Protein 1NH2 (pdb70)

Nearest PDB structures (foldseek):
  1cdw-assembly1_A  TM=1.001E+00  e=3.170E-33  Homo sapiens
  4b0a-assembly1_A  TM=9.892E-01  e=9.790E-33  Saccharomyces cerevisiae
  6e16-assembly1_A  TM=9.866E-01  e=7.721E-33  Saccharomyces cerevisiae S288C
  1vok-assembly5_A  TM=9.881E-01  e=1.794E-31  Arabidopsis thaliana
  1c9b-assembly1_B  TM=9.992E-01  e=1.927E-30  Homo sapiens

Solvent-accessible surface area: 19582 Å² total; per-residue (Å²): 77,84,48,100,6,79,16,62,46,0,31,0,42,2,33,0,57,24,171,11,77,12,101,46,0,8,80,80,2,68,11,0,24,40,40,83,202,183,90,72,1,0,41,1,29,4,87,110,4,136,7,29,0,42,0,52,33,49,0,106,2,35,0,37,31,2,110,32,53,118,49,0,89,95,0,0,108,29,0,2,115,8,0,74,147,32,66,44,74,2,128,48,58,117,45,109,26,57,40,0,27,0,28,16,34,8,167,11,54,1,103,4,112,20,0,17,157,66,40,48,129,77,20,53,59,106,74,184,144,86,86,1,0,50,15,149,20,108,177,24,175,2,36,0,41,0,43,61,65,0,108,1,43,0,38,41,0,103,98,72,85,50,0,61,118,0,0,79,51,1,55,84,23,0,52,117,18,134,88,237,95,90,33,4,71,138,0,21,72,29,1,2,57,37,0,4,89,83,0,70,125,39,4,120,122,59,65,39,76,89,109,7,1,57,27,0,40,82,39,0,51,123,61,36,122,139,129,95,48,125,156,31,21,0,1,0,24,20,79,125,25,63,97,102,175,26,114,7,94,3,30,3,55,5,0,6,0,29,2,49,210,86,28,29,3,0,45,100,0,73,3,56,2,71,14,136,116,107,67,105,17,4,47,112,8,47,3,0,76,7,0,44,72,0,1,70,47,0,60,94,92,60,88,3,116,66,69,5,7,118,122,0,24,77,22,0,4,78,4,2,29,65,6,2,100,99,70,12,85,5,93,2,29,0,109,18,74,2,41,21,5,17,12,13,85,46,43,16,41,1,11,0,79,110,2,103,0,44,25,88,106,205,51,88,43,73,3,119,107,0,78,0,11,0,7,20,32,157,69,149

Foldseek 3Di:
DPWFWFWWKWKKKWAFPFFDDQVLLQVQDPQWDDDVVVPQFIWHADVVVGWIKTAHRNRMIMIMGGRDPVRRVVVLVVVQVSRVVSPTSTDTPDIFTFKIKTKTAPQFFFPLVVLCVVVVVQWDDDCVVPQWIWGQDVVVGWIKTQHRRRMIMIMRDRDSVSVRVVCVVCVVSRVVGTDD/DVVVVVVVVVVLVVVLVVCVVVCVVVPHDNVVSVVVSVVVVVVVVD/DPDDPKDKDWAWPDWDDDPQWIKTKTAFIWIADPNDIDTGGIDIDIDGDD/DFDLVCCPPPVNVVLLVVVVVCVVVVNDPVVVSVVVSVVVRVVVVVCVVPPDQKDKDKDAAWPDWDDDDQKIKTKGAQIWMDIDVPDIDTDGIDIDIDGHPDDD

Radius of gyration: 28.6 Å; Cα contacts (8 Å, |Δi|>4): 848; chains: 4; bounding box: 46×77×73 Å

InterPro domains:
  IPR004855 Transcription factor IIA, alpha/beta subunit [PF03153] (9-158)
  IPR004855 Transcription factor IIA, alpha/beta subunit [PF03153] (172-285)
  IPR004855 Transcription factor IIA, alpha/beta subunit [PTHR12694] (1-285)
  IPR004855 Transcription factor IIA, alpha/beta subunit [SM01371] (8-285)
  IPR009088 Transcription factor IIA, beta-barrel [G3DSA:2.30.18.10] (228-286)
  IPR009088 Transcription factor IIA, beta-barrel [SSF50784] (232-285)

Sequence (380 aa):
SGIVPTLQNIVATVTLGCRLDLKTVALHARNAEYNPKRFAAVIMRIREPKTTALIFASGKMVVTGAKSEDDSKLLASRKKYARIIQKIGFAAKFTDFKIQNIVGSCDVKFPIRLEGLAFSHGTFSSSYEPELFPGLIYRMVKPKIVLLIFVSGKIVLTGAKQREEIYQAFEAIYPVLSEFRKMNAEASRVYEEIIVESVVNEVREDFENAGIDEQTLQDLKNIWQKKLTEDYLIENLMLCLYDKVTRTKARWKCSLKDGVVTINRNDYTFQKAQQVEEAEWVGYYELYRRSTIGNSLVDALDTLISDGRIEASLAMRVLETFDKVVAETLKDNTQSKLTVKGNLDTYGFCDDVWTFIIVKNCQVTVEDQSVISVDKLRIVACNSKKS

GO terms:
  GO:0003712 transcription coregulator activity (F, IDA)
  GO:0017025 TBP-class protein binding (F, IDA)
  GO:0005672 transcription factor TFIIA complex (C, IDA)
  GO:0051123 RNA polymerase II preinitiation complex assembly (P, IDA)
  GO:0006367 transcription initiation at RNA polymerase II promoter (P, IDA)
  GO:0003712 transcription coregulator activity (F, IGI)
  GO:0017025 TBP-class protein binding (F, IGI)
  GO:0051123 RNA polymerase II preinitiation complex assembly (P, IGI)
  GO:0005515 protein binding (F, IPI)
  GO:0005634 nucleus (C, IDA)
  GO:0045944 positive regulation of transcription by RNA polymerase II (P, IDA)
  GO:0060261 positive regulation of transcription initiation by RNA polymerase II (P, IDA)
  GO:0000979 RNA polymerase II core promoter sequence-specific DNA binding (F, IMP)
  GO:0005672 transcription factor TFIIA complex (C, IMP)
  GO:0051123 RNA polymerase II preinitiation complex assembly (P, IMP)
  GO:0017025 TBP-class protein binding (F, IPI)

Structure (mmCIF, N/CA/C/O backbone):
data_1NH2
#
_entry.id   1NH2
#
_cell.length_a   59.010
_cell.length_b   92.020
_cell.length_c   117.017
_cell.angle_alpha   90.00
_cell.angle_beta   90.00
_cell.angle_gamma   90.00
#
_symmetry.space_group_name_H-M   'P 21 21 21'
#
loop_
_entity.id
_entity.type
_entity.pdbx_description
1 polymer "5'-D(*TP*GP*TP*AP*(5IU)P*GP*TP*AP*TP*AP*(5IU)P*AP*AP*AP*AP*C)-3'"
2 polymer "5'-D(*GP*TP*TP*TP*TP*AP*TP*AP*TP*AP*CP*AP*TP*AP*CP*A)-3'"
3 polymer 'Transcription initiation factor TFIID'
4 polymer 'Transcription initiation factor IIA large chain'
5 polymer 'Transcription initiation factor IIA large chain'
6 polymer 'Transcription initiation factor IIA small chain'
7 water water
#
loop_
_atom_site.group_PDB
_atom_site.id
_atom_site.type_symbol
_atom_site.label_atom_id
_atom_site.label_alt_id
_atom_site.label_comp_id
_atom_site.label_asym_id
_atom_site.label_entity_id
_atom_site.label_seq_id
_atom_site.pdbx_PDB_ins_code
_atom_site.Cartn_x
_atom_site.Cartn_y
_atom_site.Cartn_z
_atom_site.occupancy
_atom_site.B_iso_or_equiv
_atom_site.auth_seq_id
_atom_site.auth_comp_id
_atom_site.auth_asym_id
_atom_site.auth_atom_id
_atom_site.pdbx_PDB_model_num
ATOM 651 N N . SER C 3 1 ? 26.043 32.296 21.699 1.00 50.80 61 SER A N 1
ATOM 652 C CA . SER C 3 1 ? 26.179 30.957 22.343 1.00 49.41 61 SER A CA 1
ATOM 653 C C . SER C 3 1 ? 27.224 30.090 21.638 1.00 47.80 61 SER A C 1
ATOM 654 O O . SER C 3 1 ? 27.806 30.493 20.628 1.00 49.54 61 SER A O 1
ATOM 657 N N . GLY C 3 2 ? 27.469 28.909 22.193 1.00 44.34 62 GLY A N 1
ATOM 658 C CA . GLY C 3 2 ? 28.423 27.981 21.615 1.00 41.29 62 GLY A CA 1
ATOM 659 C C . GLY C 3 2 ? 27.628 26.815 21.061 1.00 38.91 62 GLY A C 1
ATOM 660 O O . GLY C 3 2 ? 28.146 25.727 20.824 1.00 40.16 62 GLY A O 1
ATOM 661 N N . ILE C 3 3 ? 26.340 27.062 20.870 1.00 34.61 63 ILE A N 1
ATOM 662 C CA . ILE C 3 3 ? 25.429 26.064 20.340 1.00 31.44 63 ILE A CA 1
ATOM 663 C C . ILE C 3 3 ? 25.088 26.459 18.914 1.00 27.22 63 ILE A C 1
ATOM 664 O O . ILE C 3 3 ? 24.720 27.603 18.662 1.00 26.75 63 ILE A O 1
ATOM 669 N N . VAL C 3 4 ? 25.224 25.521 17.985 1.00 24.25 64 VAL A N 1
ATOM 670 C CA . VAL C 3 4 ? 24.895 25.798 16.594 1.00 22.88 64 VAL A CA 1
ATOM 671 C C . VAL C 3 4 ? 23.836 24.809 16.106 1.00 18.62 64 VAL A C 1
ATOM 672 O O . VAL C 3 4 ? 24.035 23.593 16.165 1.00 18.25 64 VAL A O 1
ATOM 676 N N . PRO C 3 5 ? 22.691 25.320 15.620 1.00 17.59 65 PRO A N 1
ATOM 677 C CA . PRO C 3 5 ? 21.638 24.416 15.131 1.00 16.40 65 PRO A CA 1
ATOM 678 C C . PRO C 3 5 ? 22.155 23.438 14.082 1.00 15.58 65 PRO A C 1
ATOM 679 O O . PRO C 3 5 ? 23.005 23.777 13.268 1.00 16.18 65 PRO A O 1
ATOM 683 N N . THR C 3 6 ? 21.621 22.219 14.114 1.00 16.77 66 THR A N 1
ATOM 684 C CA . THR C 3 6 ? 21.975 21.163 13.180 1.00 15.02 66 THR A CA 1
ATOM 685 C C . THR C 3 6 ? 20.961 21.222 12.038 1.00 14.93 66 THR A C 1
ATOM 686 O O . THR C 3 6 ? 19.766 21.262 12.305 1.00 14.03 66 THR A O 1
ATOM 690 N N . LEU C 3 7 ? 21.410 21.236 10.781 1.00 12.76 67 LEU A N 1
ATOM 691 C CA . LEU C 3 7 ? 20.449 21.270 9.673 1.00 13.07 67 LEU A CA 1
ATOM 692 C C . LEU C 3 7 ? 19.856 19.867 9.521 1.00 13.48 67 LEU A C 1
ATOM 693 O O . LEU C 3 7 ? 20.572 18.864 9.530 1.00 12.96 67 LEU A O 1
ATOM 698 N N . GLN C 3 8 ? 18.540 19.804 9.351 1.00 12.06 68 GLN A N 1
ATOM 699 C CA . GLN C 3 8 ? 17.841 18.526 9.281 1.00 11.37 68 GLN A CA 1
ATOM 700 C C . GLN C 3 8 ? 17.097 18.200 7.994 1.00 12.46 68 GLN A C 1
ATOM 701 O O . GLN C 3 8 ? 16.890 17.020 7.675 1.00 13.52 68 GLN A O 1
ATOM 707 N N . ASN C 3 9 ? 16.667 19.230 7.272 1.00 12.16 69 ASN A N 1
ATOM 708 C CA . ASN C 3 9 ? 15.881 19.025 6.064 1.00 12.51 69 ASN A CA 1
ATOM 709 C C . ASN C 3 9 ? 15.977 20.257 5.176 1.00 13.81 69 ASN A C 1
ATOM 710 O O . ASN C 3 9 ? 15.888 21.396 5.654 1.00 14.05 69 ASN A O 1
ATOM 715 N N . ILE C 3 10 ? 16.156 20.023 3.885 1.00 12.66 70 ILE A N 1
ATOM 716 C CA . ILE C 3 10 ? 16.243 21.098 2.907 1.00 11.73 70 ILE A CA 1
ATOM 717 C C . ILE C 3 10 ? 15.369 20.700 1.734 1.00 11.68 70 ILE A C 1
ATOM 718 O O . ILE C 3 10 ? 15.444 19.568 1.246 1.00 12.68 70 ILE A O 1
ATOM 723 N N . VAL C 3 11 ? 14.515 21.627 1.325 1.00 12.81 71 VAL A N 1
ATOM 724 C CA . VAL C 3 11 ? 13.588 21.424 0.219 1.00 13.54 71 VAL A CA 1
ATOM 725 C C . VAL C 3 11 ? 14.001 22.364 -0.893 1.00 11.62 71 VAL A C 1
ATOM 726 O O . VAL C 3 11 ? 14.240 23.548 -0.647 1.00 13.06 71 VAL A O 1
ATOM 730 N N . ALA C 3 12 ? 14.077 21.831 -2.109 1.00 11.30 72 ALA A N 1
ATOM 731 C CA . ALA C 3 12 ? 14.477 22.616 -3.264 1.00 14.73 72 ALA A CA 1
ATOM 732 C C . ALA C 3 12 ? 13.574 22.318 -4.455 1.00 14.73 72 ALA A C 1
ATOM 733 O O . ALA C 3 12 ? 12.948 21.257 -4.531 1.00 15.34 72 ALA A O 1
ATOM 735 N N . THR C 3 13 ? 13.516 23.262 -5.390 1.00 15.83 73 THR A N 1
ATOM 736 C CA . THR C 3 13 ? 12.742 23.068 -6.610 1.00 15.40 73 THR A CA 1
ATOM 737 C C . THR C 3 13 ? 13.714 23.151 -7.771 1.00 16.51 73 THR A C 1
ATOM 738 O O . THR C 3 13 ? 14.766 23.804 -7.681 1.00 15.46 73 THR A O 1
ATOM 742 N N . VAL C 3 14 ? 13.348 22.475 -8.855 1.00 17.08 74 VAL A N 1
ATOM 743 C CA . VAL C 3 14 ? 14.147 22.401 -10.075 1.00 19.42 74 VAL A CA 1
ATOM 744 C C . VAL C 3 14 ? 13.208 22.377 -11.280 1.00 20.16 74 VAL A C 1
ATOM 745 O O . VAL C 3 14 ? 12.139 21.780 -11.215 1.00 18.46 74 VAL A O 1
ATOM 749 N N . THR C 3 15 ? 13.599 23.030 -12.374 1.00 20.34 75 THR A N 1
ATOM 750 C CA . THR C 3 15 ? 12.786 23.002 -13.595 1.00 18.69 75 THR A CA 1
ATOM 751 C C . THR C 3 15 ? 13.544 22.143 -14.623 1.00 19.67 75 THR A C 1
ATOM 752 O O . THR C 3 15 ? 14.676 22.465 -15.009 1.00 23.01 75 THR A O 1
ATOM 756 N N . LEU C 3 16 ? 12.935 21.044 -15.061 1.00 19.45 76 LEU A N 1
ATOM 757 C CA . LEU C 3 16 ? 13.587 20.164 -16.027 1.00 19.41 76 LEU A CA 1
ATOM 758 C C . LEU C 3 16 ? 13.428 20.670 -17.471 1.00 19.83 76 LEU A C 1
ATOM 759 O O . LEU C 3 16 ? 14.195 20.294 -18.349 1.00 18.39 76 LEU A O 1
ATOM 764 N N . GLY C 3 17 ? 12.440 21.527 -17.703 1.00 21.46 77 GLY A N 1
ATOM 765 C CA . GLY C 3 17 ? 12.257 22.123 -19.020 1.00 24.69 77 GLY A CA 1
ATOM 766 C C . GLY C 3 17 ? 11.575 21.330 -20.122 1.00 28.10 77 GLY A C 1
ATOM 767 O O . GLY C 3 17 ? 11.623 21.726 -21.286 1.00 28.72 77 GLY A O 1
ATOM 768 N N . CYS C 3 18 ? 10.927 20.225 -19.777 1.00 27.35 78 CYS A N 1
ATOM 769 C CA . CYS C 3 18 ? 10.239 19.429 -20.786 1.00 28.16 78 CYS A CA 1
ATOM 770 C C . CYS C 3 18 ? 9.070 18.748 -20.104 1.00 27.71 78 CYS A C 1
ATOM 771 O O . CYS C 3 18 ? 9.093 18.549 -18.890 1.00 24.50 78 CYS A O 1
ATOM 774 N N . ARG C 3 19 ? 8.028 18.415 -20.856 1.00 27.24 79 ARG A N 1
ATOM 775 C CA . ARG C 3 19 ? 6.915 17.731 -20.225 1.00 26.55 79 ARG A CA 1
ATOM 776 C C . ARG C 3 19 ? 7.319 16.269 -20.087 1.00 23.88 79 ARG A C 1
ATOM 777 O O . ARG C 3 19 ? 8.167 15.771 -20.826 1.00 24.21 79 ARG A O 1
ATOM 785 N N . LEU C 3 20 ? 6.726 15.590 -19.117 1.00 23.06 80 LEU A N 1
ATOM 786 C CA . LEU C 3 20 ? 7.066 14.205 -18.857 1.00 21.88 80 LEU A CA 1
ATOM 787 C C . LEU C 3 20 ? 5.829 13.323 -18.860 1.00 21.57 80 LEU A C 1
ATOM 788 O O . LEU C 3 20 ? 4.747 13.754 -18.461 1.00 20.86 80 LEU A O 1
ATOM 793 N N . ASP C 3 21 ? 5.992 12.093 -19.328 1.00 21.93 81 ASP A N 1
ATOM 794 C CA . ASP C 3 21 ? 4.902 11.122 -19.294 1.00 20.86 81 ASP A CA 1
ATOM 795 C C . ASP C 3 21 ? 5.222 10.387 -17.989 1.00 18.23 81 ASP A C 1
ATOM 796 O O . ASP C 3 21 ? 6.185 9.638 -17.934 1.00 16.35 81 ASP A O 1
ATOM 801 N N . LEU C 3 22 ? 4.436 10.627 -16.944 1.00 18.59 82 LEU A N 1
ATOM 802 C CA . LEU C 3 22 ? 4.690 10.034 -15.630 1.00 18.00 82 LEU A CA 1
ATOM 803 C C . LEU C 3 22 ? 4.623 8.516 -15.565 1.00 17.94 82 LEU A C 1
ATOM 804 O O . LEU C 3 22 ? 5.357 7.898 -14.792 1.00 17.49 82 LEU A O 1
ATOM 809 N N . LYS C 3 23 ? 3.748 7.910 -16.361 1.00 16.51 83 LYS A N 1
ATOM 810 C CA . LYS C 3 23 ? 3.667 6.456 -16.364 1.00 19.97 83 LYS A CA 1
ATOM 811 C C . LYS C 3 23 ? 4.969 5.904 -16.938 1.00 17.97 83 LYS A C 1
ATOM 812 O O . LYS C 3 23 ? 5.496 4.918 -16.439 1.00 17.43 83 LYS A O 1
ATOM 818 N N . THR C 3 24 ? 5.494 6.533 -17.988 1.00 18.62 84 THR A N 1
ATOM 819 C CA . THR C 3 24 ? 6.751 6.059 -18.574 1.00 20.09 84 THR A CA 1
ATOM 820 C C . THR C 3 24 ? 7.893 6.161 -17.554 1.00 18.69 84 THR A C 1
ATOM 821 O O . THR C 3 24 ? 8.731 5.250 -17.425 1.00 18.13 84 THR A O 1
ATOM 825 N N . VAL C 3 25 ? 7.924 7.269 -16.817 1.00 16.76 85 VAL A N 1
ATOM 826 C CA . VAL C 3 25 ? 8.958 7.460 -15.814 1.00 16.40 85 VAL A CA 1
ATOM 827 C C . VAL C 3 25 ? 8.862 6.355 -14.771 1.00 15.22 85 VAL A C 1
ATOM 828 O O . VAL C 3 25 ? 9.867 5.740 -14.411 1.00 16.83 85 VAL A O 1
ATOM 832 N N . ALA C 3 26 ? 7.650 6.093 -14.290 1.00 18.14 86 ALA A N 1
ATOM 833 C CA . ALA C 3 26 ? 7.469 5.066 -13.250 1.00 18.01 86 ALA A CA 1
ATOM 834 C C . ALA C 3 26 ? 7.825 3.664 -13.722 1.00 20.07 86 ALA A C 1
ATOM 835 O O . ALA C 3 26 ? 8.304 2.830 -12.942 1.00 17.40 86 ALA A O 1
ATOM 837 N N . LEU C 3 27 ? 7.578 3.393 -14.994 1.00 19.86 87 LEU A N 1
ATOM 838 C CA . LEU C 3 27 ? 7.871 2.070 -15.525 1.00 20.73 87 LEU A CA 1
ATOM 839 C C . LEU C 3 27 ? 9.339 1.843 -15.851 1.00 22.42 87 LEU A C 1
ATOM 840 O O . LEU C 3 27 ? 9.749 0.706 -16.094 1.00 24.20 87 LEU A O 1
ATOM 845 N N . HIS C 3 28 ? 10.138 2.907 -15.853 1.00 21.39 88 HIS A N 1
ATOM 846 C CA . HIS C 3 28 ? 11.558 2.760 -16.173 1.00 22.35 88 HIS A CA 1
ATOM 847 C C . HIS C 3 28 ? 12.538 3.120 -15.065 1.00 22.81 88 HIS A C 1
ATOM 848 O O . HIS C 3 28 ? 13.717 2.773 -15.135 1.00 24.93 88 HIS A O 1
ATOM 855 N N . ALA C 3 29 ? 12.066 3.821 -14.046 1.00 19.93 89 ALA A N 1
ATOM 856 C CA . ALA C 3 29 ? 12.947 4.197 -12.947 1.00 19.33 89 ALA A CA 1
ATOM 857 C C . ALA C 3 29 ? 12.681 3.289 -11.751 1.00 18.25 89 ALA A C 1
ATOM 858 O O . ALA C 3 29 ? 11.531 2.966 -11.466 1.00 17.65 89 ALA A O 1
ATOM 860 N N . ARG C 3 30 ? 13.740 2.857 -11.069 1.00 15.97 90 ARG A N 1
ATOM 861 C CA . ARG C 3 30 ? 13.575 2.033 -9.879 1.00 14.97 90 ARG A CA 1
ATOM 862 C C . ARG C 3 30 ? 13.155 2.953 -8.722 1.00 14.45 90 ARG A C 1
ATOM 863 O O . ARG C 3 30 ? 13.380 4.166 -8.774 1.00 13.24 90 ARG A O 1
ATOM 871 N N . ASN C 3 31 ? 12.541 2.374 -7.692 1.00 12.11 91 ASN A N 1
ATOM 872 C CA . ASN C 3 31 ? 12.100 3.120 -6.504 1.00 13.03 91 ASN A CA 1
ATOM 873 C C . ASN C 3 31 ? 11.210 4.303 -6.803 1.00 13.57 91 ASN A C 1
ATOM 874 O O . ASN C 3 31 ? 11.376 5.395 -6.239 1.00 12.42 91 ASN A O 1
ATOM 879 N N . ALA C 3 32 ? 10.239 4.055 -7.673 1.00 11.92 92 ALA A N 1
ATOM 880 C CA . ALA C 3 32 ? 9.313 5.091 -8.088 1.00 12.25 92 ALA A CA 1
ATOM 881 C C . ALA C 3 32 ? 7.865 4.679 -7.901 1.00 12.54 92 ALA A C 1
ATOM 882 O O . ALA C 3 32 ? 7.483 3.532 -8.166 1.00 13.47 92 ALA A O 1
ATOM 884 N N . GLU C 3 33 ? 7.044 5.630 -7.469 1.00 12.69 93 GLU A N 1
ATOM 885 C CA . GLU C 3 33 ? 5.628 5.360 -7.286 1.00 12.57 93 GLU A CA 1
ATOM 886 C C . GLU C 3 33 ? 4.835 6.335 -8.130 1.00 15.39 93 GLU A C 1
ATOM 887 O O . GLU C 3 33 ? 5.125 7.543 -8.131 1.00 14.09 93 GLU A O 1
ATOM 893 N N . TYR C 3 34 ? 3.855 5.816 -8.860 1.00 12.65 94 TYR A N 1
ATOM 894 C CA . TYR C 3 34 ? 2.966 6.697 -9.608 1.00 12.18 94 TYR A CA 1
ATOM 895 C C . TYR C 3 34 ? 1.541 6.203 -9.363 1.00 13.20 94 TYR A C 1
ATOM 896 O O . TYR C 3 34 ? 1.137 5.149 -9.870 1.00 13.26 94 TYR A O 1
ATOM 905 N N . ASN C 3 35 ? 0.799 6.950 -8.547 1.00 11.65 95 ASN A N 1
ATOM 906 C CA . ASN C 3 35 ? -0.586 6.624 -8.236 1.00 13.16 95 ASN A CA 1
ATOM 907 C C . ASN C 3 35 ? -1.362 7.933 -8.392 1.00 12.72 95 ASN A C 1
ATOM 908 O O . ASN C 3 35 ? -1.531 8.684 -7.424 1.00 12.44 95 ASN A O 1
ATOM 913 N N . PRO C 3 36 ? -1.854 8.204 -9.607 1.00 14.16 96 PRO A N 1
ATOM 914 C CA . PRO C 3 36 ? -2.604 9.433 -9.899 1.00 15.38 96 PRO A CA 1
ATOM 915 C C . PRO C 3 36 ? -3.880 9.666 -9.108 1.00 17.01 96 PRO A C 1
ATOM 916 O O . PRO C 3 36 ? -4.383 10.790 -9.052 1.00 16.14 96 PRO A O 1
ATOM 920 N N . LYS C 3 37 ? -4.404 8.604 -8.506 1.00 16.93 97 LYS A N 1
ATOM 921 C CA . LYS C 3 37 ? -5.594 8.710 -7.673 1.00 17.97 97 LYS A CA 1
ATOM 922 C C . LYS C 3 37 ? -5.171 9.353 -6.346 1.00 19.27 97 LYS A C 1
ATOM 923 O O . LYS C 3 37 ? -5.984 9.968 -5.648 1.00 20.11 97 LYS A O 1
ATOM 929 N N . ARG C 3 38 ? -3.889 9.231 -6.010 1.00 16.46 98 ARG A N 1
ATOM 930 C CA . ARG C 3 38 ? -3.376 9.796 -4.762 1.00 17.83 98 ARG A CA 1
ATOM 931 C C . ARG C 3 38 ? -2.708 11.152 -4.892 1.00 17.30 98 ARG A C 1
ATOM 932 O O . ARG C 3 38 ? -2.902 12.033 -4.046 1.00 17.60 98 ARG A O 1
ATOM 940 N N . PHE C 3 39 ? -1.906 11.313 -5.936 1.00 15.08 99 PHE A N 1
ATOM 941 C CA . PHE C 3 39 ? -1.155 12.548 -6.127 1.00 14.97 99 PHE A CA 1
ATOM 942 C C . PHE C 3 39 ? -0.641 12.543 -7.566 1.00 15.94 99 PHE A C 1
ATOM 943 O O . PHE C 3 39 ? -0.085 11.537 -8.018 1.00 14.30 99 PHE A O 1
ATOM 951 N N . ALA C 3 40 ? -0.819 13.654 -8.286 1.00 15.21 100 ALA A N 1
ATOM 952 C CA . ALA C 3 40 ? -0.388 13.736 -9.688 1.00 15.73 100 ALA A CA 1
ATOM 953 C C . ALA C 3 40 ? 1.097 13.968 -9.844 1.00 17.08 100 ALA A C 1
ATOM 954 O O . ALA C 3 40 ? 1.533 15.039 -10.263 1.00 17.19 100 ALA A O 1
ATOM 956 N N . ALA C 3 41 ? 1.883 12.956 -9.494 1.00 15.49 101 ALA A N 1
ATOM 957 C CA . ALA C 3 41 ? 3.318 13.074 -9.621 1.00 14.44 101 ALA A CA 1
ATOM 958 C C . ALA C 3 41 ? 3.976 11.725 -9.396 1.00 13.11 101 ALA A C 1
ATOM 959 O O . ALA C 3 41 ? 3.375 10.808 -8.830 1.00 15.01 101 ALA A O 1
ATOM 96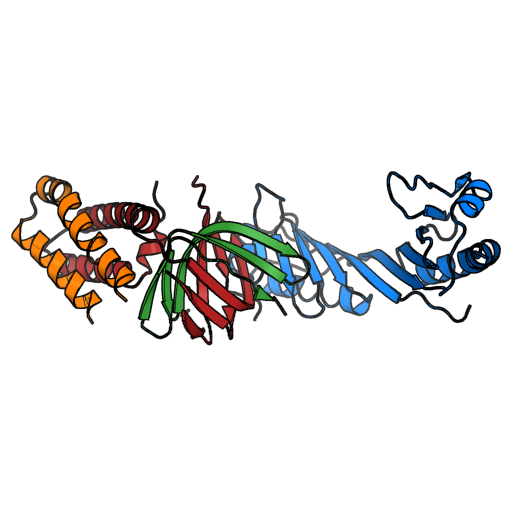1 N N . VAL C 3 42 ? 5.205 11.602 -9.868 1.00 11.97 102 VAL A N 1
ATOM 962 C CA . VAL C 3 42 ? 5.968 10.394 -9.598 1.00 12.16 102 VAL A CA 1
ATOM 963 C C . VAL C 3 42 ? 6.748 10.713 -8.315 1.00 13.97 102 VAL A C 1
ATOM 964 O O . VAL C 3 42 ? 7.351 11.786 -8.205 1.00 13.66 102 VAL A O 1
ATOM 968 N N . ILE C 3 43 ? 6.718 9.802 -7.343 1.00 11.26 103 ILE A N 1
ATOM 969 C CA . ILE C 3 43 ? 7.461 9.978 -6.107 1.00 11.01 103 ILE A CA 1
ATOM 970 C C . ILE C 3 43 ? 8.634 9.015 -6.299 1.00 12.17 103 ILE A C 1
ATOM 971 O O . ILE C 3 43 ? 8.419 7.827 -6.548 1.00 14.21 103 ILE A O 1
ATOM 976 N N . MET C 3 44 ? 9.856 9.533 -6.226 1.00 11.49 104 MET A N 1
ATOM 977 C CA . MET C 3 44 ? 11.047 8.709 -6.434 1.00 11.90 104 MET A CA 1
ATOM 978 C C . MET C 3 44 ? 12.063 8.923 -5.314 1.00 12.15 104 MET A C 1
ATOM 979 O O . MET C 3 44 ? 12.176 10.019 -4.781 1.00 12.00 104 MET A O 1
ATOM 984 N N . ARG C 3 45 ? 12.808 7.882 -4.952 1.00 12.50 105 ARG A N 1
ATOM 985 C CA . ARG C 3 45 ? 13.816 8.037 -3.909 1.00 12.31 105 ARG A CA 1
ATOM 986 C C . ARG C 3 45 ? 15.157 7.470 -4.335 1.00 12.77 105 ARG A C 1
ATOM 987 O O . ARG C 3 45 ? 15.217 6.518 -5.129 1.00 14.62 105 ARG A O 1
ATOM 995 N N . ILE C 3 46 ? 16.218 8.054 -3.790 1.00 13.51 106 ILE A N 1
ATOM 996 C CA . ILE C 3 46 ? 17.573 7.559 -4.020 1.00 14.24 106 ILE A CA 1
ATOM 997 C C . ILE C 3 46 ? 18.213 7.447 -2.642 1.00 15.00 106 ILE A C 1
ATOM 998 O O . ILE C 3 46 ? 17.833 8.143 -1.690 1.00 11.98 106 ILE A O 1
ATOM 1003 N N . ARG C 3 47 ? 19.189 6.558 -2.523 1.00 14.82 107 ARG A N 1
ATOM 1004 C CA . ARG C 3 47 ? 19.834 6.344 -1.241 1.00 16.75 107 ARG A CA 1
ATOM 1005 C C . ARG C 3 47 ? 20.906 7.353 -0.903 1.00 17.43 107 ARG A C 1
ATOM 1006 O O . ARG C 3 47 ? 21.184 7.591 0.274 1.00 19.04 107 ARG A O 1
ATOM 1014 N N . GLU C 3 48 ? 21.504 7.947 -1.929 1.00 16.34 108 GLU A N 1
ATOM 1015 C CA . GLU C 3 48 ? 22.618 8.864 -1.702 1.00 20.35 108 GLU A CA 1
ATOM 1016 C C . GLU C 3 48 ? 22.726 10.000 -2.702 1.00 17.74 108 GLU A C 1
ATOM 1017 O O . GLU C 3 48 ? 22.983 9.767 -3.879 1.00 19.63 108 GLU A O 1
ATOM 1023 N N . PRO C 3 49 ? 22.505 11.251 -2.258 1.00 17.46 109 PRO A N 1
ATOM 1024 C CA . PRO C 3 49 ? 22.160 11.665 -0.890 1.00 15.97 109 PRO A CA 1
ATOM 1025 C C . PRO C 3 49 ? 20.738 11.160 -0.639 1.00 14.95 109 PRO A C 1
ATOM 1026 O O . PRO C 3 49 ? 19.910 11.202 -1.555 1.00 15.00 109 PRO A O 1
ATOM 1030 N N . LYS C 3 50 ? 20.463 10.703 0.583 1.00 14.20 110 LYS A N 1
ATOM 1031 C CA . LYS C 3 50 ? 19.152 10.155 0.946 1.00 14.08 110 LYS A CA 1
ATOM 1032 C C . LYS C 3 50 ? 18.076 11.231 0.845 1.00 11.01 110 LYS A C 1
ATOM 1033 O O . LYS C 3 50 ? 17.999 12.106 1.697 1.00 11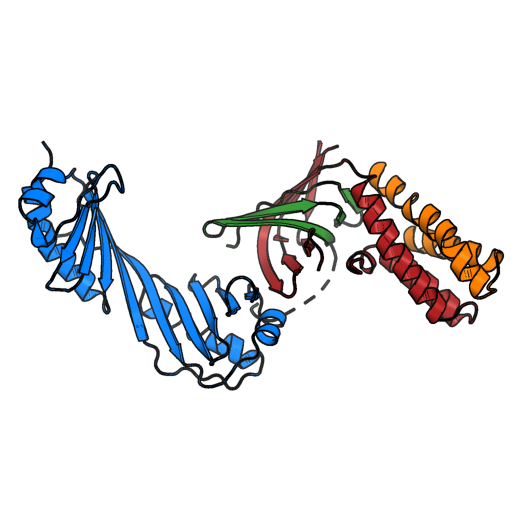.51 110 LYS A O 1
ATOM 1039 N N . THR C 3 51 ? 17.239 11.129 -0.179 1.00 12.19 111 THR A N 1
ATOM 1040 C CA . THR C 3 51 ? 16.213 12.129 -0.467 1.00 12.17 111 THR A CA 1
ATOM 1041 C C . THR C 3 51 ? 14.990 11.519 -1.151 1.00 10.51 111 THR A C 1
ATOM 1042 O O . THR C 3 51 ? 14.990 10.355 -1.540 1.00 11.68 111 THR A O 1
ATOM 1046 N N . THR C 3 52 ? 13.952 12.337 -1.306 1.00 11.67 112 THR A N 1
ATOM 1047 C CA . THR C 3 52 ? 12.733 11.934 -1.997 1.00 10.75 112 THR A CA 1
ATOM 1048 C C . THR C 3 52 ? 12.387 13.066 -2.962 1.00 11.13 112 THR A C 1
ATOM 1049 O O . THR C 3 52 ? 12.394 14.242 -2.588 1.00 11.81 112 THR A O 1
ATOM 1053 N N . ALA C 3 53 ? 12.087 12.709 -4.204 1.00 10.72 113 ALA A N 1
ATOM 1054 C CA . ALA C 3 53 ? 11.717 13.700 -5.205 1.00 11.15 113 ALA A CA 1
ATOM 1055 C C . ALA C 3 53 ? 10.262 13.543 -5.603 1.00 12.22 113 ALA A C 1
ATOM 1056 O O . ALA C 3 53 ? 9.745 12.418 -5.634 1.00 11.98 113 ALA A O 1
ATOM 1058 N N . LEU C 3 54 ? 9.617 14.671 -5.909 1.00 12.14 114 LEU A N 1
ATOM 1059 C CA . LEU C 3 54 ? 8.242 14.696 -6.423 1.00 11.70 114 LEU A CA 1
ATOM 1060 C C . LEU C 3 54 ? 8.459 15.209 -7.858 1.00 12.67 114 LEU A C 1
ATOM 1061 O O . LEU C 3 54 ? 8.959 16.318 -8.052 1.00 13.27 114 LEU A O 1
ATOM 1066 N N . ILE C 3 55 ? 8.097 14.403 -8.854 1.00 12.24 115 ILE A N 1
ATOM 1067 C CA . ILE C 3 55 ? 8.328 14.742 -10.262 1.00 14.53 115 ILE A CA 1
ATOM 1068 C C . ILE C 3 55 ? 7.003 14.915 -10.990 1.00 12.44 115 ILE A C 1
ATOM 1069 O O . ILE C 3 55 ? 6.189 13.998 -11.041 1.00 12.03 115 ILE A O 1
ATOM 1074 N N . PHE C 3 56 ? 6.807 16.092 -11.572 1.00 13.90 116 PHE A N 1
ATOM 1075 C CA . PHE C 3 56 ? 5.532 16.406 -12.199 1.00 14.71 116 PHE A CA 1
ATOM 1076 C C . PHE C 3 56 ? 5.526 16.365 -13.720 1.00 16.26 116 PHE A C 1
ATOM 1077 O O . PHE C 3 56 ? 6.575 16.450 -14.360 1.00 17.50 116 PHE A O 1
ATOM 1085 N N . ALA C 3 57 ? 4.332 16.208 -14.286 1.00 15.76 117 ALA A N 1
ATOM 1086 C CA . ALA C 3 57 ? 4.162 16.111 -15.736 1.00 18.29 117 ALA A CA 1
ATOM 1087 C C . ALA C 3 57 ? 4.690 17.337 -16.474 1.00 19.25 117 ALA A C 1
ATOM 1088 O O . ALA C 3 57 ? 5.119 17.251 -17.632 1.00 19.33 117 ALA A O 1
ATOM 1090 N N . SER C 3 58 ? 4.668 18.472 -15.786 1.00 19.82 118 SER A N 1
ATOM 1091 C CA . SER C 3 58 ? 5.141 19.737 -16.331 1.00 19.10 118 SER A CA 1
ATOM 1092 C C . SER C 3 58 ? 6.664 19.804 -16.399 1.00 21.63 118 SER A C 1
ATOM 1093 O O . SER C 3 58 ? 7.220 20.730 -16.987 1.00 20.77 118 SER A O 1
ATOM 1096 N N . GLY C 3 59 ? 7.338 18.829 -15.794 1.00 18.51 119 GLY A N 1
ATOM 1097 C CA . GLY C 3 59 ? 8.787 18.840 -15.789 1.00 17.54 119 GLY A CA 1
ATOM 1098 C C . GLY C 3 59 ? 9.341 19.527 -14.548 1.00 16.83 119 GLY A C 1
ATOM 1099 O O . GLY C 3 59 ? 10.550 19.561 -14.351 1.00 19.56 119 GLY A O 1
ATOM 1100 N N . LYS C 3 60 ? 8.461 20.086 -13.720 1.00 16.60 120 LYS A N 1
ATOM 1101 C CA . LYS C 3 60 ? 8.880 20.733 -12.476 1.00 14.70 120 LYS A CA 1
ATOM 1102 C C . LYS C 3 60 ? 9.165 19.614 -11.473 1.00 14.19 120 LYS A C 1
ATOM 1103 O O . LYS C 3 60 ? 8.554 18.547 -11.537 1.00 14.74 120 LYS A O 1
ATOM 1109 N N . MET C 3 61 ? 10.095 19.855 -10.561 1.00 14.32 121 MET A N 1
ATOM 1110 C CA . MET C 3 61 ? 10.442 18.848 -9.567 1.00 15.73 121 MET A CA 1
ATOM 1111 C C . MET C 3 61 ? 10.716 19.479 -8.204 1.00 15.73 121 MET A C 1
ATOM 1112 O O . MET C 3 61 ? 11.165 20.626 -8.117 1.00 15.31 121 MET A O 1
ATOM 1117 N N . VAL C 3 62 ? 10.404 18.732 -7.147 1.00 13.61 122 VAL A N 1
ATOM 1118 C CA . VAL C 3 62 ? 10.654 19.159 -5.779 1.00 13.85 122 VAL A CA 1
ATOM 1119 C C . VAL C 3 62 ? 11.521 18.039 -5.188 1.00 13.92 122 VAL A C 1
ATOM 1120 O O . VAL C 3 62 ? 11.208 16.859 -5.364 1.00 13.54 122 VAL A O 1
ATOM 1124 N N . VAL C 3 63 ? 12.609 18.401 -4.512 1.00 11.19 123 VAL A N 1
ATOM 1125 C CA . VAL C 3 63 ? 13.509 17.410 -3.904 1.00 10.35 123 VAL A CA 1
ATOM 1126 C C . VAL C 3 63 ? 13.549 17.716 -2.406 1.00 12.67 123 VAL A C 1
ATOM 1127 O O . VAL C 3 63 ? 13.810 18.853 -2.001 1.00 13.61 123 VAL A O 1
ATOM 1131 N N . THR C 3 64 ? 13.280 16.704 -1.590 1.00 11.42 124 THR A N 1
ATOM 1132 C CA . THR C 3 64 ? 13.217 16.882 -0.143 1.00 11.06 124 THR A CA 1
ATOM 1133 C C . THR C 3 64 ? 14.134 15.956 0.648 1.00 10.03 124 THR A C 1
ATOM 1134 O O . THR C 3 64 ? 14.634 14.961 0.119 1.00 9.54 124 THR A O 1
ATOM 1138 N N . GLY C 3 65 ? 14.350 16.301 1.914 1.00 11.04 125 GLY A N 1
ATOM 1139 C CA . GLY C 3 65 ? 15.144 15.452 2.788 1.00 13.10 125 GLY A CA 1
ATOM 1140 C C . GLY C 3 65 ? 16.649 15.612 2.865 1.00 13.47 125 GLY A C 1
ATOM 1141 O O . GLY C 3 65 ? 17.290 14.909 3.656 1.00 13.33 125 GLY A O 1
ATOM 1142 N N . ALA C 3 66 ? 17.221 16.517 2.073 1.00 12.56 126 ALA A N 1
ATOM 1143 C CA . ALA C 3 66 ? 18.674 16.719 2.093 1.00 14.44 126 ALA A CA 1
ATOM 1144 C C . ALA C 3 66 ? 19.064 17.444 3.375 1.00 13.80 126 ALA A C 1
ATOM 1145 O O . ALA C 3 66 ? 18.262 18.189 3.928 1.00 13.24 126 ALA A O 1
ATOM 1147 N N . LYS C 3 67 ? 20.289 17.237 3.852 1.00 14.08 127 LYS A N 1
ATOM 1148 C CA . LYS C 3 67 ? 20.728 17.908 5.079 1.00 14.97 127 LYS A CA 1
ATOM 1149 C C . LYS C 3 67 ? 21.761 19.017 4.837 1.00 15.49 127 LYS A C 1
ATOM 1150 O O . LYS C 3 67 ? 22.183 19.701 5.774 1.00 15.70 127 LYS A O 1
ATOM 1156 N N . SER C 3 68 ? 22.177 19.190 3.591 1.00 14.25 128 SER A N 1
ATOM 1157 C CA . SER C 3 68 ? 23.115 20.269 3.256 1.00 15.65 128 SER A CA 1
ATOM 1158 C C . SER C 3 68 ? 22.774 20.829 1.885 1.00 15.73 128 SER A C 1
ATOM 1159 O O . SER C 3 68 ? 22.094 20.161 1.079 1.00 13.56 128 SER A O 1
ATOM 1162 N N . GLU C 3 69 ? 23.222 22.053 1.609 1.00 13.49 129 GLU A N 1
ATOM 1163 C CA . GLU C 3 69 ? 22.937 22.655 0.308 1.00 14.82 129 GLU A CA 1
ATOM 1164 C C . GLU C 3 69 ? 23.580 21.827 -0.798 1.00 14.93 129 GLU A C 1
ATOM 1165 O O . GLU C 3 69 ? 22.991 21.625 -1.865 1.00 15.81 129 GLU A O 1
ATOM 1171 N N . ASP C 3 70 ? 24.793 21.348 -0.537 1.00 15.20 130 ASP A N 1
ATOM 1172 C CA . ASP C 3 70 ? 25.518 20.553 -1.522 1.00 16.68 130 ASP A CA 1
ATOM 1173 C C . ASP C 3 70 ? 24.757 19.273 -1.857 1.00 15.70 130 ASP A C 1
ATOM 1174 O O . ASP C 3 70 ? 24.603 18.928 -3.027 1.00 15.96 130 ASP A O 1
ATOM 1179 N N . ASP C 3 71 ? 24.291 18.575 -0.826 1.00 14.75 131 ASP A N 1
ATOM 1180 C CA . ASP C 3 71 ? 23.539 17.335 -1.019 1.00 15.41 131 ASP A CA 1
ATOM 1181 C C . ASP C 3 71 ? 22.219 17.596 -1.740 1.00 13.50 131 ASP A C 1
ATOM 1182 O O . ASP C 3 71 ? 21.794 16.789 -2.558 1.00 14.67 131 ASP A O 1
ATOM 1187 N N . SER C 3 72 ? 21.576 18.721 -1.435 1.00 13.93 132 SER A N 1
ATOM 1188 C CA . SER C 3 72 ? 20.316 19.071 -2.083 1.00 14.11 132 SER A CA 1
ATOM 1189 C C . SER C 3 72 ? 20.542 19.199 -3.596 1.00 16.32 132 SER A C 1
ATOM 1190 O O . SER C 3 72 ? 19.795 18.656 -4.408 1.00 14.05 132 SER A O 1
ATOM 1193 N N . LYS C 3 73 ? 21.593 19.909 -3.977 1.00 16.02 133 LYS A N 1
ATOM 1194 C CA . LYS C 3 73 ? 21.849 20.079 -5.397 1.00 15.02 133 LYS A CA 1
ATOM 1195 C C . LYS C 3 73 ? 22.327 18.795 -6.069 1.00 14.16 133 LYS A C 1
ATOM 1196 O O . LYS C 3 73 ? 21.929 18.501 -7.196 1.00 15.14 133 LYS A O 1
ATOM 1202 N N A LEU C 3 74 ? 23.178 18.038 -5.389 0.50 14.29 134 LEU A N 1
ATOM 1203 N N B LEU C 3 74 ? 23.184 18.036 -5.383 0.50 14.82 134 LEU A N 1
ATOM 1204 C CA A LEU C 3 74 ? 23.678 16.803 -5.971 0.50 15.48 134 LEU A CA 1
ATOM 1205 C CA B LEU C 3 74 ? 23.714 16.779 -5.931 0.50 16.99 134 LEU A CA 1
ATOM 1206 C C A LEU C 3 74 ? 22.523 15.839 -6.215 0.50 14.44 134 LEU A C 1
ATOM 1207 C C B LEU C 3 74 ? 22.619 15.735 -6.134 0.50 16.95 134 LEU A C 1
ATOM 1208 O O A LEU C 3 74 ? 22.406 15.245 -7.293 0.50 9.99 134 LEU A O 1
ATOM 1209 O O B LEU C 3 74 ? 22.655 14.961 -7.094 0.50 18.22 134 LEU A O 1
ATOM 1218 N N . ALA C 3 75 ? 21.663 15.693 -5.210 1.00 14.13 135 ALA A N 1
ATOM 1219 C CA . ALA C 3 75 ? 20.533 14.772 -5.322 1.00 14.91 135 ALA A CA 1
ATOM 1220 C C . ALA C 3 75 ? 19.662 15.207 -6.490 1.00 14.40 135 ALA A C 1
ATOM 1221 O O . ALA C 3 75 ? 19.233 14.381 -7.301 1.00 14.26 135 ALA A O 1
ATOM 1223 N N . SER C 3 76 ? 19.382 16.512 -6.565 1.00 13.79 136 SER A N 1
ATOM 1224 C CA . SER C 3 76 ? 18.562 17.052 -7.639 1.00 15.37 136 SER A CA 1
ATOM 1225 C C . SER C 3 76 ? 19.171 16.744 -9.014 1.00 17.58 136 SER A C 1
ATOM 1226 O O . SER C 3 76 ? 18.459 16.373 -9.944 1.00 16.59 136 SER A O 1
ATOM 1229 N N . ARG C 3 77 ? 20.485 16.890 -9.145 1.00 15.83 137 ARG A N 1
ATOM 1230 C CA . ARG C 3 77 ? 21.137 16.588 -10.422 1.00 16.99 137 ARG A CA 1
ATOM 1231 C C . ARG C 3 77 ? 20.988 15.094 -10.751 1.00 18.22 137 ARG A C 1
ATOM 1232 O O . ARG C 3 77 ? 20.795 14.727 -11.913 1.00 17.08 137 ARG A O 1
ATOM 1240 N N A LYS C 3 78 ? 21.059 14.251 -9.722 0.50 17.38 138 LYS A N 1
ATOM 1241 N N B LYS C 3 78 ? 21.077 14.231 -9.739 0.50 17.63 138 LYS A N 1
ATOM 1242 C CA A LYS C 3 78 ? 20.948 12.807 -9.906 0.50 16.81 138 LYS A CA 1
ATOM 1243 C CA B LYS C 3 78 ? 20.945 12.799 -9.994 0.50 17.46 138 LYS A CA 1
ATOM 1244 C C A LYS C 3 78 ? 19.567 12.407 -10.431 0.50 15.77 138 LYS A C 1
ATOM 1245 C C B LYS C 3 78 ? 19.551 12.470 -10.524 0.50 16.71 138 LYS A C 1
ATOM 1246 O O A LYS C 3 78 ? 19.461 11.550 -11.311 0.50 14.12 138 LYS A O 1
ATOM 1247 O O B LYS C 3 78 ? 19.414 11.734 -11.505 0.50 17.27 138 LYS A O 1
ATOM 1258 N N . TYR C 3 79 ? 18.515 13.030 -9.899 1.00 15.29 139 TYR A N 1
ATOM 1259 C CA . TYR C 3 79 ? 17.139 12.760 -10.355 1.00 15.69 139 TYR A CA 1
ATOM 1260 C C . TYR C 3 79 ? 17.012 13.235 -11.808 1.00 16.03 139 TYR A C 1
ATOM 1261 O O . TYR C 3 79 ? 16.400 12.567 -12.648 1.00 15.87 139 TYR A O 1
ATOM 1270 N N . ALA C 3 80 ? 17.574 14.404 -12.101 1.00 16.78 140 ALA A N 1
ATOM 1271 C CA . ALA C 3 80 ? 17.528 14.926 -13.465 1.00 18.38 140 ALA A CA 1
ATOM 1272 C C . ALA C 3 80 ? 18.188 13.941 -14.447 1.00 19.34 140 ALA A C 1
ATOM 1273 O O . ALA C 3 80 ? 17.657 13.698 -15.533 1.00 20.57 140 ALA A O 1
ATOM 1275 N N . ARG C 3 81 ? 19.337 13.381 -14.067 1.00 22.14 141 ARG A N 1
ATOM 1276 C CA . ARG C 3 81 ? 20.059 12.435 -14.930 1.00 23.18 141 ARG A CA 1
ATOM 1277 C C . ARG C 3 81 ? 19.264 11.158 -15.171 1.00 22.74 141 ARG A C 1
ATOM 1278 O O . ARG C 3 81 ? 19.283 10.599 -16.270 1.00 19.34 141 ARG A O 1
ATOM 1286 N N . ILE C 3 82 ? 18.583 10.685 -14.133 1.00 21.61 142 ILE A N 1
ATOM 1287 C CA . ILE C 3 82 ? 17.757 9.488 -14.245 1.00 21.52 142 ILE A CA 1
ATOM 1288 C C . ILE C 3 82 ? 16.657 9.725 -15.280 1.00 21.18 142 ILE A C 1
ATOM 1289 O O . ILE C 3 82 ? 16.411 8.878 -16.146 1.00 22.15 142 ILE A O 1
ATOM 1294 N N . ILE C 3 83 ? 16.015 10.887 -15.198 1.00 20.38 143 ILE A N 1
ATOM 1295 C CA . ILE C 3 83 ? 14.937 11.239 -16.120 1.00 20.93 143 ILE A CA 1
ATOM 1296 C C . ILE C 3 83 ? 15.497 11.374 -17.533 1.00 22.94 143 ILE A C 1
ATOM 1297 O O . ILE C 3 83 ? 14.890 10.898 -18.495 1.00 21.19 143 ILE A O 1
ATOM 1302 N N . GLN C 3 84 ? 16.661 12.015 -17.641 1.00 21.75 144 GLN A N 1
ATOM 1303 C CA . GLN C 3 84 ? 17.328 12.187 -18.928 1.00 26.05 144 GLN A CA 1
ATOM 1304 C C . GLN C 3 84 ? 17.611 10.828 -19.553 1.00 26.87 144 GLN A C 1
ATOM 1305 O O . GLN C 3 84 ? 17.340 10.613 -20.733 1.00 27.00 144 GLN A O 1
ATOM 1311 N N . LYS C 3 85 ? 18.155 9.914 -18.755 1.00 27.25 145 LYS A N 1
ATOM 1312 C CA . LYS C 3 85 ? 18.493 8.582 -19.234 1.00 29.91 145 LYS A CA 1
ATOM 1313 C C . LYS C 3 85 ? 17.301 7.760 -19.699 1.00 29.05 145 LYS A C 1
ATOM 1314 O O . LYS C 3 85 ? 17.450 6.852 -20.520 1.00 29.13 145 LYS A O 1
ATOM 1320 N N . ILE C 3 86 ? 16.120 8.070 -19.177 1.00 26.22 146 ILE A N 1
ATOM 1321 C CA . ILE C 3 86 ? 14.920 7.362 -19.582 1.00 25.51 146 ILE A CA 1
ATOM 1322 C C . ILE C 3 86 ? 14.549 7.818 -20.991 1.00 27.03 146 ILE A C 1
ATOM 1323 O O . ILE C 3 86 ? 13.805 7.136 -21.697 1.00 26.59 146 ILE A O 1
ATOM 1328 N N . GLY C 3 87 ? 15.080 8.968 -21.404 1.00 26.95 147 GLY A N 1
ATOM 1329 C CA . GLY C 3 87 ? 14.808 9.459 -22.747 1.00 26.77 147 GLY A CA 1
ATOM 1330 C C . GLY C 3 87 ? 14.176 10.834 -22.883 1.00 27.41 147 GLY A C 1
ATOM 1331 O O . GLY C 3 87 ? 13.885 11.278 -23.991 1.00 27.96 147 GLY A O 1
ATOM 1332 N N . PHE C 3 88 ? 13.968 11.529 -21.772 1.00 25.66 148 PHE A N 1
ATOM 1333 C CA . PHE C 3 88 ? 13.353 12.847 -21.828 1.00 24.60 148 PHE A CA 1
ATOM 1334 C C . PHE C 3 88 ? 14.387 13.957 -21.987 1.00 26.00 148 PHE A C 1
ATOM 1335 O O . PHE C 3 88 ? 15.514 13.832 -21.524 1.00 26.51 148 PHE A O 1
ATOM 1343 N N . ALA C 3 89 ? 13.995 15.038 -22.657 1.00 28.54 149 ALA A N 1
ATOM 1344 C CA . ALA C 3 89 ? 14.889 16.177 -22.885 1.00 29.96 149 ALA A CA 1
ATOM 1345 C C . ALA C 3 89 ? 14.960 17.048 -21.631 1.00 29.93 149 ALA A C 1
ATOM 1346 O O . ALA C 3 89 ? 14.688 18.246 -21.673 1.00 29.61 149 ALA A O 1
ATOM 1348 N N . ALA C 3 90 ? 15.338 16.429 -20.519 1.00 30.74 150 ALA A N 1
ATOM 1349 C CA . ALA C 3 90 ? 15.425 17.122 -19.243 1.00 29.99 150 ALA A CA 1
ATOM 1350 C C . ALA C 3 90 ? 16.726 17.894 -19.071 1.00 30.39 150 ALA A C 1
ATOM 1351 O O . ALA C 3 90 ? 17.809 17.405 -19.395 1.00 31.77 150 ALA A O 1
ATOM 1353 N N . LYS C 3 91 ? 16.607 19.112 -18.564 1.00 28.80 151 LYS A N 1
ATOM 1354 C CA . LYS C 3 91 ? 17.767 19.960 -18.306 1.00 30.70 151 LYS A CA 1
ATOM 1355 C C . LYS C 3 91 ? 17.760 20.261 -16.807 1.00 29.96 151 LYS A C 1
ATOM 1356 O O . LYS C 3 91 ? 16.838 19.862 -16.103 1.00 30.80 151 LYS A O 1
ATOM 1362 N N . PHE C 3 92 ? 18.779 20.955 -16.316 1.00 30.36 152 PHE A N 1
ATOM 1363 C CA . PHE C 3 92 ? 18.845 21.280 -14.895 1.00 27.42 152 PHE A CA 1
ATOM 1364 C C . PHE C 3 92 ? 18.835 22.792 -14.737 1.00 27.13 152 PHE A C 1
ATOM 1365 O O . PHE C 3 92 ? 19.890 23.426 -14.648 1.00 27.55 152 PHE A O 1
ATOM 1373 N N . THR C 3 93 ? 17.647 23.380 -14.680 1.00 25.04 153 THR A N 1
ATOM 1374 C CA . THR C 3 93 ? 17.557 24.827 -14.590 1.00 25.32 153 THR A CA 1
ATOM 1375 C C . THR C 3 93 ? 16.788 25.377 -13.398 1.00 24.66 153 THR A C 1
ATOM 1376 O O . THR C 3 93 ? 15.898 24.727 -12.855 1.00 23.62 153 THR A O 1
ATOM 1380 N N . ASP C 3 94 ? 17.155 26.592 -13.007 1.00 23.15 154 ASP A N 1
ATOM 1381 C CA . ASP C 3 94 ? 16.537 27.282 -11.894 1.00 21.86 154 ASP A CA 1
ATOM 1382 C C . ASP C 3 94 ? 16.511 26.494 -10.590 1.00 19.68 154 ASP A C 1
ATOM 1383 O O . ASP C 3 94 ? 15.502 26.484 -9.901 1.00 20.47 154 ASP A O 1
ATOM 1388 N N . PHE C 3 95 ? 17.607 25.826 -10.256 1.00 18.39 155 PHE A N 1
ATOM 1389 C CA . PHE C 3 95 ? 17.663 25.106 -8.984 1.00 17.84 155 PHE A CA 1
ATOM 1390 C C . PHE C 3 95 ? 17.532 26.163 -7.895 1.00 17.92 155 PHE A C 1
ATOM 1391 O O . PHE C 3 95 ? 18.243 27.179 -7.916 1.00 15.42 155 PHE A O 1
ATOM 1399 N N . LYS C 3 96 ? 16.650 25.925 -6.930 1.00 16.45 156 LYS A N 1
ATOM 1400 C CA . LYS C 3 96 ? 16.457 26.885 -5.859 1.00 15.56 156 LYS A CA 1
ATOM 1401 C C . LYS C 3 96 ? 16.055 26.255 -4.536 1.00 16.93 156 LYS A C 1
ATOM 1402 O O . LYS C 3 96 ? 15.069 25.516 -4.460 1.00 13.96 156 LYS A O 1
ATOM 1408 N N . ILE C 3 97 ? 16.808 26.560 -3.488 1.00 15.38 157 ILE A N 1
ATOM 1409 C CA . ILE C 3 97 ? 16.451 26.044 -2.171 1.00 15.18 157 ILE A CA 1
ATOM 1410 C C . ILE C 3 97 ? 15.282 26.887 -1.672 1.00 16.47 157 ILE A C 1
ATOM 1411 O O . ILE C 3 97 ? 15.345 28.118 -1.676 1.00 16.47 157 ILE A O 1
ATOM 1416 N N . GLN C 3 98 ? 14.203 26.217 -1.263 1.00 13.36 158 GLN A N 1
ATOM 1417 C CA . GLN C 3 98 ? 12.985 26.889 -0.833 1.00 13.17 158 GLN A CA 1
ATOM 1418 C C . GLN C 3 98 ? 12.766 26.899 0.671 1.00 14.00 158 GLN A C 1
ATOM 1419 O O . GLN C 3 98 ? 12.051 27.761 1.188 1.00 13.46 158 GLN A O 1
ATOM 1425 N N . ASN C 3 99 ? 13.348 25.935 1.375 1.00 11.65 159 ASN A N 1
ATOM 1426 C CA . ASN C 3 99 ? 13.146 25.870 2.816 1.00 13.07 159 ASN A CA 1
ATOM 1427 C C . ASN C 3 99 ? 14.243 25.045 3.479 1.00 13.35 159 ASN A C 1
ATOM 1428 O O . ASN C 3 99 ? 14.666 24.022 2.947 1.00 13.04 159 ASN A O 1
ATOM 1433 N N . ILE C 3 100 ? 14.691 25.505 4.639 1.00 11.79 160 ILE A N 1
ATOM 1434 C CA . ILE C 3 100 ? 15.717 24.813 5.408 1.00 11.75 160 ILE A CA 1
ATOM 1435 C C . ILE C 3 100 ? 15.210 24.712 6.841 1.00 11.87 160 ILE A C 1
ATOM 1436 O O . ILE C 3 100 ? 14.737 25.701 7.413 1.00 12.41 160 ILE A O 1
ATOM 1441 N N . VAL C 3 101 ? 15.321 23.517 7.411 1.00 12.09 161 VAL A N 1
ATOM 1442 C CA . VAL C 3 101 ? 14.888 23.226 8.776 1.00 11.41 161 VAL A CA 1
ATOM 1443 C C . VAL C 3 101 ? 16.098 22.862 9.641 1.00 13.19 161 VAL A C 1
ATOM 1444 O O . VAL C 3 101 ? 16.965 22.080 9.217 1.00 13.04 161 VAL A O 1
ATOM 1448 N N . GLY C 3 102 ? 16.162 23.436 10.842 1.00 14.70 162 GLY A N 1
ATOM 1449 C CA . GLY C 3 102 ? 17.252 23.125 11.750 1.00 14.62 162 GLY A CA 1
ATOM 1450 C C . GLY C 3 102 ? 16.707 22.770 13.128 1.00 16.62 162 GLY A C 1
ATOM 1451 O O . GLY C 3 102 ? 15.527 22.995 13.407 1.00 16.29 162 GLY A O 1
ATOM 1452 N N . SER C 3 103 ? 17.538 22.188 13.981 1.00 15.07 163 SER A N 1
ATOM 1453 C CA . SER C 3 103 ? 17.113 21.875 15.341 1.00 17.71 163 SER A CA 1
ATOM 1454 C C . SER C 3 103 ? 18.307 21.936 16.277 1.00 17.98 163 SER A C 1
ATOM 1455 O O . SER C 3 103 ? 19.460 21.814 15.855 1.00 15.05 163 SER A O 1
ATOM 1458 N N . CYS C 3 104 ? 18.033 22.154 17.557 1.00 19.26 164 CYS A N 1
ATOM 1459 C CA . CYS C 3 104 ? 19.098 22.166 18.537 1.00 21.05 164 CYS A CA 1
ATOM 1460 C C . CYS C 3 104 ? 18.538 21.945 19.931 1.00 21.68 164 CYS A C 1
ATOM 1461 O O . CYS C 3 104 ? 17.324 21.857 20.124 1.00 19.99 164 CYS A O 1
ATOM 1464 N N . ASP C 3 105 ? 19.440 21.853 20.896 1.00 21.89 165 ASP A N 1
ATOM 1465 C CA . ASP C 3 105 ? 19.075 21.564 22.278 1.00 24.51 165 ASP A CA 1
ATOM 1466 C C . ASP C 3 105 ? 19.858 22.479 23.206 1.00 26.46 165 ASP A C 1
ATOM 1467 O O . ASP C 3 105 ? 21.084 22.425 23.219 1.00 27.14 165 ASP A O 1
ATOM 1472 N N . VAL C 3 106 ? 19.163 23.315 23.976 1.00 26.22 166 VAL A N 1
ATOM 1473 C CA . VAL C 3 106 ? 19.841 24.222 24.905 1.00 28.93 166 VAL A CA 1
ATOM 1474 C C . VAL C 3 106 ? 20.135 23.528 26.240 1.00 30.88 166 VAL A C 1
ATOM 1475 O O . VAL C 3 106 ? 20.750 24.106 27.134 1.00 31.88 166 VAL A O 1
ATOM 1479 N N . LYS C 3 107 ? 19.674 22.285 26.349 1.00 32.24 167 LYS A N 1
ATOM 1480 C CA . LYS C 3 107 ? 19.882 21.431 27.520 1.00 34.51 167 LYS A CA 1
ATOM 1481 C C . LYS C 3 107 ? 19.408 21.896 28.898 1.00 33.93 167 LYS A C 1
ATOM 1482 O O . LYS C 3 107 ? 20.028 21.583 29.917 1.00 32.92 167 LYS A O 1
ATOM 1488 N N . PHE C 3 108 ? 18.321 22.656 28.918 1.00 31.96 168 PHE A N 1
ATOM 1489 C CA . PHE C 3 108 ? 17.695 23.094 30.161 1.00 31.25 168 PHE A CA 1
ATOM 1490 C C . PHE C 3 108 ? 16.218 23.310 29.853 1.00 31.17 168 PHE A C 1
ATOM 1491 O O . PHE C 3 108 ? 15.862 23.739 28.751 1.00 31.10 168 PHE A O 1
ATOM 1499 N N . PRO C 3 109 ? 15.337 22.977 30.811 1.00 30.82 169 PRO A N 1
ATOM 1500 C CA . PRO C 3 109 ? 13.892 23.129 30.623 1.00 29.31 169 PRO A CA 1
ATOM 1501 C C . PRO C 3 109 ? 13.400 24.563 30.496 1.00 27.78 169 PRO A C 1
ATOM 1502 O O . PRO C 3 109 ? 13.993 25.493 31.040 1.00 28.68 169 PRO A O 1
ATOM 1506 N N . ILE C 3 110 ? 12.306 24.731 29.758 1.00 27.22 170 ILE A N 1
ATOM 1507 C CA . ILE C 3 110 ? 11.749 26.050 29.500 1.00 27.85 170 ILE A CA 1
ATOM 1508 C C . ILE C 3 110 ? 10.350 26.298 30.069 1.00 28.69 170 ILE A C 1
ATOM 1509 O O . ILE C 3 110 ? 9.465 25.436 29.985 1.00 28.87 170 ILE A O 1
ATOM 1514 N N . ARG C 3 111 ? 10.159 27.486 30.640 1.00 29.29 171 ARG A N 1
ATOM 1515 C CA . ARG C 3 111 ? 8.863 27.882 31.175 1.00 30.47 171 ARG A CA 1
ATOM 1516 C C . ARG C 3 111 ? 8.106 28.481 29.994 1.00 29.53 171 ARG A C 1
ATOM 1517 O O . ARG C 3 111 ? 8.092 29.691 29.802 1.00 31.15 171 ARG A O 1
ATOM 1525 N N . LEU C 3 112 ? 7.490 27.609 29.198 1.00 29.94 172 LEU A N 1
ATOM 1526 C CA . LEU C 3 112 ? 6.766 28.027 28.003 1.00 29.28 172 LEU A CA 1
ATOM 1527 C C . LEU C 3 112 ? 5.615 29.001 28.241 1.00 30.44 172 LEU A C 1
ATOM 1528 O O . LEU C 3 112 ? 5.425 29.938 27.467 1.00 30.33 172 LEU A O 1
ATOM 1533 N N . GLU C 3 113 ? 4.844 28.793 29.303 1.00 30.32 173 GLU A N 1
ATOM 1534 C CA . GLU C 3 113 ? 3.719 29.686 29.570 1.00 32.93 173 GLU A CA 1
ATOM 1535 C C . GLU C 3 113 ? 4.176 31.122 29.811 1.00 31.53 173 GLU A C 1
ATOM 1536 O O . GLU C 3 113 ? 3.608 32.062 29.263 1.00 31.29 173 GLU A O 1
ATOM 1542 N N . GLY C 3 114 ? 5.206 31.284 30.632 1.00 32.02 174 GLY A N 1
ATOM 1543 C CA . GLY C 3 114 ? 5.721 32.611 30.919 1.00 32.27 174 GLY A CA 1
ATOM 1544 C C . GLY C 3 114 ? 6.337 33.264 29.695 1.00 32.87 174 GLY A C 1
ATOM 1545 O O . GLY C 3 114 ? 6.311 34.491 29.549 1.00 32.06 174 GLY A O 1
ATOM 1546 N N . LEU C 3 115 ? 6.900 32.446 28.809 1.00 31.64 175 LEU A N 1
ATOM 1547 C CA . LEU C 3 115 ? 7.521 32.964 27.598 1.00 32.04 175 LEU A CA 1
ATOM 1548 C C . LEU C 3 115 ? 6.420 33.475 26.663 1.00 32.26 175 LEU A C 1
ATOM 1549 O O . LEU C 3 115 ? 6.531 34.563 26.085 1.00 32.79 175 LEU A O 1
ATOM 1554 N N . ALA C 3 116 ? 5.344 32.700 26.545 1.00 33.79 176 ALA A N 1
ATOM 1555 C CA . ALA C 3 116 ? 4.222 33.057 25.675 1.00 34.73 176 ALA A CA 1
ATOM 1556 C C . ALA C 3 116 ? 3.534 34.350 26.112 1.00 36.91 176 ALA A C 1
ATOM 1557 O O . ALA C 3 116 ? 3.164 35.179 25.277 1.00 37.76 176 ALA A O 1
ATOM 1559 N N . PHE C 3 117 ? 3.352 34.515 27.417 1.00 38.42 177 PHE A N 1
ATOM 1560 C CA . PHE C 3 117 ? 2.713 35.720 27.934 1.00 40.65 177 PHE A CA 1
ATOM 1561 C C . PHE C 3 117 ? 3.547 36.966 27.651 1.00 40.49 177 PHE A C 1
ATOM 1562 O O . PHE C 3 117 ? 3.011 37.987 27.213 1.00 41.91 177 PHE A O 1
ATOM 1570 N N . SER C 3 118 ? 4.855 36.881 27.887 1.00 39.92 178 SER A N 1
ATOM 1571 C CA . SER C 3 118 ? 5.736 38.021 27.665 1.00 40.30 178 SER A CA 1
ATOM 1572 C C . SER C 3 118 ? 5.942 38.377 26.194 1.00 39.74 178 SER A C 1
ATOM 1573 O O . SER C 3 118 ? 6.185 39.535 25.866 1.00 39.83 178 SER A O 1
ATOM 1576 N N . HIS C 3 119 ? 5.853 37.391 25.306 1.00 39.16 179 HIS A N 1
ATOM 1577 C CA . HIS C 3 119 ? 6.019 37.654 23.878 1.00 37.35 179 HIS A CA 1
ATOM 1578 C C . HIS C 3 119 ? 4.751 37.241 23.141 1.00 37.28 179 HIS A C 1
ATOM 1579 O O . HIS C 3 119 ? 4.787 36.449 22.198 1.00 37.74 179 HIS A O 1
ATOM 1586 N N . GLY C 3 120 ? 3.630 37.807 23.582 1.00 36.06 180 GLY A N 1
ATOM 1587 C CA . GLY C 3 120 ? 2.327 37.494 23.022 1.00 34.52 180 GLY A CA 1
ATOM 1588 C C . GLY C 3 120 ? 2.068 37.685 21.541 1.00 34.02 180 GLY A C 1
ATOM 1589 O O . GLY C 3 120 ? 1.321 36.907 20.944 1.00 35.62 180 GLY A O 1
ATOM 1590 N N . THR C 3 121 ? 2.659 38.706 20.933 1.00 34.26 181 THR A N 1
ATOM 1591 C CA . THR C 3 121 ? 2.424 38.933 19.514 1.00 35.20 181 THR A CA 1
ATOM 1592 C C . THR C 3 121 ? 3.192 37.975 18.607 1.00 34.01 181 THR A C 1
ATOM 1593 O O . THR C 3 121 ? 2.856 37.841 17.432 1.00 33.25 181 THR A O 1
ATOM 1597 N N . PHE C 3 122 ? 4.204 37.306 19.154 1.00 33.59 182 PHE A N 1
ATOM 1598 C CA . PHE C 3 122 ? 5.009 36.364 18.370 1.00 33.20 182 PHE A CA 1
ATOM 1599 C C . PHE C 3 122 ? 4.737 34.912 18.752 1.00 32.58 182 PHE A C 1
ATOM 1600 O O . PHE C 3 122 ? 5.113 33.988 18.019 1.00 30.41 182 PHE A O 1
ATOM 1608 N N . SER C 3 123 ? 4.081 34.713 19.890 1.00 30.39 183 SER A N 1
ATOM 1609 C CA . SER C 3 123 ? 3.837 33.374 20.395 1.00 29.47 183 SER A CA 1
ATOM 1610 C C . SER C 3 123 ? 2.437 32.788 20.350 1.00 30.27 183 SER A C 1
ATOM 1611 O O . SER C 3 123 ? 1.432 33.488 20.485 1.00 30.93 183 SER A O 1
ATOM 1614 N N A SER C 3 124 ? 2.377 31.474 20.155 0.50 29.48 184 SER A N 1
ATOM 1615 N N B SER C 3 124 ? 2.407 31.477 20.167 0.50 29.46 184 SER A N 1
ATOM 1616 C CA A SER C 3 124 ? 1.118 30.731 20.125 0.50 29.69 184 SER A CA 1
ATOM 1617 C CA B SER C 3 124 ? 1.178 30.711 20.140 0.50 29.68 184 SER A CA 1
ATOM 1618 C C A SER C 3 124 ? 1.360 29.449 20.924 0.50 29.55 184 SER A C 1
ATOM 1619 C C B SER C 3 124 ? 1.464 29.491 21.001 0.50 29.54 184 SER A C 1
ATOM 1620 O O A SER C 3 124 ? 2.130 28.586 20.501 0.50 27.62 184 SER A O 1
ATOM 1621 O O B SER C 3 124 ? 2.387 28.727 20.719 0.50 27.81 184 SER A O 1
ATOM 1626 N N . TYR C 3 125 ? 0.699 29.325 22.071 1.00 28.64 185 TYR A N 1
ATOM 1627 C CA . TYR C 3 125 ? 0.887 28.173 22.933 1.00 29.53 185 TYR A CA 1
ATOM 1628 C C . TYR C 3 125 ? -0.434 27.637 23.463 1.00 31.70 185 TYR A C 1
ATOM 1629 O O . TYR C 3 125 ? -1.078 28.259 24.310 1.00 31.03 185 TYR A O 1
ATOM 1638 N N . GLU C 3 126 ? -0.827 26.483 22.933 1.00 31.41 186 GLU A N 1
ATOM 1639 C CA . GLU C 3 126 ? -2.051 25.787 23.313 1.00 33.18 186 GLU A CA 1
ATOM 1640 C C . GLU C 3 126 ? -1.603 24.356 23.553 1.00 31.05 186 GLU A C 1
ATOM 1641 O O . GLU C 3 126 ? -1.782 23.480 22.704 1.00 29.53 186 GLU A O 1
ATOM 1647 N N . PRO C 3 127 ? -1.015 24.099 24.727 1.00 30.81 187 PRO A N 1
ATOM 1648 C CA . PRO C 3 127 ? -0.524 22.766 25.076 1.00 30.01 187 PRO A CA 1
ATOM 1649 C C . PRO C 3 127 ? -1.468 21.583 24.884 1.00 29.77 187 PRO A C 1
ATOM 1650 O O . PRO C 3 127 ? -1.008 20.466 24.669 1.00 28.55 187 PRO A O 1
ATOM 1654 N N . GLU C 3 128 ? -2.776 21.816 24.965 1.00 30.11 188 GLU A N 1
ATOM 1655 C CA . GLU C 3 128 ? -3.741 20.732 24.787 1.00 31.85 188 GLU A CA 1
ATOM 1656 C C . GLU C 3 128 ? -3.855 20.352 23.313 1.00 29.63 188 GLU A C 1
ATOM 1657 O O . GLU C 3 128 ? -4.319 19.269 22.971 1.00 26.50 188 GLU A O 1
ATOM 1663 N N . LEU C 3 129 ? -3.418 21.255 22.445 1.00 27.97 189 LEU A N 1
ATOM 1664 C CA . LEU C 3 129 ? -3.469 21.022 21.008 1.00 28.29 189 LEU A CA 1
ATOM 1665 C C . LEU C 3 129 ? -2.136 20.457 20.504 1.00 26.73 189 LEU A C 1
ATOM 1666 O O . LEU C 3 129 ? -2.102 19.437 19.819 1.00 27.91 189 LEU A O 1
ATOM 1671 N N . PHE C 3 130 ? -1.051 21.143 20.854 1.00 25.38 190 PHE A N 1
ATOM 1672 C CA . PHE C 3 130 ? 0.310 20.763 20.473 1.00 24.21 190 PHE A CA 1
ATOM 1673 C C . PHE C 3 130 ? 1.201 21.203 21.642 1.00 22.14 190 PHE A C 1
ATOM 1674 O O . PHE C 3 130 ? 1.117 22.335 22.096 1.00 23.86 190 PHE A O 1
ATOM 1682 N N . PRO C 3 131 ? 2.094 20.325 22.118 1.00 22.21 191 PRO A N 1
ATOM 1683 C CA . PRO C 3 131 ? 2.943 20.708 23.253 1.00 22.38 191 PRO A CA 1
ATOM 1684 C C . PRO C 3 131 ? 4.042 21.751 23.069 1.00 21.91 191 PRO A C 1
ATOM 1685 O O . PRO C 3 131 ? 4.619 22.226 24.056 1.00 20.45 191 PRO A O 1
ATOM 1689 N N . GLY C 3 132 ? 4.330 22.124 21.830 1.00 20.45 192 GLY A N 1
ATOM 1690 C CA . GLY C 3 132 ? 5.363 23.116 21.617 1.00 22.09 192 GLY A CA 1
ATOM 1691 C C . GLY C 3 132 ? 4.821 24.519 21.424 1.00 21.51 192 GLY A C 1
ATOM 1692 O O . GLY C 3 132 ? 3.704 24.706 20.927 1.00 24.56 192 GLY A O 1
ATOM 1693 N N . LEU C 3 133 ? 5.614 25.509 21.820 1.00 21.91 193 LEU A N 1
ATOM 1694 C CA . LEU C 3 133 ? 5.234 26.904 21.650 1.00 22.49 193 LEU A CA 1
ATOM 1695 C C . LEU C 3 133 ? 5.675 27.292 20.234 1.00 23.32 193 LEU A C 1
ATOM 1696 O O . LEU C 3 133 ? 6.808 27.035 19.842 1.00 21.73 193 LEU A O 1
ATOM 1701 N N . ILE C 3 134 ? 4.764 27.881 19.465 1.00 20.93 194 ILE A N 1
ATOM 1702 C CA . ILE C 3 134 ? 5.054 28.294 18.098 1.00 23.53 194 ILE A CA 1
ATOM 1703 C C . ILE C 3 134 ? 5.417 29.774 18.121 1.00 24.71 194 ILE A C 1
ATOM 1704 O O . ILE C 3 134 ? 4.571 30.633 18.404 1.00 24.97 194 ILE A O 1
ATOM 1709 N N . TYR C 3 135 ? 6.685 30.060 17.836 1.00 22.21 195 TYR A N 1
ATOM 1710 C CA . TYR C 3 135 ? 7.199 31.424 17.864 1.00 22.83 195 TYR A CA 1
ATOM 1711 C C . TYR C 3 135 ? 7.475 31.937 16.452 1.00 23.86 195 TYR A C 1
ATOM 1712 O O . TYR C 3 135 ? 8.312 31.380 15.736 1.00 22.23 195 TYR A O 1
ATOM 1721 N N . ARG C 3 136 ? 6.772 32.988 16.044 1.00 22.09 196 ARG A N 1
ATOM 1722 C CA . ARG C 3 136 ? 6.983 33.542 14.711 1.00 23.35 196 ARG A CA 1
ATOM 1723 C C . ARG C 3 136 ? 7.879 34.768 14.761 1.00 23.72 196 ARG A C 1
ATOM 1724 O O . ARG C 3 136 ? 7.423 35.883 15.009 1.00 26.43 196 ARG A O 1
ATOM 1732 N N . MET C 3 137 ? 9.165 34.542 14.516 1.00 23.66 197 MET A N 1
ATOM 1733 C CA . MET C 3 137 ? 10.165 35.599 14.550 1.00 24.05 197 MET A CA 1
ATOM 1734 C C . MET C 3 137 ? 10.116 36.477 13.309 1.00 24.59 197 MET A C 1
ATOM 1735 O O . MET C 3 137 ? 9.927 36.002 12.185 1.00 23.65 197 MET A O 1
ATOM 1740 N N . VAL C 3 138 ? 10.281 37.776 13.534 1.00 26.60 198 VAL A N 1
ATOM 1741 C CA . VAL C 3 138 ? 10.241 38.756 12.462 1.00 28.14 198 VAL A CA 1
ATOM 1742 C C . VAL C 3 138 ? 11.572 38.904 11.728 1.00 28.14 198 VAL A C 1
ATOM 1743 O O . VAL C 3 138 ? 11.614 38.868 10.506 1.00 28.39 198 VAL A O 1
ATOM 1747 N N . LYS C 3 139 ? 12.654 39.063 12.479 1.00 29.29 199 LYS A N 1
ATOM 1748 C CA . LYS C 3 139 ? 13.973 39.243 11.879 1.00 29.80 199 LYS A CA 1
ATOM 1749 C C . LYS C 3 139 ? 15.020 38.374 12.552 1.00 29.20 199 LYS A C 1
ATOM 1750 O O . LYS C 3 139 ? 15.377 38.609 13.705 1.00 29.52 199 LYS A O 1
ATOM 1756 N N . PRO C 3 140 ? 15.516 37.341 11.850 1.00 28.08 200 PRO A N 1
ATOM 1757 C CA . PRO C 3 140 ? 15.141 36.957 10.482 1.00 26.82 200 PRO A CA 1
ATOM 1758 C C . PRO C 3 140 ? 13.716 36.394 10.499 1.00 25.57 200 PRO A C 1
ATOM 1759 O O . PRO C 3 140 ? 13.178 36.129 11.572 1.00 25.57 200 PRO A O 1
ATOM 1763 N N . LYS C 3 141 ? 13.100 36.211 9.334 1.00 24.33 201 LYS A N 1
ATOM 1764 C CA . LYS C 3 141 ? 11.740 35.675 9.309 1.00 24.54 201 LYS A CA 1
ATOM 1765 C C . LYS C 3 141 ? 11.789 34.153 9.423 1.00 21.97 201 LYS A C 1
ATOM 1766 O O . LYS C 3 141 ? 11.877 33.436 8.421 1.00 22.25 201 LYS A O 1
ATOM 1772 N N . ILE C 3 142 ? 11.717 33.674 10.660 1.00 20.59 202 ILE A N 1
ATOM 1773 C CA . ILE C 3 142 ? 11.813 32.254 10.946 1.00 17.98 202 ILE A CA 1
ATOM 1774 C C . ILE C 3 142 ? 10.765 31.812 11.965 1.00 18.00 202 ILE A C 1
ATOM 1775 O O . ILE C 3 142 ? 10.413 32.568 12.862 1.00 17.91 202 ILE A O 1
ATOM 1780 N N . VAL C 3 143 ? 10.249 30.597 11.811 1.00 17.77 203 VAL A N 1
ATOM 1781 C CA . VAL C 3 143 ? 9.297 30.083 12.785 1.00 17.48 203 VAL A CA 1
ATOM 1782 C C . VAL C 3 143 ? 10.005 29.042 13.650 1.00 17.69 203 VAL A C 1
ATOM 1783 O O . VAL C 3 143 ? 10.653 28.118 13.140 1.00 16.54 203 VAL A O 1
ATOM 1787 N N . LEU C 3 144 ? 9.921 29.213 14.964 1.00 16.66 204 LEU A N 1
ATOM 1788 C CA . LEU C 3 144 ? 10.543 28.270 15.878 1.00 17.55 204 LEU A CA 1
ATOM 1789 C C . LEU C 3 144 ? 9.486 27.519 16.673 1.00 18.27 204 LEU A C 1
ATOM 1790 O O . LEU C 3 144 ? 8.430 28.071 16.987 1.00 20.95 204 LEU A O 1
ATOM 1795 N N . LEU C 3 145 ? 9.776 26.256 16.969 1.00 18.49 205 LEU A N 1
ATOM 1796 C CA . LEU C 3 145 ? 8.910 25.427 17.803 1.00 17.96 205 LEU A CA 1
ATOM 1797 C C . LEU C 3 145 ? 9.767 25.210 19.045 1.00 19.19 205 LEU A C 1
ATOM 1798 O O . LEU C 3 145 ? 10.819 24.566 18.983 1.00 18.77 205 LEU A O 1
ATOM 1803 N N . ILE C 3 146 ? 9.325 25.778 20.163 1.00 20.30 206 ILE A N 1
ATOM 1804 C CA . ILE C 3 146 ? 10.060 25.688 21.423 1.00 20.17 206 ILE A CA 1
ATOM 1805 C C . ILE C 3 146 ? 9.358 24.734 22.385 1.00 20.58 206 ILE A C 1
ATOM 1806 O O . ILE C 3 146 ? 8.179 24.893 22.684 1.00 23.37 206 ILE A O 1
ATOM 1811 N N . PHE C 3 147 ? 10.092 23.746 22.880 1.00 21.60 207 PHE A N 1
ATOM 1812 C CA . PHE C 3 147 ? 9.519 22.754 23.780 1.00 21.28 207 PHE A CA 1
ATOM 1813 C C . PHE C 3 147 ? 10.014 22.865 25.216 1.00 22.30 207 PHE A C 1
ATOM 1814 O O . PHE C 3 147 ? 11.060 23.449 25.489 1.00 20.13 207 PHE A O 1
ATOM 1822 N N . VAL C 3 148 ? 9.241 22.310 26.142 1.00 23.17 208 VAL A N 1
ATOM 1823 C CA . VAL C 3 148 ? 9.593 22.359 27.554 1.00 23.01 208 VAL A CA 1
ATOM 1824 C C . VAL C 3 148 ? 10.979 21.782 27.813 1.00 24.19 208 VAL A C 1
ATOM 1825 O O . VAL C 3 148 ? 11.731 22.299 28.639 1.00 24.23 208 VAL A O 1
ATOM 1829 N N . SER C 3 149 ? 11.308 20.719 27.085 1.00 24.41 209 SER A N 1
ATOM 1830 C CA . SER C 3 149 ? 12.583 20.022 27.204 1.00 24.85 209 SER A CA 1
ATOM 1831 C C . SER C 3 149 ? 13.821 20.854 26.878 1.00 24.84 209 SER A C 1
ATOM 1832 O O . SER C 3 149 ? 14.937 20.475 27.247 1.00 24.24 209 SER A O 1
ATOM 1835 N N . GLY C 3 150 ? 13.630 21.969 26.181 1.00 21.91 210 GLY A N 1
ATOM 1836 C CA . GLY C 3 150 ? 14.763 22.785 25.783 1.00 22.27 210 GLY A CA 1
ATOM 1837 C C . GLY C 3 150 ? 15.159 22.460 24.339 1.00 21.61 210 GLY A C 1
ATOM 1838 O O . GLY C 3 150 ? 16.111 23.028 23.809 1.00 20.61 210 GLY A O 1
ATOM 1839 N N . LYS C 3 151 ? 14.450 21.524 23.710 1.00 21.84 211 LYS A N 1
ATOM 1840 C CA . LYS C 3 151 ? 14.726 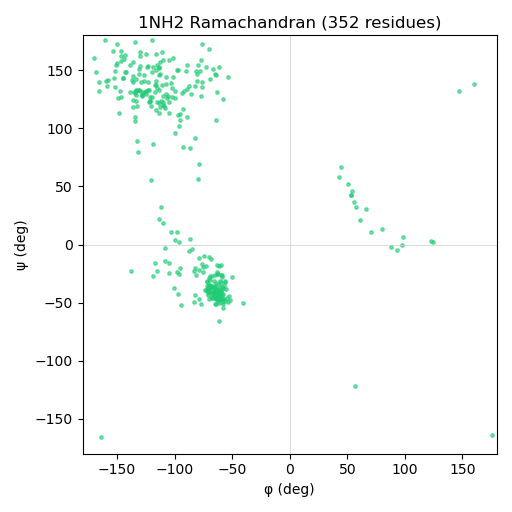21.170 22.309 1.00 22.12 211 LYS A CA 1
ATOM 1841 C C . LYS C 3 151 ? 14.049 22.245 21.469 1.00 20.93 211 LYS A C 1
ATOM 1842 O O . LYS C 3 151 ? 12.942 22.669 21.792 1.00 19.24 211 LYS A O 1
ATOM 1848 N N . ILE C 3 152 ? 14.698 22.665 20.385 1.00 18.19 212 ILE A N 1
ATOM 1849 C CA . ILE C 3 152 ? 14.164 23.719 19.521 1.00 16.06 212 ILE A CA 1
ATOM 1850 C C . ILE C 3 152 ? 14.151 23.308 18.040 1.00 15.97 212 ILE A C 1
ATOM 1851 O O . ILE C 3 152 ? 15.081 22.661 17.581 1.00 16.43 212 ILE A O 1
ATOM 1856 N N . VAL C 3 153 ? 13.092 23.664 17.315 1.00 15.32 213 VAL A N 1
ATOM 1857 C CA . VAL C 3 153 ? 13.017 23.411 15.881 1.00 14.84 213 VAL A CA 1
ATOM 1858 C C . VAL C 3 153 ? 12.942 24.790 15.231 1.00 15.28 213 VAL A C 1
ATOM 1859 O O . VAL C 3 153 ? 12.217 25.670 15.715 1.00 16.98 213 VAL A O 1
ATOM 1863 N N . LEU C 3 154 ? 13.687 24.990 14.144 1.00 14.47 214 LEU A N 1
ATOM 1864 C CA . LEU C 3 154 ? 13.667 26.267 13.439 1.00 14.27 214 LEU A CA 1
ATOM 1865 C C . LEU C 3 154 ? 13.387 25.984 11.959 1.00 14.77 214 LEU A C 1
ATOM 1866 O O . LEU C 3 154 ? 14.035 25.126 11.359 1.00 14.68 214 LEU A O 1
ATOM 1871 N N . THR C 3 155 ? 12.438 26.703 11.364 1.00 14.12 215 THR A N 1
ATOM 1872 C CA . THR C 3 155 ? 12.097 26.458 9.971 1.00 13.84 215 THR A CA 1
ATOM 1873 C C . THR C 3 155 ? 11.687 27.719 9.218 1.00 15.03 215 THR A C 1
ATOM 1874 O O . THR C 3 155 ? 11.443 28.768 9.828 1.00 15.59 215 THR A O 1
ATOM 1878 N N . GLY C 3 156 ? 11.636 27.600 7.892 1.00 13.87 216 GLY A N 1
ATOM 1879 C CA . GLY C 3 156 ? 11.253 28.702 7.031 1.00 14.45 216 GLY A CA 1
ATOM 1880 C C . GLY C 3 156 ? 12.409 29.463 6.409 1.00 15.67 216 GLY A C 1
ATOM 1881 O O . GLY C 3 156 ? 12.201 30.479 5.754 1.00 16.19 216 GLY A O 1
ATOM 1882 N N . ALA C 3 157 ? 13.630 28.975 6.590 1.00 14.20 217 ALA A N 1
ATOM 1883 C CA . ALA C 3 157 ? 14.802 29.655 6.045 1.00 15.21 217 ALA A CA 1
ATOM 1884 C C . ALA C 3 157 ? 15.069 29.390 4.567 1.00 15.49 217 ALA A C 1
ATOM 1885 O O . ALA C 3 157 ? 14.801 28.298 4.066 1.00 15.07 217 ALA A O 1
ATOM 1887 N N . LYS C 3 158 ? 15.599 30.408 3.890 1.00 13.41 218 LYS A N 1
ATOM 1888 C CA . LYS C 3 158 ? 16.002 30.325 2.487 1.00 15.76 218 LYS A CA 1
ATOM 1889 C C . LYS C 3 158 ? 17.521 30.064 2.463 1.00 16.50 218 LYS A C 1
ATOM 1890 O O . LYS C 3 158 ? 18.052 29.560 1.482 1.00 15.84 218 LYS A O 1
ATOM 1896 N N . GLN C 3 159 ? 18.220 30.436 3.536 1.00 14.91 219 GLN A N 1
ATOM 1897 C CA . GLN C 3 159 ? 19.665 30.160 3.632 1.00 15.02 219 GLN A CA 1
ATOM 1898 C C . GLN C 3 159 ? 19.989 29.814 5.084 1.00 13.85 219 GLN A C 1
ATOM 1899 O O . GLN C 3 159 ? 19.350 30.318 6.012 1.00 12.87 219 GLN A O 1
ATOM 1905 N N . ARG C 3 160 ? 20.982 28.953 5.289 1.00 12.21 220 ARG A N 1
ATOM 1906 C CA . ARG C 3 160 ? 21.300 28.498 6.633 1.00 13.46 220 ARG A CA 1
ATOM 1907 C C . ARG C 3 160 ? 21.619 29.584 7.660 1.00 13.94 220 ARG A C 1
ATOM 1908 O O . ARG C 3 160 ? 21.319 29.427 8.844 1.00 12.57 220 ARG A O 1
ATOM 1916 N N . GLU C 3 161 ? 22.213 30.685 7.219 1.00 13.22 221 GLU A N 1
ATOM 1917 C CA . GLU C 3 161 ? 22.541 31.757 8.149 1.00 13.88 221 GLU A CA 1
ATOM 1918 C C . GLU C 3 161 ? 21.298 32.292 8.870 1.00 14.37 221 GLU A C 1
ATOM 1919 O O . GLU C 3 161 ? 21.396 32.811 9.980 1.00 15.93 221 GLU A O 1
ATOM 1925 N N . GLU C 3 162 ? 20.130 32.168 8.243 1.00 14.58 222 GLU A N 1
ATOM 1926 C CA . GLU C 3 162 ? 18.897 32.626 8.877 1.00 15.46 222 GLU A CA 1
ATOM 1927 C C . GLU C 3 162 ? 18.553 31.731 10.068 1.00 15.01 222 GLU A C 1
ATOM 1928 O O . GLU C 3 162 ? 18.051 32.205 11.091 1.00 15.89 222 GLU A O 1
ATOM 1934 N N . ILE C 3 163 ? 18.815 30.436 9.928 1.00 15.55 223 ILE A N 1
ATOM 1935 C CA . ILE C 3 163 ? 18.585 29.503 11.027 1.00 14.75 223 ILE A CA 1
ATOM 1936 C C . ILE C 3 163 ? 19.525 29.896 12.176 1.00 15.50 223 ILE A C 1
ATOM 1937 O O . ILE C 3 163 ? 19.115 29.991 13.332 1.00 14.21 223 ILE A O 1
ATOM 1942 N N . TYR C 3 164 ? 20.794 30.135 11.854 1.00 15.60 224 TYR A N 1
ATOM 1943 C CA . TYR C 3 164 ? 21.763 30.484 12.894 1.00 16.51 224 TYR A CA 1
ATOM 1944 C C . TYR C 3 164 ? 21.429 31.787 13.602 1.00 16.27 224 TYR A C 1
ATOM 1945 O O . TYR C 3 164 ? 21.470 31.856 14.832 1.00 17.52 224 TYR A O 1
ATOM 1954 N N . GLN C 3 165 ? 21.099 32.823 12.838 1.00 17.20 225 GLN A N 1
ATOM 1955 C CA . GLN C 3 165 ? 20.764 34.105 13.449 1.00 18.65 225 GLN A CA 1
ATOM 1956 C C . GLN C 3 165 ? 19.485 34.046 14.289 1.00 18.56 225 GLN A C 1
ATOM 1957 O O . GLN C 3 165 ? 19.391 34.703 15.336 1.00 18.11 225 GLN A O 1
ATOM 1963 N N . ALA C 3 166 ? 18.506 33.263 13.845 1.00 17.42 226 ALA A N 1
ATOM 1964 C CA . ALA C 3 166 ? 17.261 33.111 14.603 1.00 17.24 226 ALA A CA 1
ATOM 1965 C C . ALA C 3 166 ? 17.546 32.467 15.961 1.00 19.90 226 ALA A C 1
ATOM 1966 O O . ALA C 3 166 ? 16.982 32.877 16.981 1.00 20.66 226 ALA A O 1
ATOM 1968 N N . PHE C 3 167 ? 18.413 31.455 15.992 1.00 18.15 227 PHE A N 1
ATOM 1969 C CA . PHE C 3 167 ? 18.726 30.822 17.267 1.00 20.16 227 PHE A CA 1
ATOM 1970 C C . PHE C 3 167 ? 19.473 31.793 18.189 1.00 21.04 227 PHE A C 1
ATOM 1971 O O . PHE C 3 167 ? 19.224 31.852 19.402 1.00 20.72 227 PHE A O 1
ATOM 1979 N N . GLU C 3 168 ? 20.405 32.543 17.617 1.00 20.67 228 GLU A N 1
ATOM 1980 C CA . GLU C 3 168 ? 21.160 33.503 18.409 1.00 22.79 228 GLU A CA 1
ATOM 1981 C C . GLU C 3 168 ? 20.222 34.523 19.038 1.00 24.43 228 GLU A C 1
ATOM 1982 O O . GLU C 3 168 ? 20.398 34.904 20.199 1.00 24.40 228 GLU A O 1
ATOM 1988 N N . ALA C 3 169 ? 19.229 34.960 18.270 1.00 25.08 229 ALA A N 1
ATOM 1989 C CA . ALA C 3 169 ? 18.258 35.934 18.750 1.00 26.00 229 ALA A CA 1
ATOM 1990 C C . ALA C 3 169 ? 17.355 35.350 19.836 1.00 26.87 229 ALA A C 1
ATOM 1991 O O . ALA C 3 169 ? 16.985 36.052 20.774 1.00 25.96 229 ALA A O 1
ATOM 1993 N N . ILE C 3 170 ? 17.004 34.071 19.720 1.00 24.70 230 ILE A N 1
ATOM 1994 C CA . ILE C 3 170 ? 16.126 33.451 20.712 1.00 24.43 230 ILE A CA 1
ATOM 1995 C C . ILE C 3 170 ? 16.815 32.948 21.982 1.00 24.76 230 ILE A C 1
ATOM 1996 O O . ILE C 3 170 ? 16.168 32.818 23.023 1.00 24.03 230 ILE A O 1
ATOM 2001 N N . TYR C 3 171 ? 18.116 32.680 21.914 1.00 23.81 231 TYR A N 1
ATOM 2002 C CA . TYR C 3 171 ? 18.805 32.125 23.071 1.00 27.98 231 TYR A CA 1
ATOM 2003 C C . TYR C 3 171 ? 18.649 32.911 24.378 1.00 29.10 231 TYR A C 1
ATOM 2004 O O . TYR C 3 171 ? 18.331 32.330 25.420 1.00 28.50 231 TYR A O 1
ATOM 2013 N N . PRO C 3 172 ? 18.879 34.233 24.344 1.00 29.98 232 PRO A N 1
ATOM 2014 C CA . PRO C 3 172 ? 18.737 35.030 25.569 1.00 30.15 232 PRO A CA 1
ATOM 2015 C C . PRO C 3 172 ? 17.335 34.891 26.159 1.00 30.95 232 PRO A C 1
ATOM 2016 O O . PRO C 3 172 ? 17.167 34.850 27.377 1.00 28.91 232 PRO A O 1
ATOM 2020 N N . VAL C 3 173 ? 16.332 34.813 25.288 1.00 30.88 233 VAL A N 1
ATOM 2021 C CA . VAL C 3 173 ? 14.948 34.666 25.722 1.00 31.86 233 VAL A CA 1
ATOM 2022 C C . VAL C 3 173 ? 14.723 33.315 26.405 1.00 32.50 233 VAL A C 1
ATOM 2023 O O . VAL C 3 173 ? 14.027 33.230 27.413 1.00 31.97 233 VAL A O 1
ATOM 2027 N N . LEU C 3 174 ? 15.309 32.258 25.853 1.00 31.78 234 LEU A N 1
ATOM 2028 C CA . LEU C 3 174 ? 15.165 30.929 26.437 1.00 32.61 234 LEU A CA 1
ATOM 2029 C C . LEU C 3 174 ? 15.775 30.905 27.837 1.00 34.20 234 LEU A C 1
ATOM 2030 O O . LEU C 3 174 ? 15.190 30.351 28.772 1.00 32.65 234 LEU A O 1
ATOM 2035 N N . SER C 3 175 ? 16.958 31.499 27.967 1.00 35.45 235 SER A N 1
ATOM 2036 C CA . SER C 3 175 ? 17.655 31.557 29.247 1.00 38.30 235 SER A CA 1
ATOM 2037 C C . SER C 3 175 ? 16.828 32.359 30.237 1.00 38.17 235 SER A C 1
ATOM 2038 O O . SER C 3 175 ? 16.762 32.021 31.415 1.00 39.05 235 SER A O 1
ATOM 2041 N N . GLU C 3 176 ? 16.198 33.422 29.749 1.00 38.57 236 GLU A N 1
ATOM 2042 C CA . GLU C 3 176 ? 15.365 34.276 30.585 1.00 38.83 236 GLU A CA 1
ATOM 2043 C C . GLU C 3 176 ? 14.217 33.479 31.195 1.00 38.63 236 GLU A C 1
ATOM 2044 O O . GLU C 3 176 ? 13.774 33.758 32.315 1.00 37.56 236 GLU A O 1
ATOM 2050 N N . PHE C 3 177 ? 13.740 32.478 30.464 1.00 36.24 237 PHE A N 1
ATOM 2051 C CA . PHE C 3 177 ? 12.638 31.666 30.948 1.00 35.54 237 PHE A CA 1
ATOM 2052 C C . PHE C 3 177 ? 13.015 30.232 31.290 1.00 35.04 237 PHE A C 1
ATOM 2053 O O . PHE C 3 177 ? 12.210 29.315 31.154 1.00 35.12 237 PHE A O 1
ATOM 2061 N N . ARG C 3 178 ? 14.247 30.045 31.747 1.00 35.60 238 ARG A N 1
ATOM 2062 C CA . ARG C 3 178 ? 14.710 28.720 32.137 1.00 37.38 238 ARG A CA 1
ATOM 2063 C C . ARG C 3 178 ? 13.880 28.268 33.345 1.00 39.44 238 ARG A C 1
ATOM 2064 O O . ARG C 3 178 ? 13.481 29.091 34.172 1.00 38.12 238 ARG A O 1
ATOM 2072 N N . LYS C 3 179 ? 13.616 26.968 33.441 1.00 41.83 239 LYS A N 1
ATOM 2073 C CA . LYS C 3 179 ? 12.814 26.429 34.540 1.00 46.47 239 LYS A CA 1
ATOM 2074 C C . LYS C 3 179 ? 13.610 26.060 35.796 1.00 48.58 239 LYS A C 1
ATOM 2075 O O . LYS C 3 179 ? 14.674 25.446 35.711 1.00 49.83 239 LYS A O 1
ATOM 2081 N N . MET C 3 180 ? 13.062 26.424 36.956 1.00 50.28 240 MET A N 1
ATOM 2082 C CA . MET C 3 180 ? 13.674 26.161 38.262 1.00 52.48 240 MET A CA 1
ATOM 2083 C C . MET C 3 180 ? 15.149 26.547 38.268 1.00 53.02 240 MET A C 1
ATOM 2084 O O . MET C 3 180 ? 15.441 27.713 37.931 1.00 52.23 240 MET A O 1
ATOM 2090 N N . ASN D 4 2 ? 5.511 -29.208 -0.050 1.00 48.49 3 ASN B N 1
ATOM 2091 C CA . ASN D 4 2 ? 4.738 -29.473 1.195 1.00 48.74 3 ASN B CA 1
ATOM 2092 C C . ASN D 4 2 ? 3.268 -29.776 0.903 1.00 47.75 3 ASN B C 1
ATOM 2093 O O . ASN D 4 2 ? 2.725 -29.380 -0.129 1.00 48.18 3 ASN B O 1
ATOM 2098 N N . ALA D 4 3 ? 2.637 -30.488 1.829 1.00 47.23 4 ALA B N 1
ATOM 2099 C CA . ALA D 4 3 ? 1.241 -30.895 1.713 1.00 45.44 4 ALA B CA 1
ATOM 2100 C C . ALA D 4 3 ? 0.283 -29.847 1.145 1.00 43.78 4 ALA B C 1
ATOM 2101 O O . ALA D 4 3 ? -0.473 -30.136 0.222 1.00 43.75 4 ALA B O 1
ATOM 2103 N N . GLU D 4 4 ? 0.306 -28.636 1.691 1.00 42.01 5 GLU B N 1
ATOM 2104 C CA . GLU D 4 4 ? -0.602 -27.599 1.222 1.00 39.80 5 GLU B CA 1
ATOM 2105 C C . GLU D 4 4 ? -0.393 -27.229 -0.249 1.00 37.06 5 GLU B C 1
ATOM 2106 O O . GLU D 4 4 ? -1.355 -27.174 -1.013 1.00 36.01 5 GLU B O 1
ATOM 2112 N N . ALA D 4 5 ? 0.856 -26.989 -0.642 1.00 34.85 6 ALA B N 1
ATOM 2113 C CA . ALA D 4 5 ? 1.176 -26.604 -2.017 1.00 33.09 6 ALA B CA 1
ATOM 2114 C C . ALA D 4 5 ? 0.880 -27.707 -3.031 1.00 32.79 6 ALA B C 1
ATOM 2115 O O . ALA D 4 5 ? 0.296 -27.449 -4.084 1.00 29.28 6 ALA B O 1
ATOM 2117 N N . SER D 4 6 ? 1.293 -28.934 -2.724 1.00 31.31 7 SER B N 1
ATOM 2118 C CA . SER D 4 6 ? 1.035 -30.048 -3.630 1.00 31.36 7 SER B CA 1
ATOM 2119 C C . SER D 4 6 ? -0.467 -30.153 -3.798 1.00 28.05 7 SER B C 1
ATOM 2120 O O . SER D 4 6 ? -0.978 -30.330 -4.898 1.00 29.27 7 SER B O 1
ATOM 2123 N N . ARG D 4 7 ? -1.167 -30.034 -2.681 1.00 28.36 8 ARG B N 1
ATOM 2124 C CA . ARG D 4 7 ? -2.618 -30.111 -2.653 1.00 27.76 8 ARG B CA 1
ATOM 2125 C C . ARG D 4 7 ? -3.280 -28.996 -3.477 1.00 25.24 8 ARG B C 1
ATOM 2126 O O . ARG D 4 7 ? -4.230 -29.239 -4.227 1.00 21.64 8 ARG B O 1
ATOM 2134 N N . VAL D 4 8 ? -2.788 -27.768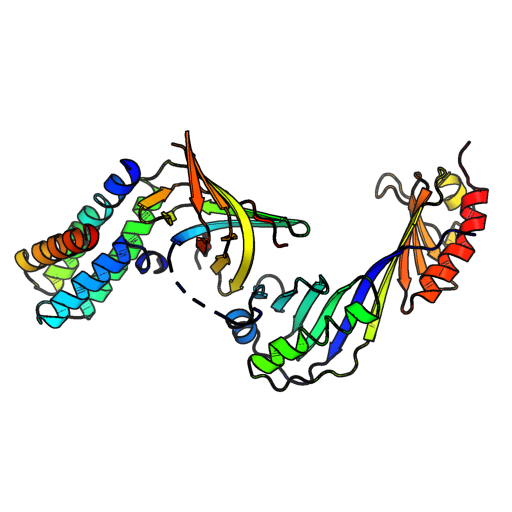 -3.334 1.00 22.31 9 VAL B N 1
ATOM 2135 C CA . VAL D 4 8 ? -3.353 -26.652 -4.082 1.00 20.74 9 VAL B CA 1
ATOM 2136 C C . VAL D 4 8 ? -3.157 -26.885 -5.584 1.00 19.87 9 VAL B C 1
ATOM 2137 O O . VAL D 4 8 ? -4.066 -26.646 -6.371 1.00 18.19 9 VAL B O 1
ATOM 2141 N N . TYR D 4 9 ? -1.976 -27.352 -5.977 1.00 20.03 10 TYR B N 1
ATOM 2142 C CA . TYR D 4 9 ? -1.711 -27.602 -7.391 1.00 22.30 10 TYR B CA 1
ATOM 2143 C C . TYR D 4 9 ? -2.634 -28.681 -7.950 1.00 23.59 10 TYR B C 1
ATOM 2144 O O . TYR D 4 9 ? -3.089 -28.587 -9.085 1.00 22.04 10 TYR B O 1
ATOM 2153 N N A GLU D 4 10 ? -2.901 -29.713 -7.159 0.50 23.53 11 GLU B N 1
ATOM 2154 N N B GLU D 4 10 ? -2.901 -29.705 -7.147 0.50 23.57 11 GLU B N 1
ATOM 2155 C CA A GLU D 4 10 ? -3.776 -30.786 -7.617 0.50 24.13 11 GLU B CA 1
ATOM 2156 C CA B GLU D 4 10 ? -3.778 -30.787 -7.578 0.50 24.21 11 GLU B CA 1
ATOM 2157 C C A GLU D 4 10 ? -5.192 -30.238 -7.788 0.50 22.22 11 GLU B C 1
ATOM 2158 C C B GLU D 4 10 ? -5.184 -30.237 -7.782 0.50 22.31 11 GLU B C 1
ATOM 2159 O O A GLU D 4 10 ? -5.888 -30.586 -8.740 0.50 21.06 11 GLU B O 1
ATOM 2160 O O B GLU D 4 10 ? -5.864 -30.578 -8.748 0.50 21.22 11 GLU B O 1
ATOM 2171 N N . ILE D 4 11 ? -5.618 -29.373 -6.870 1.00 20.21 12 ILE B N 1
ATOM 2172 C CA . ILE D 4 11 ? -6.943 -28.774 -6.958 1.00 20.08 12 ILE B CA 1
ATOM 2173 C C . ILE D 4 11 ? -7.039 -27.922 -8.230 1.00 19.66 12 ILE B C 1
ATOM 2174 O O . ILE D 4 11 ? -8.015 -28.005 -8.983 1.00 18.45 12 ILE B O 1
ATOM 2179 N N . ILE D 4 12 ? -6.025 -27.095 -8.464 1.00 18.15 13 ILE B N 1
ATOM 2180 C CA . ILE D 4 12 ? -6.027 -26.233 -9.646 1.00 17.87 13 ILE B CA 1
ATOM 2181 C C . ILE D 4 12 ? -6.117 -27.034 -10.947 1.00 18.83 13 ILE B C 1
ATOM 2182 O O . ILE D 4 12 ? -6.940 -26.733 -11.816 1.00 22.39 13 ILE B O 1
ATOM 2187 N N . VAL D 4 13 ? -5.274 -28.048 -11.080 1.00 20.64 14 VAL B N 1
ATOM 2188 C CA . VAL D 4 13 ? -5.274 -28.870 -12.290 1.00 23.34 14 VAL B CA 1
ATOM 2189 C C . VAL D 4 13 ? -6.621 -29.572 -12.482 1.00 25.30 14 VAL B C 1
ATOM 2190 O O . VAL D 4 13 ? -7.218 -29.490 -13.550 1.00 24.50 14 VAL B O 1
ATOM 2194 N N . GLU D 4 14 ? -7.112 -30.245 -11.445 1.00 24.57 15 GLU B N 1
ATOM 2195 C CA . GLU D 4 14 ? -8.396 -30.926 -11.559 1.00 25.56 15 GLU B CA 1
ATOM 2196 C C . GLU D 4 14 ? -9.551 -29.957 -11.853 1.00 25.77 15 GLU B C 1
ATOM 2197 O O . GLU D 4 14 ? -10.438 -30.272 -12.651 1.00 25.94 15 GLU B O 1
ATOM 2203 N N . SER D 4 15 ? -9.552 -28.783 -11.222 1.00 24.22 16 SER B N 1
ATOM 2204 C CA . SER D 4 15 ? -10.623 -27.811 -11.450 1.00 23.93 16 SER B CA 1
ATOM 2205 C C . SER D 4 15 ? -10.567 -27.178 -12.845 1.00 24.26 16 SER B C 1
ATOM 2206 O O . SER D 4 15 ? -11.602 -26.935 -13.465 1.00 23.51 16 SER B O 1
ATOM 2209 N N . VAL D 4 16 ? -9.363 -26.892 -13.325 1.00 22.03 17 VAL B N 1
ATOM 2210 C CA . VAL D 4 16 ? -9.221 -26.291 -14.648 1.00 21.79 17 VAL B CA 1
ATOM 2211 C C . VAL D 4 16 ? -9.697 -27.279 -15.706 1.00 24.02 17 VAL B C 1
ATOM 2212 O O . VAL D 4 16 ? -10.523 -26.936 -16.551 1.00 26.50 17 VAL B O 1
ATOM 2216 N N . VAL D 4 17 ? -9.184 -28.503 -15.642 1.00 26.09 18 VAL B N 1
ATOM 2217 C CA . VAL D 4 17 ? -9.564 -29.546 -16.589 1.00 30.89 18 VAL B CA 1
ATOM 2218 C C . VAL D 4 17 ? -11.079 -29.752 -16.648 1.00 32.89 18 VAL B C 1
ATOM 2219 O O . VAL D 4 17 ? -11.660 -29.831 -17.734 1.00 32.33 18 VAL B O 1
ATOM 2223 N N . ASN D 4 18 ? -11.728 -29.830 -15.489 1.00 34.28 19 ASN B N 1
ATOM 2224 C CA . ASN D 4 18 ? -13.170 -30.039 -15.475 1.00 36.18 19 ASN B CA 1
ATOM 2225 C C . ASN D 4 18 ? -13.964 -28.817 -15.929 1.00 37.38 19 ASN B C 1
ATOM 2226 O O . ASN D 4 18 ? -15.037 -28.955 -16.517 1.00 37.95 19 ASN B O 1
ATOM 2231 N N . GLU D 4 19 ? -13.447 -27.623 -15.671 1.00 37.00 20 GLU B N 1
ATOM 2232 C CA . GLU D 4 19 ? -14.156 -26.413 -16.066 1.00 37.02 20 GLU B CA 1
ATOM 2233 C C . GLU D 4 19 ? -14.017 -26.044 -17.541 1.00 36.87 20 GLU B C 1
ATOM 2234 O O . GLU D 4 19 ? -14.863 -25.327 -18.075 1.00 38.72 20 GLU B O 1
ATOM 2240 N N . VAL D 4 20 ? -12.972 -26.526 -18.208 1.00 34.40 21 VAL B N 1
ATOM 2241 C CA . VAL D 4 20 ? -12.794 -26.200 -19.623 1.00 33.91 21 VAL B CA 1
ATOM 2242 C C . VAL D 4 20 ? -13.308 -27.307 -20.539 1.00 36.16 21 VAL B C 1
ATOM 2243 O O . VAL D 4 20 ? -13.060 -27.294 -21.746 1.00 35.54 21 VAL B O 1
ATOM 2247 N N . ARG D 4 21 ? -14.029 -28.272 -19.974 1.00 37.83 22 ARG B N 1
ATOM 2248 C CA . ARG D 4 21 ? -14.551 -29.349 -20.803 1.00 39.15 22 ARG B CA 1
ATOM 2249 C C . ARG D 4 21 ? -15.676 -28.784 -21.662 1.00 39.55 22 ARG B C 1
ATOM 2250 O O . ARG D 4 21 ? -15.858 -29.210 -22.798 1.00 40.58 22 ARG B O 1
ATOM 2258 N N . GLU D 4 22 ? -16.398 -27.798 -21.128 1.00 41.17 23 GLU B N 1
ATOM 2259 C CA . GLU D 4 22 ? -17.505 -27.164 -21.843 1.00 43.00 23 GLU B CA 1
ATOM 2260 C C . GLU D 4 22 ? -17.000 -26.295 -22.999 1.00 42.79 23 GLU B C 1
ATOM 2261 O O . GLU D 4 22 ? -17.623 -26.242 -24.067 1.00 42.16 23 GLU B O 1
ATOM 2267 N N . ASP D 4 23 ? -15.885 -25.601 -22.779 1.00 40.80 24 ASP B N 1
ATOM 2268 C CA . ASP D 4 23 ? -15.308 -24.764 -23.826 1.00 40.43 24 ASP B CA 1
ATOM 2269 C C . ASP D 4 23 ? -14.694 -25.667 -24.894 1.00 38.59 24 ASP B C 1
ATOM 2270 O O . ASP D 4 23 ? -14.741 -25.355 -26.086 1.00 38.52 24 ASP B O 1
ATOM 2275 N N . PHE D 4 24 ? -14.127 -26.790 -24.454 1.00 36.90 25 PHE B N 1
ATOM 2276 C CA . PHE D 4 24 ? -13.510 -27.773 -25.347 1.00 37.58 25 PHE B CA 1
ATOM 2277 C C . PHE D 4 24 ? -14.580 -28.380 -26.258 1.00 40.72 25 PHE B C 1
ATOM 2278 O O . PHE D 4 24 ? -14.382 -28.535 -27.468 1.00 40.17 25 PHE B O 1
ATOM 2286 N N . GLU D 4 25 ? -15.710 -28.750 -25.661 1.00 42.28 26 GLU B N 1
ATOM 2287 C CA . GLU D 4 25 ? -16.788 -29.354 -26.424 1.00 44.90 26 GLU B CA 1
ATOM 2288 C C . GLU D 4 25 ? -17.418 -28.326 -27.355 1.00 45.86 26 GLU B C 1
ATOM 2289 O O . GLU D 4 25 ? -17.806 -28.657 -28.472 1.00 46.10 26 GLU B O 1
ATOM 2295 N N . ASN D 4 26 ? -17.506 -27.075 -26.910 1.00 46.73 27 ASN B N 1
ATOM 2296 C CA . ASN D 4 26 ? -18.074 -26.036 -27.757 1.00 47.55 27 ASN B CA 1
ATOM 2297 C C . ASN D 4 26 ? -17.221 -25.866 -29.004 1.00 46.82 27 ASN B C 1
ATOM 2298 O O . ASN D 4 26 ? -17.713 -25.421 -30.042 1.00 47.58 27 ASN B O 1
ATOM 2303 N N . ALA D 4 27 ? -15.942 -26.219 -28.892 1.00 45.20 28 ALA B N 1
ATOM 2304 C CA . ALA D 4 27 ? -15.014 -26.135 -30.017 1.00 44.11 28 ALA B CA 1
ATOM 2305 C C . ALA D 4 27 ? -14.853 -27.519 -30.642 1.00 43.67 28 ALA B C 1
ATOM 2306 O O . ALA D 4 27 ? -14.055 -27.702 -31.563 1.00 44.00 28 ALA B O 1
ATOM 2308 N N . GLY D 4 28 ? -15.609 -28.487 -30.122 1.00 42.59 29 GLY B N 1
ATOM 2309 C CA . GLY D 4 28 ? -15.577 -29.861 -30.619 1.00 43.22 29 GLY B CA 1
ATOM 2310 C C . GLY D 4 28 ? -14.218 -30.542 -30.638 1.00 43.34 29 GLY B C 1
ATOM 2311 O O . GLY D 4 28 ? -13.933 -31.363 -31.510 1.00 43.67 29 GLY B O 1
ATOM 2312 N N . ILE D 4 29 ? -13.401 -30.248 -29.635 1.00 43.45 30 ILE B N 1
ATOM 2313 C CA . ILE D 4 29 ? -12.045 -30.770 -29.557 1.00 43.98 30 ILE B CA 1
ATOM 2314 C C . ILE D 4 29 ? -11.708 -32.257 -29.469 1.00 45.20 30 ILE B C 1
ATOM 2315 O O . ILE D 4 29 ? -11.078 -32.779 -30.390 1.00 45.81 30 ILE B O 1
ATOM 2320 N N . ASP D 4 30 ? -12.079 -32.918 -28.369 1.00 45.34 31 ASP B N 1
ATOM 2321 C CA . ASP D 4 30 ? -11.770 -34.340 -28.150 1.00 46.68 31 ASP B CA 1
ATOM 2322 C C . ASP D 4 30 ? -11.548 -34.550 -26.650 1.00 46.10 31 ASP B C 1
ATOM 2323 O O . ASP D 4 30 ? -10.816 -33.784 -26.032 1.00 45.89 31 ASP B O 1
ATOM 2328 N N . GLU D 4 31 ? -12.166 -35.572 -26.061 1.00 45.28 32 GLU B N 1
ATOM 2329 C CA . GLU D 4 31 ? -11.958 -35.836 -24.635 1.00 43.82 32 GLU B CA 1
ATOM 2330 C C . GLU D 4 31 ? -10.525 -36.315 -24.410 1.00 43.34 32 GLU B C 1
ATOM 2331 O O . GLU D 4 31 ? -9.903 -35.978 -23.404 1.00 42.18 32 GLU B O 1
ATOM 2337 N N . GLN D 4 32 ? -9.998 -37.096 -25.349 1.00 41.67 33 GLN B N 1
ATOM 2338 C CA . GLN D 4 32 ? -8.633 -37.595 -25.223 1.00 42.37 33 GLN B CA 1
ATOM 2339 C C . GLN D 4 32 ? -7.619 -36.456 -25.331 1.00 41.13 33 GLN B C 1
ATOM 2340 O O . GLN D 4 32 ? -6.516 -36.552 -24.800 1.00 40.87 33 GLN B O 1
ATOM 2346 N N . THR D 4 33 ? -7.986 -35.386 -26.029 1.00 38.86 34 THR B N 1
ATOM 2347 C CA . THR D 4 33 ? -7.077 -34.254 -26.168 1.00 38.20 34 THR B CA 1
ATOM 2348 C C . THR D 4 33 ? -7.025 -33.517 -24.827 1.00 37.90 34 THR B C 1
ATOM 2349 O O . THR D 4 33 ? -5.961 -33.066 -24.397 1.00 36.93 34 THR B O 1
ATOM 2353 N N . LEU D 4 34 ? -8.179 -33.416 -24.171 1.00 37.64 35 LEU B N 1
ATOM 2354 C CA . LEU D 4 34 ? -8.274 -32.758 -22.874 1.00 37.39 35 LEU B CA 1
ATOM 2355 C C . LEU D 4 34 ? -7.451 -33.523 -21.844 1.00 38.14 35 LEU B C 1
ATOM 2356 O O . LEU D 4 34 ? -6.799 -32.920 -20.993 1.00 37.53 35 LEU B O 1
ATOM 2361 N N . GLN D 4 35 ? -7.477 -34.852 -21.919 1.00 37.16 36 GLN B N 1
ATOM 2362 C CA . GLN D 4 35 ? -6.702 -35.668 -20.987 1.00 35.93 36 GLN B CA 1
ATOM 2363 C C . GLN D 4 35 ? -5.214 -35.517 -21.254 1.00 35.63 36 GLN B C 1
ATOM 2364 O O . GLN D 4 35 ? -4.392 -35.636 -20.339 1.00 36.02 36 GLN B O 1
ATOM 2370 N N . ASP D 4 36 ? -4.865 -35.267 -22.513 1.00 34.94 37 ASP B N 1
ATOM 2371 C CA . ASP D 4 36 ? -3.472 -35.074 -22.894 1.00 34.68 37 ASP B CA 1
ATOM 2372 C C . ASP D 4 36 ? -2.967 -33.749 -22.308 1.00 33.06 37 ASP B C 1
ATOM 2373 O O . ASP D 4 36 ? -1.837 -33.667 -21.831 1.00 31.20 37 ASP B O 1
ATOM 2378 N N . LEU D 4 37 ? -3.803 -32.715 -22.352 1.00 33.50 38 LEU B N 1
ATOM 2379 C CA . LEU D 4 37 ? -3.424 -31.420 -21.783 1.00 32.43 38 LEU B CA 1
ATOM 2380 C C . LEU D 4 37 ? -3.100 -31.641 -20.307 1.00 32.88 38 LEU B C 1
ATOM 2381 O O . LEU D 4 37 ? -2.044 -31.235 -19.814 1.00 33.44 38 LEU B O 1
ATOM 2386 N N . LYS D 4 38 ? -4.021 -32.291 -19.606 1.00 33.22 39 LYS B N 1
ATOM 2387 C CA . LYS D 4 38 ? -3.834 -32.583 -18.189 1.00 34.49 39 LYS B CA 1
ATOM 2388 C C . LYS D 4 38 ? -2.503 -33.283 -17.899 1.00 34.03 39 LYS B C 1
ATOM 2389 O O . LYS D 4 38 ? -1.767 -32.888 -17.000 1.00 33.39 39 LYS B O 1
ATOM 2395 N N . ASN D 4 39 ? -2.186 -34.319 -18.664 1.00 34.80 40 ASN B N 1
ATOM 2396 C CA . ASN D 4 39 ? -0.953 -35.063 -18.441 1.00 34.09 40 ASN B CA 1
ATOM 2397 C C . ASN D 4 39 ? 0.347 -34.349 -18.800 1.00 32.85 40 ASN B C 1
ATOM 2398 O O . ASN D 4 39 ? 1.357 -34.509 -18.109 1.00 30.63 40 ASN B O 1
ATOM 2403 N N . ILE D 4 40 ? 0.337 -33.568 -19.875 1.00 31.30 41 ILE B N 1
ATOM 2404 C CA . ILE D 4 40 ? 1.534 -32.838 -20.266 1.00 31.22 41 ILE B CA 1
ATOM 2405 C C . ILE D 4 40 ? 1.796 -31.764 -19.201 1.00 30.60 41 ILE B C 1
ATOM 2406 O O . ILE D 4 40 ? 2.930 -31.545 -18.782 1.00 30.04 41 ILE B O 1
ATOM 2411 N N . TRP D 4 41 ? 0.722 -31.116 -18.767 1.00 30.13 42 TRP B N 1
ATOM 2412 C CA . TRP D 4 41 ? 0.783 -30.077 -17.738 1.00 30.83 42 TRP B CA 1
ATOM 2413 C C . TRP D 4 41 ? 1.394 -30.647 -16.452 1.00 32.21 42 TRP B C 1
ATOM 2414 O O . TRP D 4 41 ? 2.373 -30.111 -15.941 1.00 32.36 42 TRP B O 1
ATOM 2425 N N . GLN D 4 42 ? 0.834 -31.740 -15.935 1.00 35.83 43 GLN B N 1
ATOM 2426 C CA . GLN D 4 42 ? 1.365 -32.340 -14.708 1.00 38.59 43 GLN B CA 1
ATOM 2427 C C . GLN D 4 42 ? 2.815 -32.792 -14.878 1.00 40.54 43 GLN B C 1
ATOM 2428 O O . GLN D 4 42 ? 3.614 -32.705 -13.943 1.00 40.16 43 GLN B O 1
ATOM 2434 N N . LYS D 4 43 ? 3.149 -33.272 -16.072 1.00 42.38 44 LYS B N 1
ATOM 2435 C CA . LYS D 4 43 ? 4.504 -33.722 -16.366 1.00 44.33 44 LYS B CA 1
ATOM 2436 C C . LYS D 4 43 ? 5.489 -32.558 -16.293 1.00 43.88 44 LYS B C 1
ATOM 2437 O O . LYS D 4 43 ? 6.520 -32.646 -15.629 1.00 42.90 44 LYS B O 1
ATOM 2443 N N . LYS D 4 44 ? 5.170 -31.470 -16.985 1.00 43.68 45 LYS B N 1
ATOM 2444 C CA . LYS D 4 44 ? 6.038 -30.302 -16.984 1.00 43.95 45 LYS B CA 1
ATOM 2445 C C . LYS D 4 44 ? 6.116 -29.691 -15.593 1.00 44.39 45 LYS B C 1
ATOM 2446 O O . LYS D 4 44 ? 7.110 -29.057 -15.244 1.00 44.21 45 LYS B O 1
ATOM 2452 N N . LEU D 4 45 ? 5.072 -29.894 -14.796 1.00 45.63 46 LEU B N 1
ATOM 2453 C CA . LEU D 4 45 ? 5.053 -29.377 -13.436 1.00 47.10 46 LEU B C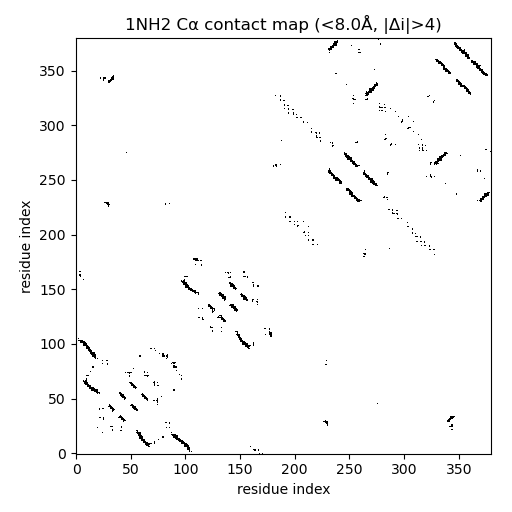A 1
ATOM 2454 C C . LEU D 4 45 ? 6.055 -30.211 -12.646 1.00 48.86 46 LEU B C 1
ATOM 2455 O O . LEU D 4 45 ? 6.832 -29.686 -11.851 1.00 49.12 46 LEU B O 1
ATOM 2460 N N . THR D 4 46 ? 6.035 -31.516 -12.892 1.00 50.08 47 THR B N 1
ATOM 2461 C CA . THR D 4 46 ? 6.939 -32.449 -12.230 1.00 52.10 47 THR B CA 1
ATOM 2462 C C . THR D 4 46 ? 8.391 -32.174 -12.605 1.00 52.68 47 THR B C 1
ATOM 2463 O O . THR D 4 46 ? 9.284 -32.271 -11.765 1.00 52.99 47 THR B O 1
ATOM 2467 N N . GLU D 4 47 ? 8.625 -31.841 -13.870 1.00 53.11 48 GLU B N 1
ATOM 2468 C CA . GLU D 4 47 ? 9.975 -31.542 -14.336 1.00 54.36 48 GLU B CA 1
ATOM 2469 C C . GLU D 4 47 ? 10.548 -30.345 -13.585 1.00 54.12 48 GLU B C 1
ATOM 2470 O O . GLU D 4 47 ? 9.760 -29.623 -12.936 1.00 52.32 48 GLU B O 1
ATOM 2476 N N . ASP E 5 21 ? 20.945 -0.628 -9.704 1.00 47.36 228 ASP C N 1
ATOM 2477 C CA . ASP E 5 21 ? 21.147 0.743 -10.250 1.00 45.62 228 ASP C CA 1
ATOM 2478 C C . ASP E 5 21 ? 19.870 1.573 -10.183 1.00 42.66 228 ASP C C 1
ATOM 2479 O O . ASP E 5 21 ? 19.016 1.334 -9.327 1.00 43.96 228 ASP C O 1
ATOM 2484 N N . TYR E 5 22 ? 19.731 2.537 -11.088 1.00 39.09 229 TYR C N 1
ATOM 2485 C CA . TYR E 5 22 ? 18.563 3.415 -11.070 1.00 35.68 229 TYR C CA 1
ATOM 2486 C C . TYR E 5 22 ? 17.494 3.165 -12.119 1.00 33.78 229 TYR C C 1
ATOM 2487 O O . TYR E 5 22 ? 16.373 3.662 -11.984 1.00 30.19 229 TYR C O 1
ATOM 2496 N N . LEU E 5 23 ? 17.834 2.413 -13.160 1.00 32.95 230 LEU C N 1
ATOM 2497 C CA . LEU E 5 23 ? 16.876 2.137 -14.221 1.00 34.55 230 LEU C CA 1
ATOM 2498 C C . LEU E 5 23 ? 16.519 0.668 -14.339 1.00 36.07 230 LEU C C 1
ATOM 2499 O O . LEU E 5 23 ? 17.321 -0.210 -14.034 1.00 35.90 230 LEU C O 1
ATOM 2504 N N . ILE E 5 24 ? 15.298 0.416 -14.790 1.00 37.02 231 ILE C N 1
ATOM 2505 C CA . ILE E 5 24 ? 14.803 -0.939 -14.972 1.00 39.38 231 ILE C CA 1
ATOM 2506 C C . ILE E 5 24 ? 15.151 -1.401 -16.384 1.00 40.61 231 ILE C C 1
ATOM 2507 O O . ILE E 5 24 ? 15.258 -0.581 -17.296 1.00 42.42 231 ILE C O 1
ATOM 2512 N N . GLU E 5 34 ? 14.813 -18.038 -10.564 1.00 37.13 241 GLU C N 1
ATOM 2513 C CA . GLU E 5 34 ? 14.354 -16.833 -9.881 1.00 33.96 241 GLU C CA 1
ATOM 2514 C C . GLU E 5 34 ? 13.374 -17.159 -8.753 1.00 30.37 241 GLU C C 1
ATOM 2515 O O . GLU E 5 34 ? 12.509 -18.025 -8.897 1.00 31.23 241 GLU C O 1
ATOM 2521 N N . ASN E 5 35 ? 13.527 -16.481 -7.620 1.00 25.56 242 ASN C N 1
ATOM 2522 C CA . ASN E 5 35 ? 12.611 -16.669 -6.504 1.00 19.19 242 ASN C CA 1
ATOM 2523 C C . ASN E 5 35 ? 11.572 -15.585 -6.724 1.00 17.52 242 ASN C C 1
ATOM 2524 O O . ASN E 5 35 ? 11.893 -14.395 -6.690 1.00 15.11 242 ASN C O 1
ATOM 2529 N N . LEU E 5 36 ? 10.341 -16.011 -6.965 1.00 14.99 243 LEU C N 1
ATOM 2530 C CA . LEU E 5 36 ? 9.257 -15.093 -7.277 1.00 15.60 243 LEU C CA 1
ATOM 2531 C C . LEU E 5 36 ? 7.972 -15.374 -6.513 1.00 15.86 243 LEU C C 1
ATOM 2532 O O . LEU E 5 36 ? 7.469 -16.502 -6.513 1.00 13.78 243 LEU C O 1
ATOM 2537 N N . MET E 5 37 ? 7.443 -14.333 -5.881 1.00 14.41 244 MET C N 1
ATOM 2538 C CA . MET E 5 37 ? 6.191 -14.412 -5.130 1.00 14.54 244 MET C CA 1
ATOM 2539 C C . MET E 5 37 ? 5.143 -13.617 -5.917 1.00 14.79 244 MET C C 1
ATOM 2540 O O . MET E 5 37 ? 5.382 -12.469 -6.278 1.00 14.10 244 MET C O 1
ATOM 2545 N N . LEU E 5 38 ? 3.994 -14.243 -6.185 1.00 15.09 245 LEU C N 1
ATOM 2546 C CA . LEU E 5 38 ? 2.901 -13.629 -6.948 1.00 14.70 245 LEU C CA 1
ATOM 2547 C C . LEU E 5 38 ? 1.684 -13.642 -6.025 1.00 14.80 245 LEU C C 1
ATOM 2548 O O . LEU E 5 38 ? 1.271 -14.698 -5.567 1.00 13.05 245 LEU C O 1
ATOM 2553 N N . CYS E 5 39 ? 1.087 -12.483 -5.768 1.00 12.81 246 CYS C N 1
ATOM 2554 C CA . CYS E 5 39 ? -0.016 -12.436 -4.808 1.00 13.34 246 CYS C CA 1
ATOM 2555 C C . CYS E 5 39 ? -0.817 -11.149 -4.933 1.00 14.61 246 CYS C C 1
ATOM 2556 O O . CYS E 5 39 ? -0.683 -10.425 -5.907 1.00 13.76 246 CYS C O 1
ATOM 2559 N N . LEU E 5 40 ? -1.643 -10.885 -3.925 1.00 14.34 247 LEU C N 1
ATOM 2560 C CA . LEU E 5 40 ? -2.449 -9.659 -3.872 1.00 15.45 247 LEU C CA 1
ATOM 2561 C C . LEU E 5 40 ? -1.958 -8.871 -2.665 1.00 16.13 247 LEU C C 1
ATOM 2562 O O . LEU E 5 40 ? -1.410 -9.461 -1.734 1.00 16.52 247 LEU C O 1
ATOM 2567 N N . TYR E 5 41 ? -2.136 -7.548 -2.673 1.00 16.01 248 TYR C N 1
ATOM 2568 C CA . TYR E 5 41 ? -1.770 -6.754 -1.506 1.00 14.95 248 TYR C CA 1
ATOM 2569 C C . TYR E 5 41 ? -3.041 -6.121 -0.949 1.00 17.54 248 TYR C C 1
ATOM 2570 O O . TYR E 5 41 ? -3.926 -5.710 -1.703 1.00 18.11 248 TYR C O 1
ATOM 2579 N N . ASP E 5 42 ? -3.123 -6.088 0.373 1.00 19.38 249 ASP C N 1
ATOM 2580 C CA . ASP E 5 42 ? -4.238 -5.476 1.077 1.00 21.81 249 ASP C CA 1
ATOM 2581 C C . ASP E 5 42 ? -3.774 -4.103 1.549 1.00 23.63 249 ASP C C 1
ATOM 2582 O O . ASP E 5 42 ? -4.538 -3.130 1.541 1.00 24.94 249 ASP C O 1
ATOM 2587 N N . LYS E 5 43 ? -2.513 -4.025 1.959 1.00 20.60 250 LYS C N 1
ATOM 2588 C CA . LYS E 5 43 ? -1.971 -2.773 2.475 1.00 22.54 250 LYS C CA 1
ATOM 2589 C C . LYS E 5 43 ? -0.447 -2.702 2.397 1.00 19.17 250 LYS C C 1
ATOM 2590 O O . LYS E 5 43 ? 0.244 -3.698 2.624 1.00 18.42 250 LYS C O 1
ATOM 2596 N N . VAL E 5 44 ? 0.059 -1.517 2.075 1.00 17.06 251 VAL C N 1
ATOM 2597 C CA . VAL E 5 44 ? 1.498 -1.263 2.003 1.00 18.28 251 VAL C CA 1
ATOM 2598 C C . VAL E 5 44 ? 1.735 0.056 2.747 1.00 18.41 251 VAL C C 1
ATOM 2599 O O . VAL E 5 44 ? 1.117 1.073 2.419 1.00 17.96 251 VAL C O 1
ATOM 2603 N N . THR E 5 45 ? 2.601 0.033 3.752 1.00 17.05 252 THR C N 1
ATOM 2604 C CA . THR E 5 45 ? 2.891 1.235 4.533 1.00 18.42 252 THR C CA 1
ATOM 2605 C C . THR E 5 45 ? 4.391 1.452 4.650 1.00 18.10 252 THR C C 1
ATOM 2606 O O . THR E 5 45 ? 5.180 0.526 4.440 1.00 17.53 252 THR C O 1
ATOM 2610 N N . ARG E 5 46 ? 4.786 2.673 5.002 1.00 16.59 253 ARG C N 1
ATOM 2611 C CA . ARG E 5 46 ? 6.199 3.003 5.138 1.00 16.41 253 ARG C CA 1
ATOM 2612 C C . ARG E 5 46 ? 6.389 4.128 6.157 1.00 18.78 253 ARG C C 1
ATOM 2613 O O . ARG E 5 46 ? 5.636 5.094 6.150 1.00 18.63 253 ARG C O 1
ATOM 2621 N N . THR E 5 47 ? 7.377 3.979 7.035 1.00 18.64 254 THR C N 1
ATOM 2622 C CA . THR E 5 47 ? 7.753 5.014 8.006 1.00 20.73 254 THR C CA 1
ATOM 2623 C C . THR E 5 47 ? 9.269 5.084 7.870 1.00 20.70 254 THR C C 1
ATOM 2624 O O . THR E 5 47 ? 9.966 4.091 8.114 1.00 19.98 254 THR C O 1
ATOM 2628 N N . LYS E 5 48 ? 9.768 6.259 7.483 1.00 19.61 255 LYS C N 1
ATOM 2629 C CA . LYS E 5 48 ? 11.189 6.465 7.220 1.00 19.12 255 LYS C CA 1
ATOM 2630 C C . LYS E 5 48 ? 11.567 5.432 6.161 1.00 19.17 255 LYS C C 1
ATOM 2631 O O . LYS E 5 48 ? 10.972 5.436 5.086 1.00 20.21 255 LYS C O 1
ATOM 2637 N N . ALA E 5 49 ? 12.528 4.552 6.427 1.00 18.03 256 ALA C N 1
ATOM 2638 C CA . ALA E 5 49 ? 12.895 3.558 5.414 1.00 19.63 256 ALA C CA 1
ATOM 2639 C C . ALA E 5 49 ? 12.330 2.169 5.718 1.00 19.37 256 ALA C C 1
ATOM 2640 O O . ALA E 5 49 ? 12.683 1.186 5.056 1.00 17.19 256 ALA C O 1
ATOM 2642 N N . ARG E 5 50 ? 11.432 2.098 6.692 1.00 18.56 257 ARG C N 1
ATOM 2643 C CA . ARG E 5 50 ? 10.850 0.823 7.097 1.00 21.54 257 ARG C CA 1
ATOM 2644 C C . ARG E 5 50 ? 9.519 0.539 6.406 1.00 17.53 257 ARG C C 1
ATOM 2645 O O . ARG E 5 50 ? 8.524 1.213 6.656 1.00 17.78 257 ARG C O 1
ATOM 2653 N N . TRP E 5 51 ? 9.507 -0.467 5.536 1.00 16.35 258 TRP C N 1
ATOM 2654 C CA . TRP E 5 51 ? 8.295 -0.828 4.797 1.00 16.17 258 TRP C CA 1
ATOM 2655 C C . TRP E 5 51 ? 7.596 -2.055 5.392 1.00 17.26 258 TRP C C 1
ATOM 2656 O O . TRP E 5 51 ? 8.260 -2.976 5.881 1.00 16.55 258 TRP C O 1
ATOM 2667 N N . LYS E 5 52 ? 6.262 -2.057 5.351 1.00 17.88 259 LYS C N 1
ATOM 2668 C CA . LYS E 5 52 ? 5.458 -3.188 5.820 1.00 19.15 259 LYS C CA 1
ATOM 2669 C C . LYS E 5 52 ? 4.373 -3.447 4.775 1.00 18.35 259 LYS C C 1
ATOM 2670 O O . LYS E 5 52 ? 3.699 -2.526 4.321 1.00 19.58 259 LYS C O 1
ATOM 2676 N N . CYS E 5 53 ? 4.214 -4.704 4.380 1.00 17.09 260 CYS C N 1
ATOM 2677 C CA . CYS E 5 53 ? 3.217 -5.055 3.387 1.00 18.57 260 CYS C CA 1
ATOM 2678 C C . CYS E 5 53 ? 2.387 -6.228 3.891 1.00 20.44 260 CYS C C 1
ATOM 2679 O O . CYS E 5 53 ? 2.945 -7.216 4.368 1.00 20.50 260 CYS C O 1
ATOM 2682 N N . SER E 5 54 ? 1.062 -6.105 3.790 1.00 18.49 261 SER C N 1
ATOM 2683 C CA . SER E 5 54 ? 0.133 -7.158 4.182 1.00 19.28 261 SER C CA 1
ATOM 2684 C C . SER E 5 54 ? -0.341 -7.742 2.854 1.00 18.85 261 SER C C 1
ATOM 2685 O O . SER E 5 54 ? -1.025 -7.073 2.082 1.00 19.81 261 SER C O 1
ATOM 2688 N N . LEU E 5 55 ? 0.034 -8.990 2.596 1.00 18.92 262 LEU C N 1
ATOM 2689 C CA . LEU E 5 55 ? -0.295 -9.643 1.337 1.00 16.52 262 LEU C CA 1
ATOM 2690 C C . LEU E 5 55 ? -1.205 -10.837 1.580 1.00 16.09 262 LEU C C 1
ATOM 2691 O O . LEU E 5 55 ? -1.323 -11.310 2.701 1.00 18.09 262 LEU C O 1
ATOM 2696 N N . LYS E 5 56 ? -1.840 -11.323 0.521 1.00 17.12 263 LYS C N 1
ATOM 2697 C CA . LYS E 5 56 ? -2.742 -12.468 0.638 1.00 19.12 263 LYS C CA 1
ATOM 2698 C C . LYS E 5 56 ? -2.853 -13.249 -0.667 1.00 17.82 263 LYS C C 1
ATOM 2699 O O . LYS E 5 56 ? -2.424 -12.779 -1.729 1.00 17.90 263 LYS C O 1
ATOM 2705 N N . ASP E 5 57 ? -3.432 -14.446 -0.566 1.00 16.14 264 ASP C N 1
ATOM 2706 C CA . ASP E 5 57 ? -3.689 -15.308 -1.718 1.00 16.53 264 ASP C CA 1
ATOM 2707 C C . ASP E 5 57 ? -2.520 -15.397 -2.699 1.00 15.65 264 ASP C C 1
ATOM 2708 O O . ASP E 5 57 ? -2.635 -14.960 -3.845 1.00 16.61 264 ASP C O 1
ATOM 2713 N N . GLY E 5 58 ? -1.416 -15.993 -2.272 1.00 16.63 265 GLY C N 1
ATOM 2714 C CA . GLY E 5 58 ? -0.281 -16.056 -3.165 1.00 15.29 265 GLY C CA 1
ATOM 2715 C C . GLY E 5 58 ? 0.426 -17.384 -3.284 1.00 16.20 265 GLY C C 1
ATOM 2716 O O . GLY E 5 58 ? 0.117 -18.370 -2.598 1.00 16.16 265 GLY C O 1
ATOM 2717 N N . VAL E 5 59 ? 1.378 -17.397 -4.206 1.00 14.04 266 VAL C N 1
ATOM 2718 C CA . VAL E 5 59 ? 2.203 -18.560 -4.436 1.00 14.54 266 VAL C CA 1
ATOM 2719 C C . VAL E 5 59 ? 3.623 -18.036 -4.609 1.00 15.44 266 VAL C C 1
ATOM 2720 O O . VAL E 5 59 ? 3.842 -16.965 -5.180 1.00 13.93 266 VAL C O 1
ATOM 2724 N N . VAL E 5 60 ? 4.587 -18.771 -4.075 1.00 16.38 267 VAL C N 1
ATOM 2725 C CA . VAL E 5 60 ? 5.963 -18.343 -4.189 1.00 15.31 267 VAL C CA 1
ATOM 2726 C C . VAL E 5 60 ? 6.892 -19.535 -4.340 1.00 17.85 267 VAL C C 1
ATOM 2727 O O . VAL E 5 60 ? 6.652 -20.602 -3.766 1.00 18.34 267 VAL C O 1
ATOM 2731 N N . THR E 5 61 ? 7.918 -19.347 -5.161 1.00 18.17 268 THR C N 1
ATOM 2732 C CA . THR E 5 61 ? 8.941 -20.357 -5.375 1.00 22.19 268 THR C CA 1
ATOM 2733 C C . THR E 5 61 ? 10.188 -19.751 -4.746 1.00 23.38 268 THR C C 1
ATOM 2734 O O . THR E 5 61 ? 10.585 -18.638 -5.085 1.00 22.94 268 THR C O 1
ATOM 2738 N N . ILE E 5 62 ? 10.770 -20.476 -3.801 1.00 24.49 269 ILE C N 1
ATOM 2739 C CA . ILE E 5 62 ? 11.969 -20.044 -3.106 1.00 27.51 269 ILE C CA 1
ATOM 2740 C C . ILE E 5 62 ? 12.919 -21.231 -3.020 1.00 28.91 269 ILE C C 1
ATOM 2741 O O . ILE E 5 62 ? 12.547 -22.293 -2.512 1.00 27.39 269 ILE C O 1
ATOM 2746 N N . ASN E 5 63 ? 14.138 -21.039 -3.515 1.00 29.10 270 ASN C N 1
ATOM 2747 C CA . ASN E 5 63 ? 15.151 -22.091 -3.495 1.00 30.64 270 ASN C CA 1
ATOM 2748 C C . ASN E 5 63 ? 14.614 -23.372 -4.117 1.00 31.86 270 ASN C C 1
ATOM 2749 O O . ASN E 5 63 ? 14.810 -24.460 -3.580 1.00 31.19 270 ASN C O 1
ATOM 2754 N N . ARG E 5 64 ? 13.907 -23.218 -5.235 1.00 33.05 271 ARG C N 1
ATOM 2755 C CA . ARG E 5 64 ? 13.349 -24.340 -5.991 1.00 33.89 271 ARG C CA 1
ATOM 2756 C C . ARG E 5 64 ? 12.179 -25.122 -5.378 1.00 32.88 271 ARG C C 1
ATOM 2757 O O . ARG E 5 64 ? 11.820 -26.191 -5.881 1.00 33.08 271 ARG C O 1
ATOM 2765 N N . ASN E 5 65 ? 11.592 -24.602 -4.301 1.00 30.85 272 ASN C N 1
ATOM 2766 C CA . ASN E 5 65 ? 10.432 -25.239 -3.663 1.00 30.02 272 ASN C CA 1
ATOM 2767 C C . ASN E 5 65 ? 9.270 -24.249 -3.711 1.00 28.06 272 ASN C C 1
ATOM 2768 O O . ASN E 5 65 ? 9.498 -23.040 -3.639 1.00 25.13 272 ASN C O 1
ATOM 2773 N N . ASP E 5 66 ? 8.040 -24.753 -3.813 1.00 26.82 273 ASP C N 1
ATOM 2774 C CA . ASP E 5 66 ? 6.863 -23.882 -3.895 1.00 27.52 273 ASP C CA 1
ATOM 2775 C C . ASP E 5 66 ? 6.003 -23.851 -2.640 1.00 26.78 273 ASP C C 1
ATOM 2776 O O . ASP E 5 66 ? 5.828 -24.867 -1.957 1.00 27.05 273 ASP C O 1
ATOM 2781 N N . TYR E 5 67 ? 5.452 -22.676 -2.353 1.00 22.69 274 TYR C N 1
ATOM 2782 C CA . TYR E 5 67 ? 4.598 -22.478 -1.190 1.00 22.88 274 TYR C CA 1
ATOM 2783 C C . TYR E 5 67 ? 3.388 -21.664 -1.594 1.00 23.82 274 TYR C C 1
ATOM 2784 O O . TYR E 5 67 ? 3.493 -20.738 -2.397 1.00 22.96 274 TYR C O 1
ATOM 2793 N N . THR E 5 68 ? 2.230 -22.028 -1.068 1.00 21.77 275 THR C N 1
ATOM 2794 C CA . THR E 5 68 ? 1.026 -21.271 -1.362 1.00 22.63 275 THR C CA 1
ATOM 2795 C C . THR E 5 68 ? 0.682 -20.665 -0.016 1.00 25.95 275 THR C C 1
ATOM 2796 O O . THR E 5 68 ? 1.073 -21.214 1.015 1.00 31.32 275 THR C O 1
ATOM 2800 N N . PHE E 5 69 ? 0.011 -19.521 0.009 1.00 21.95 276 PHE C N 1
ATOM 2801 C CA . PHE E 5 69 ? -0.307 -18.924 1.294 1.00 20.83 276 PHE C CA 1
ATOM 2802 C C . PHE E 5 69 ? -1.553 -18.075 1.301 1.00 19.25 276 PHE C C 1
ATOM 2803 O O . PHE E 5 69 ? -1.914 -17.464 0.301 1.00 17.97 276 PHE C O 1
ATOM 2811 N N . GLN E 5 70 ? -2.211 -18.054 2.454 1.00 18.67 277 GLN C N 1
ATOM 2812 C CA . GLN E 5 70 ? -3.426 -17.282 2.651 1.00 18.86 277 GLN C CA 1
ATOM 2813 C C . GLN E 5 70 ? -3.009 -15.844 2.963 1.00 19.87 277 GLN C C 1
ATOM 2814 O O . GLN E 5 70 ? -3.585 -14.895 2.439 1.00 19.92 277 GLN C O 1
ATOM 2820 N N . LYS E 5 71 ? -2.000 -15.697 3.818 1.00 20.44 278 LYS C N 1
ATOM 2821 C CA . LYS E 5 71 ? -1.507 -14.372 4.206 1.00 22.37 278 LYS C CA 1
ATOM 2822 C C . LYS E 5 71 ? -0.001 -14.332 4.267 1.00 21.16 278 LYS C C 1
ATOM 2823 O O . LYS E 5 71 ? 0.653 -15.342 4.517 1.00 20.40 278 LYS C O 1
ATOM 2829 N N . ALA E 5 72 ? 0.548 -13.137 4.078 1.00 20.56 279 ALA C N 1
ATOM 2830 C CA . ALA E 5 72 ? 1.984 -12.951 4.194 1.00 20.85 279 ALA C CA 1
ATOM 2831 C C . ALA E 5 72 ? 2.232 -11.530 4.681 1.00 20.40 279 ALA C C 1
ATOM 2832 O O . ALA E 5 72 ? 1.562 -10.598 4.252 1.00 20.98 279 ALA C O 1
ATOM 2834 N N A GLN E 5 73 ? 3.181 -11.380 5.600 0.50 19.51 280 GLN C N 1
ATOM 2835 N N B GLN E 5 73 ? 3.174 -11.371 5.604 0.50 19.48 280 GLN C N 1
ATOM 2836 C CA A GLN E 5 73 ? 3.533 -10.068 6.123 0.50 20.16 280 GLN C CA 1
ATOM 2837 C CA B GLN E 5 73 ? 3.518 -10.046 6.102 0.50 20.03 280 GLN C CA 1
ATOM 2838 C C A GLN E 5 73 ? 4.995 -9.795 5.781 0.50 18.99 280 GLN C C 1
ATOM 2839 C C B GLN E 5 73 ? 4.983 -9.793 5.776 0.50 18.96 280 GLN C C 1
ATOM 2840 O O A GLN E 5 73 ? 5.872 -10.600 6.089 0.50 19.50 280 GLN C O 1
ATOM 2841 O O B GLN E 5 73 ? 5.849 -10.610 6.085 0.50 19.48 280 GLN C O 1
ATOM 2852 N N . VAL E 5 74 ? 5.256 -8.667 5.133 1.00 17.04 281 VAL C N 1
ATOM 2853 C CA . VAL E 5 74 ? 6.621 -8.320 4.779 1.00 17.11 281 VAL C CA 1
ATOM 2854 C C . VAL E 5 74 ? 7.087 -7.139 5.623 1.00 18.46 281 VAL C C 1
ATOM 2855 O O . VAL E 5 74 ? 6.345 -6.175 5.802 1.00 17.31 281 VAL C O 1
ATOM 2859 N N A GLU E 5 75 ? 8.296 -7.242 6.167 0.60 16.72 282 GLU C N 1
ATOM 2860 N N B GLU E 5 75 ? 8.301 -7.236 6.157 0.40 17.65 282 GLU C N 1
ATOM 2861 C CA A GLU E 5 75 ? 8.912 -6.163 6.943 0.60 18.26 282 GLU C CA 1
ATOM 2862 C CA B GLU E 5 75 ? 8.897 -6.146 6.925 0.40 19.05 282 GLU C CA 1
ATOM 2863 C C A GLU E 5 75 ? 10.319 -6.002 6.363 0.60 17.74 282 GLU C C 1
ATOM 2864 C C B GLU E 5 75 ? 10.305 -6.004 6.352 0.40 18.27 282 GLU C C 1
ATOM 2865 O O A GLU E 5 75 ? 11.182 -6.854 6.561 0.60 17.54 282 GLU C O 1
ATOM 2866 O O B GLU E 5 75 ? 11.155 -6.871 6.544 0.40 18.05 282 GLU C O 1
ATOM 2877 N N . ALA E 5 76 ? 10.544 -4.920 5.623 1.00 19.19 283 ALA C N 1
ATOM 2878 C CA . ALA E 5 76 ? 11.848 -4.697 5.002 1.00 18.11 283 ALA C CA 1
ATOM 2879 C C . ALA E 5 76 ? 12.346 -3.267 5.101 1.00 19.60 283 ALA C C 1
ATOM 2880 O O . ALA E 5 76 ? 11.575 -2.321 4.978 1.00 17.76 283 ALA C O 1
ATOM 2882 N N . GLU E 5 77 ? 13.647 -3.132 5.312 1.00 20.37 284 GLU C N 1
ATOM 2883 C CA . GLU E 5 77 ? 14.305 -1.830 5.423 1.00 22.00 284 GLU C CA 1
ATOM 2884 C C . GLU E 5 77 ? 14.987 -1.455 4.099 1.00 19.36 284 GLU C C 1
ATOM 2885 O O . GLU E 5 77 ? 15.789 -2.224 3.562 1.00 18.20 284 GLU C O 1
ATOM 2891 N N . TRP E 5 78 ? 14.668 -0.272 3.582 1.00 19.60 285 TRP C N 1
ATOM 2892 C CA . TRP E 5 78 ? 15.235 0.222 2.325 1.00 21.17 285 TRP C CA 1
ATOM 2893 C C . TRP E 5 78 ? 16.483 1.053 2.685 1.00 25.98 285 TRP C C 1
ATOM 2894 O O . TRP E 5 78 ? 16.417 2.277 2.822 1.00 27.89 285 TRP C O 1
ATOM 2905 N N . VAL E 5 79 ? 17.615 0.385 2.864 1.00 31.64 286 VAL C N 1
ATOM 2906 C CA . VAL E 5 79 ? 18.841 1.088 3.235 1.00 35.56 286 VAL C CA 1
ATOM 2907 C C . VAL E 5 79 ? 20.061 0.499 2.524 1.00 38.55 286 VAL C C 1
ATOM 2908 O O . VAL E 5 79 ? 19.871 -0.333 1.608 1.00 38.35 286 VAL C O 1
ATOM 2913 N N . GLY F 6 4 ? -12.609 -10.640 -15.433 1.00 40.53 5 GLY D N 1
ATOM 2914 C CA . GLY F 6 4 ? -12.118 -9.699 -14.385 1.00 37.67 5 GLY D CA 1
ATOM 2915 C C . GLY F 6 4 ? -11.143 -10.332 -13.406 1.00 36.46 5 GLY D C 1
ATOM 2916 O O . GLY F 6 4 ? -11.217 -10.077 -12.202 1.00 37.77 5 GLY D O 1
ATOM 2917 N N . TYR F 6 5 ? -10.233 -11.164 -13.906 1.00 34.50 6 TYR D N 1
ATOM 2918 C CA . TYR F 6 5 ? -9.238 -11.797 -13.037 1.00 32.89 6 TYR D CA 1
ATOM 2919 C C . TYR F 6 5 ? -7.824 -11.470 -13.507 1.00 29.25 6 TYR D C 1
ATOM 2920 O O . TYR F 6 5 ? -7.558 -11.440 -14.698 1.00 31.06 6 TYR D O 1
ATOM 2929 N N . TYR F 6 6 ? -6.923 -11.221 -12.563 1.00 28.01 7 TYR D N 1
ATOM 2930 C CA . TYR F 6 6 ? -5.534 -10.908 -12.892 1.00 25.85 7 TYR D CA 1
ATOM 2931 C C . TYR F 6 6 ? -4.856 -12.081 -13.573 1.00 25.23 7 TYR D C 1
ATOM 2932 O O . TYR F 6 6 ? -5.129 -13.236 -13.246 1.00 24.30 7 TYR D O 1
ATOM 2941 N N . GLU F 6 7 ? -3.953 -11.782 -14.503 1.00 22.74 8 GLU D N 1
ATOM 2942 C CA . GLU F 6 7 ? -3.220 -12.818 -15.223 1.00 22.42 8 GLU D CA 1
ATOM 2943 C C . GLU F 6 7 ? -1.850 -13.099 -14.598 1.00 20.03 8 GLU D C 1
ATOM 2944 O O . GLU F 6 7 ? -1.109 -13.939 -15.101 1.00 18.84 8 GLU D O 1
ATOM 2950 N N . LEU F 6 8 ? -1.521 -12.422 -13.498 1.00 19.12 9 LEU D N 1
ATOM 2951 C CA . LEU F 6 8 ? -0.199 -12.582 -12.889 1.00 19.53 9 LEU D CA 1
ATOM 2952 C C . LEU F 6 8 ? 0.233 -13.989 -12.501 1.00 19.54 9 LEU D C 1
ATOM 2953 O O . LEU F 6 8 ? 1.423 -14.295 -12.545 1.00 17.35 9 LEU D O 1
ATOM 2958 N N . TYR F 6 9 ? -0.711 -14.848 -12.118 1.00 16.85 10 TYR D N 1
ATOM 2959 C CA . TYR F 6 9 ? -0.349 -16.202 -11.726 1.00 16.51 10 TYR D CA 1
ATOM 2960 C C . TYR F 6 9 ? 0.156 -17.075 -12.870 1.00 15.99 10 TYR D C 1
ATOM 2961 O O . TYR F 6 9 ? 0.692 -18.153 -12.626 1.00 17.13 10 TYR D O 1
ATOM 2970 N N . ARG F 6 10 ? -0.015 -16.625 -14.110 1.00 17.44 11 ARG D N 1
ATOM 2971 C CA . ARG F 6 10 ? 0.482 -17.381 -15.254 1.00 17.79 11 ARG D CA 1
ATOM 2972 C C . ARG F 6 10 ? 2.006 -17.472 -15.191 1.00 19.10 11 ARG D C 1
ATOM 2973 O O . ARG F 6 10 ? 2.611 -18.339 -15.831 1.00 18.63 11 ARG D O 1
ATOM 2981 N N . ARG F 6 11 ? 2.617 -16.600 -14.387 1.00 19.25 12 ARG D N 1
ATOM 2982 C CA . ARG F 6 11 ? 4.072 -16.575 -14.220 1.00 18.08 12 ARG D CA 1
ATOM 2983 C C . ARG F 6 11 ? 4.577 -17.520 -13.132 1.00 19.33 12 ARG D C 1
ATOM 2984 O O . ARG F 6 11 ? 5.789 -17.648 -12.942 1.00 19.27 12 ARG D O 1
ATOM 2992 N N . SER F 6 12 ? 3.661 -18.159 -12.405 1.00 17.66 13 SER D N 1
ATOM 2993 C CA . SER F 6 12 ? 4.048 -19.104 -11.358 1.00 18.35 13 SER D CA 1
ATOM 2994 C C . SER F 6 12 ? 4.497 -20.391 -12.032 1.00 20.33 13 SER D C 1
ATOM 2995 O O . SER F 6 12 ? 4.344 -20.553 -13.242 1.00 20.21 13 SER D O 1
ATOM 2998 N N . THR F 6 13 ? 5.038 -21.310 -11.243 1.00 19.54 14 THR D N 1
ATOM 2999 C CA . THR F 6 13 ? 5.477 -22.587 -11.783 1.00 22.49 14 THR D CA 1
ATOM 3000 C C . THR F 6 13 ? 4.297 -23.333 -12.411 1.00 21.94 14 THR D C 1
ATOM 3001 O O . THR F 6 13 ? 4.421 -23.885 -13.501 1.00 22.76 14 THR D O 1
ATOM 3005 N N . ILE F 6 14 ? 3.147 -23.342 -11.742 1.00 20.03 15 ILE D N 1
ATOM 3006 C CA . ILE F 6 14 ? 2.012 -24.065 -12.303 1.00 20.39 15 ILE D CA 1
ATOM 3007 C C . ILE F 6 14 ? 1.463 -23.368 -13.537 1.00 21.66 15 ILE D C 1
ATOM 3008 O O . ILE F 6 14 ? 1.032 -24.024 -14.492 1.00 20.00 15 ILE D O 1
ATOM 3013 N N . GLY F 6 15 ? 1.509 -22.039 -13.529 1.00 20.17 16 GLY D N 1
ATOM 3014 C CA . GLY F 6 15 ? 1.038 -21.281 -14.671 1.00 20.55 16 GLY D CA 1
ATOM 3015 C C . GLY F 6 15 ? 1.946 -21.476 -15.878 1.00 21.71 16 GLY D C 1
ATOM 3016 O O . GLY F 6 15 ? 1.458 -21.690 -16.995 1.00 19.45 16 GLY D O 1
ATOM 3017 N N . ASN F 6 16 ? 3.261 -21.406 -15.663 1.00 20.67 17 ASN D N 1
ATOM 3018 C CA . ASN F 6 16 ? 4.220 -21.575 -16.760 1.00 24.80 17 ASN D CA 1
ATOM 3019 C C . ASN F 6 16 ? 4.081 -22.949 -17.407 1.00 24.29 17 ASN D C 1
ATOM 3020 O O . ASN F 6 16 ? 4.194 -23.090 -18.630 1.00 23.04 17 ASN D O 1
ATOM 3025 N N . SER F 6 17 ? 3.854 -23.958 -16.573 1.00 24.21 18 SER D N 1
ATOM 3026 C CA . SER F 6 17 ? 3.692 -25.333 -17.042 1.00 24.71 18 SER D CA 1
ATOM 3027 C C . SER F 6 17 ? 2.452 -25.486 -17.918 1.00 24.47 18 SER D C 1
ATOM 3028 O O . SER F 6 17 ? 2.472 -26.217 -18.914 1.00 25.72 18 SER D O 1
ATOM 3031 N N . LEU F 6 18 ? 1.375 -24.804 -17.547 1.00 22.94 19 LEU D N 1
ATOM 3032 C CA . LEU F 6 18 ? 0.142 -24.849 -18.320 1.00 22.86 19 LEU D CA 1
ATOM 3033 C C . LEU F 6 18 ? 0.355 -24.157 -19.674 1.00 24.01 19 LEU D C 1
ATOM 3034 O O . LEU F 6 18 ? -0.034 -24.685 -20.715 1.00 23.32 19 LEU D O 1
ATOM 3039 N N . VAL F 6 19 ? 0.984 -22.987 -19.661 1.00 22.12 20 VAL D N 1
ATOM 3040 C CA . VAL F 6 19 ? 1.255 -22.266 -20.906 1.00 23.64 20 VAL D CA 1
ATOM 3041 C C . VAL F 6 19 ? 2.055 -23.145 -21.867 1.00 25.90 20 VAL D C 1
ATOM 3042 O O . VAL F 6 19 ? 1.721 -23.274 -23.057 1.00 26.89 20 VAL D O 1
ATOM 3046 N N . ASP F 6 20 ? 3.119 -23.747 -21.353 1.00 26.78 21 ASP D N 1
ATOM 3047 C CA . ASP F 6 20 ? 3.961 -24.599 -22.175 1.00 29.19 21 ASP D CA 1
ATOM 3048 C C . ASP F 6 20 ? 3.190 -25.803 -22.718 1.00 29.40 21 ASP D C 1
ATOM 3049 O O . ASP F 6 20 ? 3.373 -26.198 -23.874 1.00 28.82 21 ASP D O 1
ATOM 3054 N N . ALA F 6 21 ? 2.320 -26.377 -21.894 1.00 28.07 22 ALA D N 1
ATOM 3055 C CA . ALA F 6 21 ? 1.517 -27.515 -22.321 1.00 28.54 22 ALA D CA 1
ATOM 3056 C C . ALA F 6 21 ? 0.576 -27.102 -23.450 1.00 28.15 22 ALA D C 1
ATOM 3057 O O . ALA F 6 21 ? 0.450 -27.809 -24.452 1.00 29.56 22 ALA D O 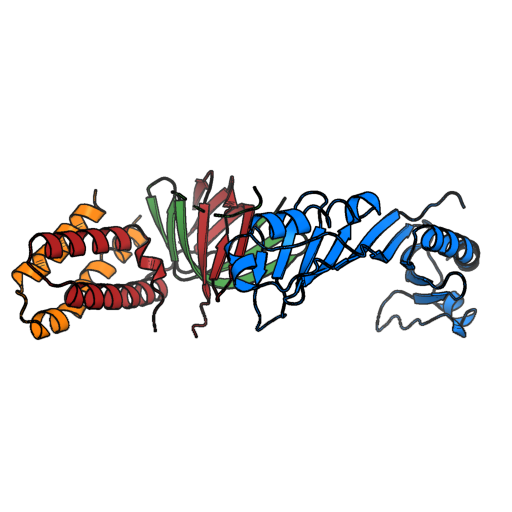1
ATOM 3059 N N . LEU F 6 22 ? -0.088 -25.963 -23.287 1.00 27.53 23 LEU D N 1
ATOM 3060 C CA . LEU F 6 22 ? -1.013 -25.479 -24.304 1.00 28.44 23 LEU D CA 1
ATOM 3061 C C . LEU F 6 22 ? -0.262 -25.202 -25.605 1.00 30.18 23 LEU D C 1
ATOM 3062 O O . LEU F 6 22 ? -0.729 -25.564 -26.690 1.00 29.32 23 LEU D O 1
ATOM 3067 N N . ASP F 6 23 ? 0.901 -24.566 -25.496 1.00 30.49 24 ASP D N 1
ATOM 3068 C CA . ASP F 6 23 ? 1.715 -24.264 -26.673 1.00 33.09 24 ASP D CA 1
ATOM 3069 C C . ASP F 6 23 ? 2.096 -25.530 -27.439 1.00 34.94 24 ASP D C 1
ATOM 3070 O O . ASP F 6 23 ? 2.171 -25.526 -28.670 1.00 34.10 24 ASP D O 1
ATOM 3075 N N . THR F 6 24 ? 2.356 -26.608 -26.704 1.00 37.06 25 THR D N 1
ATOM 3076 C CA . THR F 6 24 ? 2.731 -27.875 -27.319 1.00 38.10 25 THR D CA 1
ATOM 3077 C C . THR F 6 24 ? 1.581 -28.445 -28.149 1.00 38.61 25 THR D C 1
ATOM 3078 O O . THR F 6 24 ? 1.794 -28.932 -29.263 1.00 39.28 25 THR D O 1
ATOM 3082 N N . LEU F 6 25 ? 0.365 -28.384 -27.612 1.00 37.47 26 LEU D N 1
ATOM 3083 C CA . LEU F 6 25 ? -0.795 -28.889 -28.334 1.00 37.21 26 LEU D CA 1
ATOM 3084 C C . LEU F 6 25 ? -1.069 -28.032 -29.565 1.00 36.40 26 LEU D C 1
ATOM 3085 O O . LEU F 6 25 ? -1.474 -28.545 -30.610 1.00 34.87 26 LEU D O 1
ATOM 3090 N N . ILE F 6 26 ? -0.858 -26.725 -29.441 1.00 35.52 27 ILE D N 1
ATOM 3091 C CA . ILE F 6 26 ? -1.064 -25.835 -30.574 1.00 36.53 27 ILE D CA 1
ATOM 3092 C C . ILE F 6 26 ? -0.057 -26.227 -31.658 1.00 36.87 27 ILE D C 1
ATOM 3093 O O . ILE F 6 26 ? -0.413 -26.392 -32.825 1.00 36.56 27 ILE D O 1
ATOM 3098 N N . SER F 6 27 ? 1.197 -26.402 -31.258 1.00 37.38 28 SER D N 1
ATOM 3099 C CA . SER F 6 27 ? 2.252 -26.774 -32.192 1.00 38.20 28 SER D CA 1
ATOM 3100 C C . SER F 6 27 ? 2.000 -28.104 -32.886 1.00 38.92 28 SER D C 1
ATOM 3101 O O . SER F 6 27 ? 2.414 -28.298 -34.029 1.00 38.09 28 SER D O 1
ATOM 3104 N N . ASP F 6 28 ? 1.334 -29.026 -32.201 1.00 38.97 29 ASP D N 1
ATOM 3105 C CA . ASP F 6 28 ? 1.040 -30.318 -32.809 1.00 40.06 29 ASP D CA 1
ATOM 3106 C C . ASP F 6 28 ? -0.263 -30.228 -33.596 1.00 39.85 29 ASP D C 1
ATOM 3107 O O . ASP F 6 28 ? -0.749 -31.229 -34.119 1.00 40.47 29 ASP D O 1
ATOM 3112 N N . GLY F 6 29 ? -0.821 -29.021 -33.670 1.00 39.40 30 GLY D N 1
ATOM 3113 C CA . GLY F 6 29 ? -2.062 -28.795 -34.395 1.00 39.97 30 GLY D CA 1
ATOM 3114 C C . GLY F 6 29 ? -3.283 -29.477 -33.798 1.00 40.22 30 GLY D C 1
ATOM 3115 O O . GLY F 6 29 ? -4.217 -29.832 -34.522 1.00 40.63 30 GLY D O 1
ATOM 3116 N N . ARG F 6 30 ? -3.299 -29.643 -32.478 1.00 39.98 31 ARG D N 1
ATOM 3117 C CA . ARG F 6 30 ? -4.418 -30.317 -31.816 1.00 39.49 31 ARG D CA 1
ATOM 3118 C C . ARG F 6 30 ? -5.496 -29.396 -31.247 1.00 38.69 31 ARG D C 1
ATOM 3119 O O . ARG F 6 30 ? -6.644 -29.808 -31.077 1.00 39.10 31 ARG D O 1
ATOM 3127 N N . ILE F 6 31 ? -5.127 -28.162 -30.924 1.00 36.19 32 ILE D N 1
ATOM 3128 C CA . ILE F 6 31 ? -6.102 -27.186 -30.445 1.00 34.51 32 ILE D CA 1
ATOM 3129 C C . ILE F 6 31 ? -5.665 -25.859 -31.034 1.00 33.80 32 ILE D C 1
ATOM 3130 O O . ILE F 6 31 ? -4.533 -25.731 -31.485 1.00 32.33 32 ILE D O 1
ATOM 3135 N N . GLU F 6 32 ? -6.560 -24.880 -31.037 1.00 35.45 33 GLU D N 1
ATOM 3136 C CA . GLU F 6 32 ? -6.243 -23.567 -31.579 1.00 36.71 33 GLU D CA 1
ATOM 3137 C C . GLU F 6 32 ? -5.944 -22.605 -30.439 1.00 37.66 33 GLU D C 1
ATOM 3138 O O . GLU F 6 32 ? -6.334 -22.842 -29.292 1.00 36.99 33 GLU D O 1
ATOM 3144 N N . ALA F 6 33 ? -5.259 -21.514 -30.764 1.00 36.56 34 ALA D N 1
ATOM 3145 C CA . ALA F 6 33 ? -4.892 -20.514 -29.777 1.00 36.41 34 ALA D CA 1
ATOM 3146 C C . ALA F 6 33 ? -6.111 -19.914 -29.105 1.00 36.45 34 ALA D C 1
ATOM 3147 O O . ALA F 6 33 ? -6.026 -19.427 -27.973 1.00 35.80 34 ALA D O 1
ATOM 3149 N N . SER F 6 34 ? -7.242 -19.921 -29.804 1.00 34.65 35 SER D N 1
ATOM 3150 C CA . SER F 6 34 ? -8.449 -19.343 -29.231 1.00 35.15 35 SER D CA 1
ATOM 3151 C C . SER F 6 34 ? -8.907 -20.143 -28.017 1.00 34.74 35 SER D C 1
ATOM 3152 O O . SER F 6 34 ? -9.362 -19.564 -27.031 1.00 34.93 35 SER D O 1
ATOM 3155 N N . LEU F 6 35 ? -8.778 -21.466 -28.090 1.00 33.36 36 LEU D N 1
ATOM 3156 C CA . LEU F 6 35 ? -9.184 -22.330 -26.983 1.00 34.06 36 LEU D CA 1
ATOM 3157 C C . LEU F 6 35 ? -8.178 -22.210 -25.848 1.00 34.21 36 LEU D C 1
ATOM 3158 O O . LEU F 6 35 ? -8.560 -22.195 -24.678 1.00 33.66 36 LEU D O 1
ATOM 3163 N N . ALA F 6 36 ? -6.896 -22.128 -26.197 1.00 34.24 37 ALA D N 1
ATOM 3164 C CA . ALA F 6 36 ? -5.845 -21.984 -25.193 1.00 33.80 37 ALA D CA 1
ATOM 3165 C C . ALA F 6 36 ? -6.090 -20.711 -24.388 1.00 33.56 37 ALA D C 1
ATOM 3166 O O . ALA F 6 36 ? -5.875 -20.688 -23.175 1.00 32.76 37 ALA D O 1
ATOM 3168 N N . MET F 6 37 ? -6.545 -19.653 -25.060 1.00 32.58 38 MET D N 1
ATOM 3169 C CA . MET F 6 37 ? -6.822 -18.399 -24.368 1.00 33.63 38 MET D CA 1
ATOM 3170 C C . MET F 6 37 ? -7.962 -18.584 -23.366 1.00 31.85 38 MET D C 1
ATOM 3171 O O . MET F 6 37 ? -7.916 -18.049 -22.261 1.00 30.44 38 MET D O 1
ATOM 3176 N N . ARG F 6 38 ? -8.989 -19.332 -23.756 1.00 32.38 39 ARG D N 1
ATOM 3177 C CA . ARG F 6 38 ? -10.109 -19.577 -22.852 1.00 31.76 39 ARG D CA 1
ATOM 3178 C C . ARG F 6 38 ? -9.644 -20.445 -21.679 1.00 28.76 39 ARG D C 1
ATOM 3179 O O . ARG F 6 38 ? -10.082 -20.257 -20.546 1.00 28.38 39 ARG D O 1
ATOM 3187 N N . VAL F 6 39 ? -8.749 -21.384 -21.950 1.00 24.84 40 VAL D N 1
ATOM 3188 C CA . VAL F 6 39 ? -8.223 -22.241 -20.898 1.00 25.34 40 VAL D CA 1
ATOM 3189 C C . VAL F 6 39 ? -7.419 -21.393 -19.901 1.00 25.07 40 VAL D C 1
ATOM 3190 O O . VAL F 6 39 ? -7.526 -21.577 -18.695 1.00 24.88 40 VAL D O 1
ATOM 3194 N N . LEU F 6 40 ? -6.628 -20.451 -20.410 1.00 23.58 41 LEU D N 1
ATOM 3195 C CA . LEU F 6 40 ? -5.815 -19.606 -19.545 1.00 23.66 41 LEU D CA 1
ATOM 3196 C C . LEU F 6 40 ? -6.685 -18.665 -18.727 1.00 24.45 41 LEU D C 1
ATOM 3197 O O . LEU F 6 40 ? -6.386 -18.384 -17.567 1.00 23.24 41 LEU D O 1
ATOM 3202 N N . GLU F 6 41 ? -7.776 -18.191 -19.323 1.00 24.86 42 GLU D N 1
ATOM 3203 C CA . GLU F 6 41 ? -8.703 -17.320 -18.614 1.00 27.48 42 GLU D CA 1
ATOM 3204 C C . GLU F 6 41 ? -9.357 -18.092 -17.455 1.00 24.74 42 GLU D C 1
ATOM 3205 O O . GLU F 6 41 ? -9.609 -17.534 -16.390 1.00 25.28 42 GLU D O 1
ATOM 3211 N N . THR F 6 42 ? -9.634 -19.373 -17.671 1.00 25.63 43 THR D N 1
ATOM 3212 C CA . THR F 6 42 ? -10.232 -20.209 -16.635 1.00 23.54 43 THR D CA 1
ATOM 3213 C C . THR F 6 42 ? -9.187 -20.461 -15.539 1.00 22.08 43 THR D C 1
ATOM 3214 O O . THR F 6 42 ? -9.502 -20.449 -14.351 1.00 21.51 43 THR D O 1
ATOM 3218 N N . PHE F 6 43 ? -7.942 -20.687 -15.948 1.00 21.66 44 PHE D N 1
ATOM 3219 C CA . PHE F 6 43 ? -6.847 -20.887 -15.001 1.00 20.97 44 PHE D CA 1
ATOM 3220 C C . PHE F 6 43 ? -6.760 -19.652 -14.099 1.00 19.49 44 PHE D C 1
ATOM 3221 O O . PHE F 6 43 ? -6.675 -19.776 -12.876 1.00 18.71 44 PHE D O 1
ATOM 3229 N N . ASP F 6 44 ? -6.797 -18.460 -14.696 1.00 20.77 45 ASP D N 1
ATOM 3230 C CA . ASP F 6 44 ? -6.707 -17.224 -13.911 1.00 20.41 45 ASP D CA 1
ATOM 3231 C C . ASP F 6 44 ? -7.743 -17.203 -12.793 1.00 21.13 45 ASP D C 1
ATOM 3232 O O . ASP F 6 44 ? -7.445 -16.826 -11.666 1.00 19.57 45 ASP D O 1
ATOM 3237 N N . LYS F 6 45 ? -8.969 -17.599 -13.123 1.00 21.59 46 LYS D N 1
ATOM 3238 C CA . LYS F 6 45 ? -10.058 -17.641 -12.156 1.00 21.71 46 LYS D CA 1
ATOM 3239 C C . LYS F 6 45 ? -9.879 -18.745 -11.111 1.00 21.03 46 LYS D C 1
ATOM 3240 O O . LYS F 6 45 ? -10.054 -18.505 -9.919 1.00 22.34 46 LYS D O 1
ATOM 3246 N N . VAL F 6 46 ? -9.546 -19.953 -11.563 1.00 20.97 47 VAL D N 1
ATOM 3247 C CA . VAL F 6 46 ? -9.353 -21.094 -10.664 1.00 21.24 47 VAL D CA 1
ATOM 3248 C C . VAL F 6 46 ? -8.208 -20.855 -9.666 1.00 19.28 47 VAL D C 1
ATOM 3249 O O . VAL F 6 46 ? -8.330 -21.164 -8.480 1.00 19.74 47 VAL D O 1
ATOM 3253 N N . VAL F 6 47 ? -7.095 -20.297 -10.132 1.00 18.59 48 VAL D N 1
ATOM 3254 C CA . VAL F 6 47 ? -5.999 -20.036 -9.209 1.00 17.90 48 VAL D CA 1
ATOM 3255 C C . VAL F 6 47 ? -6.443 -19.009 -8.172 1.00 18.25 48 VAL D C 1
ATOM 3256 O O . VAL F 6 47 ? -6.205 -19.189 -6.981 1.00 18.80 48 VAL D O 1
ATOM 3260 N N . ALA F 6 48 ? -7.101 -17.939 -8.616 1.00 18.13 49 ALA D N 1
ATOM 3261 C CA . ALA F 6 48 ? -7.577 -16.916 -7.685 1.00 18.90 49 ALA D CA 1
ATOM 3262 C C . ALA F 6 48 ? -8.500 -17.508 -6.614 1.00 20.61 49 ALA D C 1
ATOM 3263 O O . ALA F 6 48 ? -8.345 -17.221 -5.424 1.00 20.88 49 ALA D O 1
ATOM 3265 N N . GLU F 6 49 ? -9.456 -18.336 -7.034 1.00 20.22 50 GLU D N 1
ATOM 3266 C CA . GLU F 6 49 ? -10.395 -18.935 -6.088 1.00 21.34 50 GLU D CA 1
ATOM 3267 C C . GLU F 6 49 ? -9.734 -19.974 -5.186 1.00 20.05 50 GLU D C 1
ATOM 3268 O O . GLU F 6 49 ? -10.091 -20.100 -4.016 1.00 21.49 50 GLU D O 1
ATOM 3274 N N . THR F 6 50 ? -8.770 -20.721 -5.717 1.00 18.35 51 THR D N 1
ATOM 3275 C CA . THR F 6 50 ? -8.088 -21.741 -4.919 1.00 18.47 51 THR D CA 1
ATOM 3276 C C . THR F 6 50 ? -7.148 -21.130 -3.875 1.00 18.79 51 THR D C 1
ATOM 3277 O O . THR F 6 50 ? -7.068 -21.609 -2.739 1.00 18.67 51 THR D O 1
ATOM 3281 N N . LEU F 6 51 ? -6.436 -20.073 -4.253 1.00 17.09 52 LEU D N 1
ATOM 3282 C CA . LEU F 6 51 ? -5.529 -19.437 -3.305 1.00 18.82 52 LEU D CA 1
ATOM 3283 C C . LEU F 6 51 ? -6.309 -18.728 -2.192 1.00 18.81 52 LEU D C 1
ATOM 3284 O O . LEU F 6 51 ? -5.819 -18.587 -1.071 1.00 20.08 52 LEU D O 1
ATOM 3289 N N . LYS F 6 52 ? -7.530 -18.306 -2.497 1.00 18.62 53 LYS D N 1
ATOM 3290 C CA . LYS F 6 52 ? -8.366 -17.650 -1.504 1.00 22.40 53 LYS D CA 1
ATOM 3291 C C . LYS F 6 52 ? -9.021 -18.649 -0.553 1.00 23.15 53 LYS D C 1
ATOM 3292 O O . LYS F 6 52 ? -8.991 -18.464 0.657 1.00 23.81 53 LYS D O 1
ATOM 3298 N N . ASP F 6 53 ? -9.591 -19.719 -1.105 1.00 24.46 54 ASP D N 1
ATOM 3299 C CA . ASP F 6 53 ? -10.322 -20.702 -0.296 1.00 26.23 54 ASP D CA 1
ATOM 3300 C C . ASP F 6 53 ? -9.594 -21.954 0.181 1.00 24.87 54 ASP D C 1
ATOM 3301 O O . ASP F 6 53 ? -10.031 -22.586 1.146 1.00 24.93 54 ASP D O 1
ATOM 3306 N N . ASN F 6 54 ? -8.490 -22.313 -0.467 1.00 21.38 55 ASN D N 1
ATOM 3307 C CA . ASN F 6 54 ? -7.783 -23.525 -0.096 1.00 20.45 55 ASN D CA 1
ATOM 3308 C C . ASN F 6 54 ? -6.385 -23.377 0.509 1.00 21.15 55 ASN D C 1
ATOM 3309 O O . ASN F 6 54 ? -5.584 -24.311 0.478 1.00 20.87 55 ASN D O 1
ATOM 3314 N N . THR F 6 55 ? -6.081 -22.212 1.068 1.00 21.99 56 THR D N 1
ATOM 3315 C CA . THR F 6 55 ? -4.784 -22.028 1.705 1.00 22.98 56 THR D CA 1
ATOM 3316 C C . THR F 6 55 ? -5.039 -21.586 3.133 1.00 24.46 56 THR D C 1
ATOM 3317 O O . THR F 6 55 ? -6.061 -20.983 3.420 1.00 23.71 56 THR D O 1
ATOM 3321 N N . GLN F 6 56 ? -4.110 -21.881 4.029 1.00 25.83 57 GLN D N 1
ATOM 3322 C CA . GLN F 6 56 ? -4.275 -21.468 5.409 1.00 29.13 57 GLN D CA 1
ATOM 3323 C C . GLN F 6 56 ? -2.966 -20.937 5.977 1.00 27.80 57 GLN D C 1
ATOM 3324 O O . GLN F 6 56 ? -2.977 -20.159 6.922 1.00 28.61 57 GLN D O 1
ATOM 3330 N N . SER F 6 57 ? -1.845 -21.332 5.383 1.00 27.65 58 SER D N 1
ATOM 3331 C CA . SER F 6 57 ? -0.541 -20.893 5.873 1.00 27.46 58 SER D CA 1
ATOM 3332 C C . SER F 6 57 ? -0.321 -19.388 5.836 1.00 27.41 58 SER D C 1
ATOM 3333 O O . SER F 6 57 ? -0.899 -18.664 5.013 1.00 25.68 58 SER D O 1
ATOM 3336 N N . LYS F 6 58 ? 0.530 -18.931 6.745 1.00 25.90 59 LYS D N 1
ATOM 3337 C CA . LYS F 6 58 ? 0.869 -17.520 6.860 1.00 27.01 59 LYS D CA 1
ATOM 3338 C C . LYS F 6 58 ? 2.378 -17.433 6.766 1.00 25.61 59 LYS D C 1
ATOM 3339 O O . LYS F 6 58 ? 3.089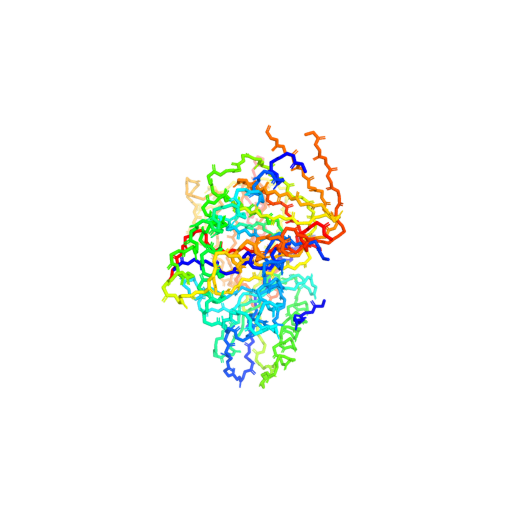 -18.212 7.412 1.00 24.53 59 LYS D O 1
ATOM 3345 N N . LEU F 6 59 ? 2.870 -16.516 5.940 1.00 22.80 60 LEU D N 1
ATOM 3346 C CA . LEU F 6 59 ? 4.306 -16.348 5.789 1.00 23.29 60 LEU D CA 1
ATOM 3347 C C . LEU F 6 59 ? 4.723 -14.992 6.329 1.00 23.42 60 LEU D C 1
ATOM 3348 O O . LEU F 6 59 ? 3.938 -14.044 6.336 1.00 21.71 60 LEU D O 1
ATOM 3353 N N . THR F 6 60 ? 5.961 -14.915 6.798 1.00 22.28 61 THR D N 1
ATOM 3354 C CA . THR F 6 60 ? 6.512 -13.657 7.264 1.00 21.81 61 THR D CA 1
ATOM 3355 C C . THR F 6 60 ? 7.798 -13.503 6.468 1.00 21.64 61 THR D C 1
ATOM 3356 O O . THR F 6 60 ? 8.580 -14.443 6.355 1.00 21.22 61 THR D O 1
ATOM 3360 N N . VAL F 6 61 ? 7.999 -12.333 5.884 1.00 19.03 62 VAL D N 1
ATOM 3361 C CA . VAL F 6 61 ? 9.188 -12.104 5.086 1.00 18.84 62 VAL D CA 1
ATOM 3362 C C . VAL F 6 61 ? 9.936 -10.933 5.691 1.00 19.21 62 VAL D C 1
ATOM 3363 O O . VAL F 6 61 ? 9.368 -9.853 5.848 1.00 20.06 62 VAL D O 1
ATOM 3367 N N . LYS F 6 62 ? 11.200 -11.150 6.039 1.00 18.25 63 LYS D N 1
ATOM 3368 C CA . LYS F 6 62 ? 12.010 -10.083 6.630 1.00 20.85 63 LYS D CA 1
ATOM 3369 C C . LYS F 6 62 ? 13.361 -9.984 5.950 1.00 21.22 63 LYS D C 1
ATOM 3370 O O . LYS F 6 62 ? 14.035 -10.991 5.753 1.00 23.74 63 LYS D O 1
ATOM 3376 N N . GLY F 6 63 ? 13.764 -8.767 5.593 1.00 20.13 64 GLY D N 1
ATOM 3377 C CA . GLY F 6 63 ? 15.046 -8.599 4.935 1.00 19.39 64 GLY D CA 1
ATOM 3378 C C . GLY F 6 63 ? 15.278 -7.159 4.526 1.00 18.50 64 GLY D C 1
ATOM 3379 O O . GLY F 6 63 ? 14.587 -6.253 4.994 1.00 19.47 64 GLY D O 1
ATOM 3380 N N . ASN F 6 64 ? 16.247 -6.955 3.645 1.00 17.52 65 ASN D N 1
ATOM 3381 C CA . ASN F 6 64 ? 16.577 -5.626 3.144 1.00 20.24 65 ASN D CA 1
ATOM 3382 C C . ASN F 6 64 ? 15.742 -5.333 1.900 1.00 19.02 65 ASN D C 1
ATOM 3383 O O . ASN F 6 64 ? 15.645 -6.178 1.012 1.00 19.23 65 ASN D O 1
ATOM 3388 N N . LEU F 6 65 ? 15.144 -4.146 1.813 1.00 16.47 66 LEU D N 1
ATOM 3389 C CA . LEU F 6 65 ? 14.380 -3.828 0.604 1.00 16.61 66 LEU D CA 1
ATOM 3390 C C . LEU F 6 65 ? 15.351 -3.196 -0.385 1.00 16.89 66 LEU D C 1
ATOM 3391 O O . LEU F 6 65 ? 15.834 -2.074 -0.181 1.00 17.20 66 LEU D O 1
ATOM 3396 N N . ASP F 6 66 ? 15.651 -3.939 -1.445 1.00 14.90 67 ASP D N 1
ATOM 3397 C CA . ASP F 6 66 ? 16.573 -3.476 -2.460 1.00 17.00 67 ASP D CA 1
ATOM 3398 C C . ASP F 6 66 ? 15.887 -2.458 -3.363 1.00 15.94 67 ASP D C 1
ATOM 3399 O O . ASP F 6 66 ? 16.410 -1.379 -3.598 1.00 15.51 67 ASP D O 1
ATOM 3404 N N . THR F 6 67 ? 14.716 -2.813 -3.879 1.00 16.09 68 THR D N 1
ATOM 3405 C CA . THR F 6 67 ? 13.985 -1.892 -4.747 1.00 15.74 68 THR D CA 1
ATOM 3406 C C . THR F 6 67 ? 12.492 -2.070 -4.543 1.00 15.68 68 THR D C 1
ATOM 3407 O O . THR F 6 67 ? 12.031 -3.112 -4.056 1.00 14.64 68 THR D O 1
ATOM 3411 N N . TYR F 6 68 ? 11.736 -1.037 -4.898 1.00 15.11 69 TYR D N 1
ATOM 3412 C CA . TYR F 6 68 ? 10.283 -1.104 -4.812 1.00 14.67 69 TYR D CA 1
ATOM 3413 C C . TYR F 6 68 ? 9.742 -0.271 -5.956 1.00 14.41 69 TYR D C 1
ATOM 3414 O O . TYR F 6 68 ? 10.462 0.538 -6.533 1.00 13.78 69 TYR D O 1
ATOM 3423 N N . GLY F 6 69 ? 8.477 -0.482 -6.289 1.00 13.47 70 GLY D N 1
ATOM 3424 C CA . GLY F 6 69 ? 7.882 0.311 -7.337 1.00 13.68 70 GLY D CA 1
ATOM 3425 C C . GLY F 6 69 ? 6.386 0.109 -7.342 1.00 12.93 70 GLY D C 1
ATOM 3426 O O . GLY F 6 69 ? 5.895 -0.956 -6.975 1.00 13.63 70 GLY D O 1
ATOM 3427 N N . PHE F 6 70 ? 5.657 1.145 -7.734 1.00 13.55 71 PHE D N 1
ATOM 3428 C CA . PHE F 6 70 ? 4.213 1.045 -7.827 1.00 12.08 71 PHE D CA 1
ATOM 3429 C C . PHE F 6 70 ? 3.776 1.747 -9.095 1.00 14.14 71 PHE D C 1
ATOM 3430 O O . PHE F 6 70 ? 4.199 2.875 -9.368 1.00 12.47 71 PHE D O 1
ATOM 3438 N N . CYS F 6 71 ? 2.934 1.072 -9.869 1.00 13.54 72 CYS D N 1
ATOM 3439 C CA . CYS F 6 71 ? 2.361 1.659 -11.071 1.00 16.78 72 CYS D CA 1
ATOM 3440 C C . CYS F 6 71 ? 1.202 0.772 -11.512 1.00 17.15 72 CYS D C 1
ATOM 3441 O O . CYS F 6 71 ? 1.284 -0.451 -11.419 1.00 15.48 72 CYS D O 1
ATOM 3444 N N . ASP F 6 72 ? 0.112 1.394 -11.951 1.00 16.02 73 ASP D N 1
ATOM 3445 C CA . ASP F 6 72 ? -1.058 0.656 -12.422 1.00 17.11 73 ASP D CA 1
ATOM 3446 C C . ASP F 6 72 ? -1.579 -0.426 -11.480 1.00 16.57 73 ASP D C 1
ATOM 3447 O O . ASP F 6 72 ? -1.765 -1.568 -11.899 1.00 16.83 73 ASP D O 1
ATOM 3452 N N . ASP F 6 73 ? -1.820 -0.063 -10.220 1.00 16.91 74 ASP D N 1
ATOM 3453 C CA . ASP F 6 73 ? -2.338 -0.988 -9.213 1.00 17.43 74 ASP D CA 1
ATOM 3454 C C . ASP F 6 73 ? -1.469 -2.201 -8.908 1.00 17.86 74 ASP D C 1
ATOM 3455 O O . ASP F 6 73 ? -1.977 -3.205 -8.426 1.00 16.51 74 ASP D O 1
ATOM 3460 N N . VAL F 6 74 ? -0.177 -2.122 -9.209 1.00 13.96 75 VAL D N 1
ATOM 3461 C CA . VAL F 6 74 ? 0.721 -3.235 -8.919 1.00 12.38 75 VAL D CA 1
ATOM 3462 C C . VAL F 6 74 ? 1.947 -2.778 -8.126 1.00 13.64 75 VAL D C 1
ATOM 3463 O O . VAL F 6 74 ? 2.618 -1.811 -8.508 1.00 13.13 75 VAL D O 1
ATOM 3467 N N . TRP F 6 75 ? 2.225 -3.467 -7.022 1.00 11.95 76 TRP D N 1
ATOM 3468 C CA . TRP F 6 75 ? 3.404 -3.172 -6.221 1.00 12.30 76 TRP D CA 1
ATOM 3469 C C . TRP F 6 75 ? 4.432 -4.245 -6.573 1.00 12.21 76 TRP D C 1
ATOM 3470 O O . TRP F 6 75 ? 4.095 -5.429 -6.657 1.00 13.24 76 TRP D O 1
ATOM 3481 N N . THR F 6 76 ? 5.669 -3.829 -6.799 1.00 12.97 77 THR D N 1
ATOM 3482 C CA . THR F 6 76 ? 6.744 -4.778 -7.095 1.00 13.96 77 THR D CA 1
ATOM 3483 C C . THR F 6 76 ? 7.858 -4.534 -6.093 1.00 14.41 77 THR D C 1
ATOM 3484 O O . THR F 6 76 ? 8.276 -3.404 -5.908 1.00 14.10 77 THR D O 1
ATOM 3488 N N . PHE F 6 77 ? 8.347 -5.577 -5.433 1.00 14.44 78 PHE D N 1
ATOM 3489 C CA . PHE F 6 77 ? 9.431 -5.372 -4.468 1.00 13.62 78 PHE D CA 1
ATOM 3490 C C . PHE F 6 77 ? 10.538 -6.394 -4.691 1.00 15.93 78 PHE D C 1
ATOM 3491 O O . PHE F 6 77 ? 10.263 -7.522 -5.083 1.00 15.36 78 PHE D O 1
ATOM 3499 N N A ILE F 6 78 ? 11.780 -5.980 -4.453 0.50 14.75 79 ILE D N 1
ATOM 3500 N N B ILE F 6 78 ? 11.785 -5.990 -4.464 0.50 14.83 79 ILE D N 1
ATOM 3501 C CA A ILE F 6 78 ? 12.917 -6.889 -4.542 0.50 15.35 79 ILE D CA 1
ATOM 3502 C CA B ILE F 6 78 ? 12.909 -6.921 -4.563 0.50 15.45 79 ILE D CA 1
ATOM 3503 C C A ILE F 6 78 ? 13.505 -6.856 -3.142 0.50 14.81 79 ILE D C 1
ATOM 3504 C C B ILE F 6 78 ? 13.532 -6.875 -3.174 0.50 14.94 79 ILE D C 1
ATOM 3505 O O A ILE F 6 78 ? 13.984 -5.816 -2.686 0.50 16.09 79 ILE D O 1
ATOM 3506 O O B ILE F 6 78 ? 14.062 -5.844 -2.760 0.50 16.34 79 ILE D O 1
ATOM 3515 N N . VAL F 6 79 ? 13.443 -7.985 -2.449 1.00 14.26 80 VAL D N 1
ATOM 3516 C CA . VAL F 6 79 ? 13.965 -8.067 -1.097 1.00 16.16 80 VAL D CA 1
ATOM 3517 C C . VAL F 6 79 ? 15.204 -8.951 -1.129 1.00 16.97 80 VAL D C 1
ATOM 3518 O O . VAL F 6 79 ? 15.187 -10.030 -1.728 1.00 15.52 80 VAL D O 1
ATOM 3522 N N . LYS F 6 80 ? 16.274 -8.484 -0.500 1.00 17.59 81 LYS D N 1
ATOM 3523 C CA . LYS F 6 80 ? 17.524 -9.246 -0.486 1.00 17.46 81 LYS D CA 1
ATOM 3524 C C . LYS F 6 80 ? 17.883 -9.758 0.904 1.00 18.37 81 LYS D C 1
ATOM 3525 O O . LYS F 6 80 ? 17.422 -9.220 1.914 1.00 15.92 81 LYS D O 1
ATOM 3531 N N . ASN F 6 81 ? 18.692 -10.819 0.946 1.00 18.67 82 ASN D N 1
ATOM 3532 C CA . ASN F 6 81 ? 19.094 -11.435 2.208 1.00 20.92 82 ASN D CA 1
ATOM 3533 C C . ASN F 6 81 ? 17.924 -11.544 3.173 1.00 21.66 82 ASN D C 1
ATOM 3534 O O . ASN F 6 81 ? 17.959 -11.029 4.287 1.00 21.01 82 ASN D O 1
ATOM 3539 N N . CYS F 6 82 ? 16.868 -12.227 2.767 1.00 22.54 83 CYS D N 1
ATOM 3540 C CA . CYS F 6 82 ? 15.752 -12.298 3.681 1.00 24.21 83 CYS D CA 1
ATOM 3541 C C . CYS F 6 82 ? 15.516 -13.667 4.272 1.00 24.31 83 CYS D C 1
ATOM 3542 O O . CYS F 6 82 ? 16.100 -14.665 3.831 1.00 22.53 83 CYS D O 1
ATOM 3545 N N . GLN F 6 83 ? 14.704 -13.682 5.322 1.00 23.37 84 GLN D N 1
ATOM 3546 C CA . GLN F 6 83 ? 14.312 -14.916 5.992 1.00 24.07 84 GLN D CA 1
ATOM 3547 C C . GLN F 6 83 ? 12.805 -15.009 5.820 1.00 24.04 84 GLN D C 1
ATOM 3548 O O . GLN F 6 83 ? 12.081 -14.044 6.066 1.00 23.91 84 GLN D O 1
ATOM 3554 N N . VAL F 6 84 ? 12.343 -16.171 5.390 1.00 22.63 85 VAL D N 1
ATOM 3555 C CA . VAL F 6 84 ? 10.929 -16.397 5.202 1.00 23.52 85 VAL D CA 1
ATOM 3556 C C . VAL F 6 84 ? 10.494 -17.431 6.231 1.00 24.65 85 VAL D C 1
ATOM 3557 O O . VAL F 6 84 ? 11.042 -18.537 6.288 1.00 23.39 85 VAL D O 1
ATOM 3561 N N . THR F 6 85 ? 9.533 -17.058 7.061 1.00 23.46 86 THR D N 1
ATOM 3562 C CA . THR F 6 85 ? 9.028 -17.974 8.064 1.00 26.29 86 THR D CA 1
ATOM 3563 C C . THR F 6 85 ? 7.695 -18.522 7.587 1.00 27.52 86 THR D C 1
ATOM 3564 O O . THR F 6 85 ? 6.789 -17.769 7.216 1.00 25.25 86 THR D O 1
ATOM 3568 N N . VAL F 6 86 ? 7.589 -19.843 7.577 1.00 28.51 87 VAL D N 1
ATOM 3569 C CA . VAL F 6 86 ? 6.370 -20.492 7.138 1.00 31.26 87 VAL D CA 1
ATOM 3570 C C . VAL F 6 86 ? 5.672 -21.129 8.326 1.00 34.96 87 VAL D C 1
ATOM 3571 O O . VAL F 6 86 ? 6.268 -21.934 9.041 1.00 33.54 87 VAL D O 1
ATOM 3575 N N . GLU F 6 87 ? 4.422 -20.749 8.561 1.00 37.84 88 GLU D N 1
ATOM 3576 C CA . GLU F 6 87 ? 3.671 -21.363 9.643 1.00 42.17 88 GLU D CA 1
ATOM 3577 C C . GLU F 6 87 ? 2.273 -21.752 9.187 1.00 42.64 88 GLU D C 1
ATOM 3578 O O . GLU F 6 87 ? 1.645 -21.064 8.384 1.00 40.98 88 GLU D O 1
ATOM 3584 N N . ASP F 6 88 ? 1.811 -22.893 9.685 1.00 44.66 89 ASP D N 1
ATOM 3585 C CA . ASP F 6 88 ? 0.500 -23.421 9.341 1.00 46.58 89 ASP D CA 1
ATOM 3586 C C . ASP F 6 88 ? -0.399 -23.443 10.565 1.00 48.48 89 ASP D C 1
ATOM 3587 O O . ASP F 6 88 ? -0.275 -24.410 11.349 1.00 48.15 89 ASP D O 1
ATOM 3589 N N . GLN F 6 102 ? 7.338 -23.471 12.064 1.00 59.54 103 GLN D N 1
ATOM 3590 C CA . GLN F 6 102 ? 8.632 -24.015 12.576 1.00 59.33 103 GLN D CA 1
ATOM 3591 C C . GLN F 6 102 ? 9.692 -24.048 11.477 1.00 56.63 103 GLN D C 1
ATOM 3592 O O . GLN F 6 102 ? 10.823 -24.489 11.700 1.00 57.60 103 GLN D O 1
ATOM 3598 N N . SER F 6 103 ? 9.330 -23.561 10.294 1.00 53.86 104 SER D N 1
ATOM 3599 C CA . SER F 6 103 ? 10.257 -23.569 9.171 1.00 49.95 104 SER D CA 1
ATOM 3600 C C . SER F 6 103 ? 10.743 -22.179 8.773 1.00 46.75 104 SER D C 1
ATOM 3601 O O . SER F 6 103 ? 9.945 -21.312 8.414 1.00 45.56 104 SER D O 1
ATOM 3604 N N . VAL F 6 104 ? 12.059 -21.981 8.836 1.00 42.59 105 VAL D N 1
ATOM 3605 C CA . VAL F 6 104 ? 12.681 -20.710 8.479 1.00 39.67 105 VAL D CA 1
ATOM 3606 C C . VAL F 6 104 ? 13.594 -20.900 7.270 1.00 37.45 105 VAL D C 1
ATOM 3607 O O . VAL F 6 104 ? 14.599 -21.604 7.343 1.00 37.30 105 VAL D O 1
ATOM 3611 N N . ILE F 6 105 ? 13.236 -20.250 6.169 1.00 33.34 106 ILE D N 1
ATOM 3612 C 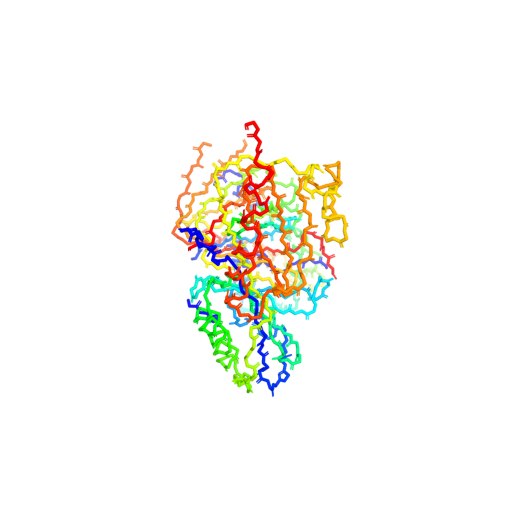CA . ILE F 6 105 ? 13.968 -20.344 4.918 1.00 30.51 106 ILE D CA 1
ATOM 3613 C C . ILE F 6 105 ? 14.677 -19.030 4.582 1.00 28.46 106 ILE D C 1
ATOM 3614 O O . ILE F 6 105 ? 14.102 -17.959 4.740 1.00 25.87 106 ILE D O 1
ATOM 3619 N N . SER F 6 106 ? 15.919 -19.123 4.113 1.00 25.68 107 SER D N 1
ATOM 3620 C CA . SER F 6 106 ? 16.695 -17.937 3.744 1.00 24.62 107 SER D CA 1
ATOM 3621 C C . SER F 6 106 ? 16.834 -17.828 2.236 1.00 24.54 107 SER D C 1
ATOM 3622 O O . SER F 6 106 ? 17.083 -18.821 1.537 1.00 23.16 107 SER D O 1
ATOM 3625 N N . VAL F 6 107 ? 16.690 -16.606 1.738 1.00 22.10 108 VAL D N 1
ATOM 3626 C CA . VAL F 6 107 ? 16.743 -16.355 0.306 1.00 21.48 108 VAL D CA 1
ATOM 3627 C C . VAL F 6 107 ? 17.641 -15.158 0.009 1.00 20.71 108 VAL D C 1
ATOM 3628 O O . VAL F 6 107 ? 17.504 -14.119 0.647 1.00 21.07 108 VAL D O 1
ATOM 3632 N N . ASP F 6 108 ? 18.542 -15.301 -0.959 1.00 19.85 109 ASP D N 1
ATOM 3633 C CA . ASP F 6 108 ? 19.434 -14.203 -1.351 1.00 19.98 109 ASP D CA 1
ATOM 3634 C C . ASP F 6 108 ? 18.651 -13.052 -2.002 1.00 18.54 109 ASP D C 1
ATOM 3635 O O . ASP F 6 108 ? 18.892 -11.881 -1.709 1.00 17.59 109 ASP D O 1
ATOM 3640 N N . LYS F 6 109 ? 17.740 -13.395 -2.908 1.00 16.00 110 LYS D N 1
ATOM 3641 C CA . LYS F 6 109 ? 16.955 -12.372 -3.617 1.00 15.68 110 LYS D CA 1
ATOM 3642 C C . LYS F 6 109 ? 15.553 -12.887 -3.924 1.00 15.56 110 LYS D C 1
ATOM 3643 O O . LYS F 6 109 ? 15.396 -13.959 -4.504 1.00 15.42 110 LYS D O 1
ATOM 3649 N N . LEU F 6 110 ? 14.537 -12.122 -3.527 1.00 14.87 111 LEU D N 1
ATOM 3650 C CA . LEU F 6 110 ? 13.149 -12.507 -3.754 1.00 14.48 111 LEU D CA 1
ATOM 3651 C C . LEU F 6 110 ? 12.420 -11.357 -4.430 1.00 14.30 111 LEU D C 1
ATOM 3652 O O . LEU F 6 110 ? 12.487 -10.234 -3.956 1.00 14.43 111 LEU D O 1
ATOM 3657 N N . ARG F 6 111 ? 11.756 -11.645 -5.544 1.00 12.44 112 ARG D N 1
ATOM 3658 C CA . ARG F 6 111 ? 10.973 -10.637 -6.247 1.00 13.16 112 ARG D CA 1
ATOM 3659 C C . ARG F 6 111 ? 9.522 -10.863 -5.850 1.00 13.31 112 ARG D C 1
ATOM 3660 O O . ARG F 6 111 ? 9.036 -11.998 -5.868 1.00 13.31 112 ARG D O 1
ATOM 3668 N N . ILE F 6 112 ? 8.832 -9.792 -5.475 1.00 12.19 113 ILE D N 1
ATOM 3669 C CA . ILE F 6 112 ? 7.429 -9.901 -5.096 1.00 12.14 113 ILE D CA 1
ATOM 3670 C C . ILE F 6 112 ? 6.616 -9.018 -6.043 1.00 13.45 113 ILE D C 1
ATOM 3671 O O . ILE F 6 112 ? 6.933 -7.836 -6.221 1.00 14.66 113 ILE D O 1
ATOM 3676 N N . VAL F 6 113 ? 5.597 -9.598 -6.669 1.00 11.57 114 VAL D N 1
ATOM 3677 C CA . VAL F 6 113 ? 4.711 -8.841 -7.553 1.00 13.64 114 VAL D CA 1
ATOM 3678 C C . VAL F 6 113 ? 3.328 -8.990 -6.942 1.00 15.11 114 VAL D C 1
ATOM 3679 O O . VAL F 6 113 ? 2.827 -10.114 -6.805 1.00 15.02 114 VAL D O 1
ATOM 3683 N N . ALA F 6 114 ? 2.714 -7.871 -6.562 1.00 14.00 115 ALA D N 1
ATOM 3684 C CA . ALA F 6 114 ? 1.403 -7.925 -5.931 1.00 14.13 115 ALA D CA 1
ATOM 3685 C C . ALA F 6 114 ? 0.370 -7.016 -6.581 1.00 15.97 115 ALA D C 1
ATOM 3686 O O . ALA F 6 114 ? 0.620 -5.827 -6.795 1.00 14.66 115 ALA D O 1
ATOM 3688 N N . CYS F 6 115 ? -0.786 -7.593 -6.904 1.00 15.32 116 CYS D N 1
ATOM 3689 C CA . CYS F 6 115 ? -1.881 -6.839 -7.515 1.00 17.00 116 CYS D CA 1
ATOM 3690 C C . CYS F 6 115 ? -2.868 -6.418 -6.418 1.00 16.97 116 CYS D C 1
ATOM 3691 O O . CYS F 6 115 ? -3.002 -7.090 -5.398 1.00 16.93 116 CYS D O 1
ATOM 3694 N N . ASN F 6 116 ? -3.545 -5.288 -6.617 1.00 19.48 117 ASN D N 1
ATOM 3695 C CA . ASN F 6 116 ? -4.498 -4.767 -5.634 1.00 19.86 117 ASN D CA 1
ATOM 3696 C C . ASN F 6 116 ? -5.596 -5.787 -5.333 1.00 20.62 117 ASN D C 1
ATOM 3697 O O . ASN F 6 116 ? -6.267 -6.256 -6.248 1.00 23.19 117 ASN D O 1
ATOM 3702 N N . SER F 6 117 ? -5.795 -6.125 -4.064 1.00 21.78 118 SER D N 1
ATOM 3703 C CA . SER F 6 117 ? -6.837 -7.094 -3.724 1.00 25.09 118 SER D CA 1
ATOM 3704 C C . SER F 6 117 ? -8.208 -6.533 -4.123 1.00 28.83 118 SER D C 1
ATOM 3705 O O . SER F 6 117 ? -9.160 -7.284 -4.355 1.00 28.08 118 SER D O 1
ATOM 3708 N N . LYS F 6 118 ? -8.286 -5.209 -4.213 1.00 30.53 119 LYS D N 1
ATOM 3709 C CA . LYS F 6 118 ? -9.500 -4.518 -4.634 1.00 37.28 119 LYS D CA 1
ATOM 3710 C C . LYS F 6 118 ? -9.302 -4.255 -6.132 1.00 38.77 119 LYS D C 1
ATOM 3711 O O . LYS F 6 118 ? -8.568 -3.347 -6.527 1.00 39.09 119 LYS D O 1
ATOM 3717 N N . LYS F 6 119 ? -9.951 -5.068 -6.960 1.00 40.81 120 LYS D N 1
ATOM 3718 C CA . LYS F 6 119 ? -9.814 -4.969 -8.411 1.00 42.45 120 LYS D CA 1
ATOM 3719 C C . LYS F 6 119 ? -10.667 -3.900 -9.087 1.00 43.93 120 LYS D C 1
ATOM 3720 O O . LYS F 6 119 ? -11.762 -3.580 -8.630 1.00 44.47 120 LYS D O 1
ATOM 3722 N N . SER F 6 120 ? -10.147 -3.362 -10.189 1.00 45.28 121 SER D N 1
ATOM 3723 C CA . SER F 6 120 ? -10.837 -2.339 -10.972 1.00 46.88 121 SER D CA 1
ATOM 3724 C C . SER F 6 120 ? -10.994 -2.791 -12.424 1.00 47.76 121 SER D C 1
ATOM 3725 O O . SER F 6 120 ? -11.349 -1.947 -13.277 1.00 48.96 121 SER D O 1
#

CATH classification: 2.30.18.10

B-factor: mean 29.65, std 14.93, range [9.52, 96.51]

Organism: Saccharomyces cerevisiae (strain ATCC 204508 / S288c) (NCBI:txid559292)

Secondary structure (DSSP, 8-state):
----PEEEEEEEEEE-SS---HHHHHHHBSSEEE-TTT-SSEEEEEETTEEEEEE-TTSEEEEEEESSHHHHHHHHHHHHHHHHHHT-----EEEEEEEEEEEEE-SS-B-HHHHHHHTTTTEE--TTT-SSEEEEETTTTEEEEE-TTSEEEEEEESSHHHHHHHHHHHHHHHHHTB--/-HHHHHHHHHHHHHHHHHTHHHHHHTT--HHHHHHHHHHHHHHHH-/--B---EEEEEEEEEEEETTEEEEEEEEEEEEETTEEEEEEEEEEEEE--/----GGGGSHHHHHHHHHHHHHHHTTSS-HHHHHHHHHHHHHHHHHHHHHS---EEEEEEEEEEEEEETTEEEEEEEEEEEEEE--EEEEEEEEEEEEEESS--